Protein AF-A0A7J7LAS8-F1 (afdb_monomer_lite)

pLDDT: mean 73.81, std 26.64, range [21.8, 98.88]

Sequence (672 aa):
MESLTLPAATPFNEIIETLISKVDLSETEAEVSLDFLLSEANEALISAFLVLLRAKGETFEEIVGLAKTMYNCCRKVEGLSDVVDIVGTGGDGANTVNISTGASILAAAAGAKVAKHGNRSSSSACGSADVLESLGVVIDMDPEGVKRCVEEAGIGFMMAPTYHPAMKIVGPVRKKLKVKTVFNILGPMLNPARVPFAVVGVYKEELVIKMAKALQRFGMKRALVVHSEGLDEMSPLGPGLVFDVTPNGIEKFYFDPLDFGIPRCTLESLRGGGPEFNADVLRRVLSGERGSIADALILNAAAALLVSGHSSSLAEGVSLARETHESGKALQTLESWIDISNDPSRKELEPLDYTAKRHPEYLYKTEFQSHEPEFDYLKSVEIEEKINKVKWCAKPNESMFLLSTNDKTIKLWKVKDQKVKKVKEMEQHPSICLENALLAEKSFISFGWDKLRNNRVALFYNQIEKIGEASPARRRRVFAHAHDYNINFISNNRIRHRDPTVNCRVISELGEVITSAEFHPAYCNILAYSSSRGVIRLVDMRQSALCDQHARKFQDREVHGPKTFFTEIVASISDIKFANDGRHILSRDYMTLKLWDLNKEASPIATFKVQEHLRPKLSDVYNNDSIFDKFECCLSGDGLHFATGSYSEKEQKTLLSEQQKRTLCFPVVDFS

InterPro domains:
  IPR000009 Protein phosphatase 2A regulatory subunit PR55 [PR00600] (361-389)
  IPR000009 Protein phosphatase 2A regulatory subunit PR55 [PR00600] (390-418)
  IPR000009 Protein phosphatase 2A regulatory subunit PR55 [PR00600] (517-545)
  IPR000009 Protein phosphatase 2A regulatory subunit PR55 [PR00600] (546-573)
  IPR000009 Protein phosphatase 2A regulatory subunit PR55 [PR00600] (574-601)
  IPR000009 Protein phosphatase 2A regulatory subunit PR55 [PR00600] (602-627)
  IPR000009 Protein phosphatase 2A regulatory subunit PR55 [PR00600] (628-654)
  IPR000312 Glycosyl transferase, family 3 [PF00591] (82-331)
  IPR005940 Anthranilate phosphoribosyl transferase [MF_00211] (14-340)
  IPR005940 Anthranilate phosphoribosyl transferase [PTHR43285] (9-342)
  IPR005940 Anthranilate phosphoribosyl transferase [TIGR01245] (16-339)
  IPR015943 WD40/YVTN repeat-like-containing domain superfamily [G3DSA:2.130.10.10] (356-650)
  IPR017459 Glycosyl transferase family 3, N-terminal domain [PF02885] (14-72)
  IPR035902 Nucleoside phosphorylase/phosphoribosyltransferase catalytic domain superfamily [G3DSA:3.40.1030.10] (79-346)
  IPR035902 Nucleoside phosphorylase/phosphoribosyltransferase catalytic domain superfamily [SSF52418] (82-339)
  IPR036320 Glycosyl transferase family 3, N-terminal domain superfamily [SSF47648] (12-77)
  IPR036322 WD40-repeat-containing domain superfamily [SSF50978] (375-648)

Radius of gyration: 36.96 Å; chains: 1; bounding box: 98×94×82 Å

Organism: NCBI:txid39325

Secondary structure (DSSP, 8-state):
-----PPP---HHHHHHHHHTTPPPPHHHHHHHHHHHHHH--HHHHHHHHHHHHHH---HHHHHHHHHHHHHTS----S--S-EEEEE----S--B--HHHHHHHHHHHTT--EEEEE---SSSS--HHHHHHHHT---S--HHHHHHHHHHTSEEEEEHHHH-TTHHHHHHHHHHH-S--GGGTSGGG--TT--SEEEEE-SSHHHHHHHHHHHHHHT-SEEEEEEETTBSS--TTS-EEEEEEETTEEEEEEE-GGGGTPPP--GGGGB--SHHHHHHHHHHHHTT--SHHHHHHHHHHHHHHHHTTS-SSHHHHHHHHHHHHHTTHHHHHHHHHHHHHHSPPHHHHHHHH---S---EEEEEEEEE-S-----TTS-S-------EEEEPPPSSS--EEEEE-SSEEEEEEEE--PPPP----------------S--------------------------------------------SS-S-----SS--S-------PPPSSTT--EEEEEEETTEEEEEEEEETTSEEEEEETTT-TT--S-SEEEE-S---S---HHHHHHTS--EEEE-TTSSEEEEE-SSEEEEEETT-TTS-SEEEESSGGGGGGHHHHHHTSGGG----EEE-TTSSBEEE----S--SS----S-----------B--

Foldseek 3Di:
DDDPDDDDDDDLVVVLVCLVVLHADALQNLLVNVLVCLVVLDLVSLLSNFVSCVVSDDFLSSLLSPLVNQQVQWQAQPDCPQEEEEDELDDLLLQFQPLSLLLQLLLQLLPGQYQYEWEFDPRHQTTSQLLLVLLQFDAQDHSVLQVLLSVFLSGGYHYCVNTRVSCVSSVVSCVVVVDDTSSSQSRQSNRRHRALEYEYFYQDPVCQVRSLVNCLVSPRQWYKQKDDPRTRADFLQFKMWIWIHHVVDIDIDMDGLVVLVRHRDDSVQRHAHHSNRSNVVSLCQLQQPDGRSVSRSLQSSLRRCCRSVVDVDSSVSSVSSNVSRNVSSSNVSSVSSSCSSPPDDVVRCVVVVPPDPDDWDWDFDDKDFPDDDDDDPVPPPDPFFWWADKDWDDDPDPWTKIWTDDPTIITIITTDDDDDDDDDDDDDDDDDDDDDDDPDDDDDDDDDDDDDDDDDDDDDDDDDDDDDDDDDDDDDDDDDDDPPDDDDDDDDDDDDDDADDQDADDPPDPDKDWQEKDAQLVDNQWIWTFILQLKIFIDRVVVPSNRPDGPAIAHEPVPPDDDDPLNSLQSGWNYKDAFPVSQWIWIDGQQWIFIDGSVHRHHTPDIGGQHVVCVVVSVVCVVVVVSNRGKDKDADPVRFWIWIIDGDPPPPDDDDDDDDDPDDDTPIDGPD

Structure (mmCIF, N/CA/C/O backbone):
data_AF-A0A7J7LAS8-F1
#
_entry.id   AF-A0A7J7LAS8-F1
#
loop_
_atom_site.group_PDB
_atom_site.id
_atom_site.type_symbol
_atom_site.label_atom_id
_atom_site.label_alt_id
_atom_site.label_comp_id
_atom_site.label_asym_id
_atom_site.label_entity_id
_atom_site.label_seq_id
_atom_site.pdbx_PDB_ins_code
_atom_site.Cartn_x
_atom_site.Cartn_y
_atom_site.Cartn_z
_atom_site.occupancy
_atom_site.B_iso_or_equiv
_atom_site.auth_seq_id
_atom_site.auth_comp_id
_atom_site.auth_asym_id
_atom_site.auth_atom_id
_atom_site.pdbx_PDB_model_num
ATOM 1 N N . MET A 1 1 ? 17.851 29.357 -11.511 1.00 33.69 1 MET A N 1
ATOM 2 C CA . MET A 1 1 ? 17.126 28.406 -12.375 1.00 33.69 1 MET A CA 1
ATOM 3 C C . MET A 1 1 ? 18.020 28.128 -13.562 1.00 33.69 1 MET A C 1
ATOM 5 O O . MET A 1 1 ? 18.133 28.986 -14.425 1.00 33.69 1 MET A O 1
ATOM 9 N N . GLU A 1 2 ? 18.698 26.989 -13.566 1.00 27.48 2 GLU A N 1
ATOM 10 C CA . GLU A 1 2 ? 19.355 26.483 -14.772 1.00 27.48 2 GLU A CA 1
ATOM 11 C C . GLU A 1 2 ? 18.365 25.556 -15.476 1.00 27.48 2 GLU A C 1
ATOM 13 O O . GLU A 1 2 ? 17.625 24.821 -14.819 1.00 27.48 2 GLU A O 1
ATOM 18 N N . SER A 1 3 ? 18.282 25.651 -16.801 1.00 29.81 3 SER A N 1
ATOM 19 C CA . SER A 1 3 ? 17.388 24.803 -17.585 1.00 29.81 3 SER A CA 1
ATOM 20 C C . SER A 1 3 ? 18.072 23.462 -17.831 1.00 29.81 3 SER A C 1
ATOM 22 O O . SER A 1 3 ? 19.076 23.388 -18.532 1.00 29.81 3 SER A O 1
ATOM 24 N N . LEU A 1 4 ? 17.524 22.394 -17.250 1.00 32.50 4 LEU A N 1
ATOM 25 C CA . LEU A 1 4 ? 17.938 21.028 -17.562 1.00 32.50 4 LEU A CA 1
ATOM 26 C C . LEU A 1 4 ? 17.494 20.681 -18.988 1.00 32.50 4 LEU A C 1
ATOM 28 O O . LEU A 1 4 ? 16.405 20.155 -19.209 1.00 32.50 4 LEU A O 1
ATOM 32 N N . THR A 1 5 ? 18.346 20.985 -19.965 1.00 28.53 5 THR A N 1
ATOM 33 C CA . THR A 1 5 ? 18.261 20.385 -21.296 1.00 28.53 5 THR A CA 1
ATOM 34 C C . THR A 1 5 ? 18.512 18.889 -21.160 1.00 28.53 5 THR A C 1
ATOM 36 O O . THR A 1 5 ? 19.614 18.484 -20.783 1.00 28.53 5 THR A O 1
ATOM 39 N N . LEU A 1 6 ? 17.493 18.080 -21.450 1.00 32.00 6 LEU A N 1
ATOM 40 C CA . LEU A 1 6 ? 17.621 16.624 -21.490 1.00 32.00 6 LEU A CA 1
ATOM 41 C C . LEU A 1 6 ? 18.771 16.223 -22.435 1.00 32.00 6 LEU A C 1
ATOM 43 O O . LEU A 1 6 ? 18.862 16.784 -23.533 1.00 32.00 6 LEU A O 1
ATOM 47 N N . PRO A 1 7 ? 19.637 15.265 -22.051 1.00 44.19 7 PRO A N 1
ATOM 48 C CA . PRO A 1 7 ? 20.568 14.668 -22.999 1.00 44.19 7 PRO A CA 1
ATOM 49 C C . PRO A 1 7 ? 19.784 13.971 -24.119 1.00 44.19 7 PRO A C 1
ATOM 51 O O . PRO A 1 7 ? 18.645 13.540 -23.919 1.00 44.19 7 PRO A O 1
ATOM 54 N N . ALA A 1 8 ? 20.392 13.848 -25.300 1.00 51.84 8 ALA A N 1
ATOM 55 C CA . ALA A 1 8 ? 19.819 13.037 -26.370 1.00 51.84 8 ALA A CA 1
ATOM 56 C C . ALA A 1 8 ? 19.607 11.606 -25.851 1.00 51.84 8 ALA A C 1
ATOM 58 O O . ALA A 1 8 ? 20.527 11.024 -25.278 1.00 51.84 8 ALA A O 1
ATOM 59 N N . ALA A 1 9 ? 18.393 11.074 -26.001 1.00 62.47 9 ALA A N 1
ATOM 60 C CA . ALA A 1 9 ? 18.020 9.802 -25.395 1.00 62.47 9 ALA A CA 1
ATOM 61 C C . ALA A 1 9 ? 18.889 8.660 -25.944 1.00 62.47 9 ALA A C 1
ATOM 63 O O . ALA A 1 9 ? 18.821 8.349 -27.135 1.00 62.47 9 ALA A O 1
ATOM 64 N N . THR A 1 10 ? 19.688 8.048 -25.066 1.00 70.81 10 THR A N 1
ATOM 65 C CA . THR A 1 10 ? 20.537 6.892 -25.372 1.00 70.81 10 THR A CA 1
ATOM 66 C C . THR A 1 10 ? 19.693 5.788 -26.021 1.00 70.81 10 THR A C 1
ATOM 68 O O . THR A 1 10 ? 18.730 5.330 -25.396 1.00 70.81 10 THR A O 1
ATOM 71 N N . PRO A 1 11 ? 20.006 5.349 -27.255 1.00 84.38 11 PRO A N 1
ATOM 72 C CA . PRO A 1 11 ? 19.276 4.275 -27.919 1.00 84.38 11 PRO A CA 1
ATOM 73 C C . PRO A 1 11 ? 19.202 3.020 -27.042 1.00 84.38 11 PRO A C 1
ATOM 75 O O . PRO A 1 11 ? 20.207 2.577 -26.491 1.00 84.38 11 PRO A O 1
ATOM 78 N N . PHE A 1 12 ? 18.020 2.414 -26.902 1.00 90.50 12 PHE A N 1
ATOM 79 C CA . PHE A 1 12 ? 17.823 1.341 -25.915 1.00 90.50 12 PHE A CA 1
ATOM 80 C C . PHE A 1 12 ? 18.683 0.085 -26.179 1.00 90.50 12 PHE A C 1
ATOM 82 O O . PHE A 1 12 ? 18.989 -0.676 -25.263 1.00 90.50 12 PHE A O 1
ATOM 89 N N . ASN A 1 13 ? 19.145 -0.121 -27.415 1.00 91.19 13 ASN A N 1
ATOM 90 C CA . ASN A 1 13 ? 20.153 -1.135 -27.732 1.00 91.19 13 ASN A CA 1
ATOM 91 C C . ASN A 1 13 ? 21.503 -0.871 -27.034 1.00 91.19 13 ASN A C 1
ATOM 93 O O . ASN A 1 13 ? 22.146 -1.823 -26.608 1.00 91.19 13 ASN A O 1
ATOM 97 N N . GLU A 1 14 ? 21.917 0.386 -26.856 1.00 93.19 14 GLU A N 1
ATOM 98 C CA . GLU A 1 14 ? 23.156 0.747 -26.151 1.00 93.19 14 GLU A CA 1
ATOM 99 C C . GLU A 1 14 ? 23.042 0.480 -24.643 1.00 93.19 14 GLU A C 1
ATOM 101 O O . GLU A 1 14 ? 23.993 -0.013 -24.042 1.00 93.19 14 GLU A O 1
ATOM 106 N N . ILE A 1 15 ? 21.861 0.671 -24.040 1.00 95.50 15 ILE A N 1
ATOM 107 C CA . ILE A 1 15 ? 21.574 0.222 -22.663 1.00 95.50 15 ILE A CA 1
ATOM 108 C C . ILE A 1 15 ? 21.745 -1.303 -22.535 1.00 95.50 15 ILE A C 1
ATOM 110 O O . ILE A 1 15 ? 22.346 -1.788 -21.575 1.00 95.50 15 ILE A O 1
ATOM 114 N N . ILE A 1 16 ? 21.253 -2.074 -23.511 1.00 96.19 16 ILE A N 1
ATOM 115 C CA . ILE A 1 16 ? 21.393 -3.538 -23.514 1.00 96.19 16 ILE A CA 1
ATOM 116 C C . ILE A 1 16 ? 22.864 -3.962 -23.670 1.00 96.19 16 ILE A C 1
ATOM 118 O O . ILE A 1 16 ? 23.322 -4.798 -22.893 1.00 96.19 16 ILE A O 1
ATOM 122 N N . GLU A 1 17 ? 23.627 -3.356 -24.585 1.00 96.56 17 GLU A N 1
ATOM 123 C CA . GLU A 1 17 ? 25.076 -3.603 -24.731 1.00 96.56 17 GLU A CA 1
ATOM 124 C C . GLU A 1 17 ? 25.876 -3.194 -23.477 1.00 96.56 17 GLU A C 1
ATOM 126 O O . GLU A 1 17 ? 26.824 -3.878 -23.082 1.00 96.56 17 GLU A O 1
ATOM 131 N N . THR A 1 18 ? 25.462 -2.126 -22.789 1.00 96.44 18 THR A N 1
ATOM 132 C CA . THR A 1 18 ? 26.048 -1.672 -21.514 1.00 96.44 18 THR A CA 1
ATOM 133 C C . THR A 1 18 ? 25.863 -2.729 -20.417 1.00 96.44 18 THR A C 1
ATOM 135 O O . THR A 1 18 ? 26.828 -3.121 -19.754 1.00 96.44 18 THR A O 1
ATOM 138 N N . LEU A 1 19 ? 24.652 -3.288 -20.289 1.00 97.38 19 LEU A N 1
ATOM 139 C CA . LEU A 1 19 ? 24.358 -4.372 -19.344 1.00 97.38 19 LEU A CA 1
ATOM 140 C C . LEU A 1 19 ? 25.024 -5.710 -19.728 1.00 97.38 19 LEU A C 1
ATOM 142 O O . LEU A 1 19 ? 25.486 -6.428 -18.840 1.00 97.38 19 LEU A O 1
ATOM 146 N N . ILE A 1 20 ? 25.129 -6.040 -21.024 1.00 97.50 20 ILE A N 1
ATOM 147 C CA . ILE A 1 20 ? 25.918 -7.186 -21.531 1.00 97.50 20 ILE A CA 1
ATOM 148 C C . ILE A 1 20 ? 27.394 -7.030 -21.139 1.00 97.50 20 ILE A C 1
ATOM 150 O O . ILE A 1 20 ? 28.015 -7.985 -20.668 1.00 97.50 20 ILE A O 1
ATOM 154 N N . SER A 1 21 ? 27.929 -5.813 -21.254 1.00 97.44 21 SER A N 1
ATOM 155 C CA . SER A 1 21 ? 29.300 -5.459 -20.861 1.00 97.44 21 SER A CA 1
ATOM 156 C C . SER A 1 21 ? 29.516 -5.402 -19.342 1.00 97.44 21 SER A C 1
ATOM 158 O O . SER A 1 21 ? 30.635 -5.156 -18.897 1.00 97.44 21 SER A O 1
ATOM 160 N N . LYS A 1 22 ? 28.467 -5.650 -18.541 1.00 97.00 22 LYS A N 1
ATOM 161 C CA . LYS A 1 22 ? 28.445 -5.551 -17.071 1.00 97.00 22 LYS A CA 1
ATOM 162 C C . LYS A 1 22 ? 28.833 -4.172 -16.527 1.00 97.00 22 LYS A C 1
ATOM 164 O O . LYS A 1 22 ? 29.366 -4.076 -15.424 1.00 97.00 22 LYS A O 1
ATOM 169 N N . VAL A 1 23 ? 28.549 -3.119 -17.285 1.00 97.38 23 VAL A N 1
ATOM 170 C CA . VAL A 1 23 ? 28.682 -1.736 -16.821 1.00 97.38 23 VAL A CA 1
ATOM 171 C C . VAL A 1 23 ? 27.408 -1.351 -16.066 1.00 97.38 23 VAL A C 1
ATOM 173 O O . VAL A 1 23 ? 26.301 -1.712 -16.470 1.00 97.38 23 VAL A O 1
ATOM 176 N N . ASP A 1 24 ? 27.573 -0.670 -14.934 1.00 97.88 24 ASP A N 1
ATOM 177 C CA . ASP A 1 24 ? 26.466 -0.184 -14.112 1.00 97.88 24 ASP A CA 1
ATOM 178 C C . ASP A 1 24 ? 25.785 1.022 -14.770 1.00 97.88 24 ASP A C 1
ATOM 180 O O . ASP A 1 24 ? 26.462 1.923 -15.267 1.00 97.88 24 ASP A O 1
ATOM 184 N N . LEU A 1 25 ? 24.450 1.057 -14.745 1.00 97.50 25 LEU A N 1
ATOM 185 C CA . LEU A 1 25 ? 23.683 2.219 -15.194 1.00 97.50 25 LEU A CA 1
ATOM 186 C C . LEU A 1 25 ? 23.639 3.279 -14.086 1.00 97.50 25 LEU A C 1
ATOM 188 O O . LEU A 1 25 ? 23.550 2.955 -12.897 1.00 97.50 25 LEU A O 1
ATOM 192 N N . SER A 1 26 ? 23.629 4.558 -14.459 1.00 97.12 26 SER A N 1
ATOM 193 C CA . SER A 1 26 ? 23.300 5.623 -13.510 1.00 97.12 26 SER A CA 1
ATOM 194 C C . SER A 1 26 ? 21.828 5.567 -13.081 1.00 97.12 26 SER A C 1
ATOM 196 O O . SER A 1 26 ? 20.968 5.000 -13.756 1.00 97.12 26 SER A O 1
ATOM 198 N N . GLU A 1 27 ? 21.520 6.229 -11.963 1.00 96.94 27 GLU A N 1
ATOM 199 C CA . GLU A 1 27 ? 20.153 6.403 -11.451 1.00 96.94 27 GLU A CA 1
ATOM 200 C C . GLU A 1 27 ? 19.186 6.930 -12.531 1.00 96.94 27 GLU A C 1
ATOM 202 O O . GLU A 1 27 ? 18.073 6.425 -12.663 1.00 96.94 27 GLU A O 1
ATOM 207 N N . THR A 1 28 ? 19.632 7.895 -13.343 1.00 96.25 28 THR A N 1
ATOM 208 C CA . THR A 1 28 ? 18.846 8.490 -14.436 1.00 96.25 28 THR A CA 1
ATOM 209 C C . THR A 1 28 ? 18.663 7.526 -15.608 1.00 96.25 28 THR A C 1
ATOM 211 O O . THR A 1 28 ? 17.567 7.426 -16.153 1.00 96.25 28 THR A O 1
ATOM 214 N N . GLU A 1 29 ? 19.709 6.795 -16.003 1.00 96.62 29 GLU A N 1
ATOM 215 C CA . GLU A 1 29 ? 19.616 5.808 -17.087 1.00 96.62 29 GLU A CA 1
ATOM 216 C C . GLU A 1 29 ? 18.691 4.653 -16.704 1.00 96.62 29 GLU A C 1
ATOM 218 O O . GLU A 1 29 ? 17.903 4.211 -17.535 1.00 96.62 29 GLU A O 1
ATOM 223 N N . ALA A 1 30 ? 18.718 4.205 -15.447 1.00 97.44 30 ALA A N 1
ATOM 224 C CA . ALA A 1 30 ? 17.798 3.194 -14.937 1.00 97.44 30 ALA A CA 1
ATOM 225 C C . ALA A 1 30 ? 16.338 3.697 -14.885 1.00 97.44 30 ALA A C 1
ATOM 227 O O . ALA A 1 30 ? 15.428 2.966 -15.283 1.00 97.44 30 ALA A O 1
ATOM 228 N N . GLU A 1 31 ? 16.115 4.946 -14.454 1.00 96.31 31 GLU A N 1
ATOM 229 C CA . GLU A 1 31 ? 14.797 5.603 -14.424 1.00 96.31 31 GLU A CA 1
ATOM 230 C C . GLU A 1 31 ? 14.183 5.704 -15.837 1.00 96.31 31 GLU A C 1
ATOM 232 O O . GLU A 1 31 ? 13.067 5.227 -16.068 1.00 96.31 31 GLU A O 1
ATOM 237 N N . VAL A 1 32 ? 14.948 6.222 -16.808 1.00 95.50 32 VAL A N 1
ATOM 238 C CA . VAL A 1 32 ? 14.534 6.355 -18.221 1.00 95.50 32 VAL A CA 1
ATOM 239 C C . VAL A 1 32 ? 14.391 4.994 -18.913 1.00 95.50 32 VAL A C 1
ATOM 241 O O . VAL A 1 32 ? 13.450 4.791 -19.680 1.00 95.50 32 VAL A O 1
ATOM 244 N N . SER A 1 33 ? 15.272 4.030 -18.623 1.00 96.06 33 SER A N 1
ATOM 245 C CA . SER A 1 33 ? 15.203 2.684 -19.214 1.00 96.06 33 SER A CA 1
ATOM 246 C C . SER A 1 33 ? 13.898 1.974 -18.872 1.00 96.06 33 SER A C 1
ATOM 248 O O . SER A 1 33 ? 13.302 1.336 -19.739 1.00 96.06 33 SER A O 1
ATOM 250 N N . LEU A 1 34 ? 13.427 2.081 -17.625 1.00 96.12 34 LEU A N 1
ATOM 251 C CA . LEU A 1 34 ? 12.153 1.474 -17.245 1.00 96.12 34 LEU A CA 1
ATOM 252 C C . LEU A 1 34 ? 10.950 2.259 -17.777 1.00 96.12 34 LEU A C 1
ATOM 254 O O . LEU A 1 34 ? 9.955 1.634 -18.129 1.00 96.12 34 LEU A O 1
ATOM 258 N N . ASP A 1 35 ? 11.038 3.584 -17.890 1.00 95.38 35 ASP A N 1
ATOM 259 C CA . ASP A 1 35 ? 9.963 4.406 -18.463 1.00 95.38 35 ASP A CA 1
ATOM 260 C C . ASP A 1 35 ? 9.716 4.048 -19.941 1.00 95.38 35 ASP A C 1
ATOM 262 O O . ASP A 1 35 ? 8.584 3.775 -20.351 1.00 95.38 35 ASP A O 1
ATOM 266 N N . PHE A 1 36 ? 10.800 3.889 -20.709 1.00 95.00 36 PHE A N 1
ATOM 267 C CA . PHE A 1 36 ? 10.770 3.363 -22.075 1.00 95.00 36 PHE A CA 1
ATOM 268 C C . PHE A 1 36 ? 10.187 1.940 -22.142 1.00 95.00 36 PHE A C 1
ATOM 270 O O . PHE A 1 36 ? 9.272 1.680 -22.922 1.00 95.00 36 PHE A O 1
ATOM 277 N N . LEU A 1 37 ? 10.660 1.016 -21.295 1.00 94.56 37 LEU A N 1
ATOM 278 C CA . LEU A 1 37 ? 10.174 -0.372 -21.268 1.00 94.56 37 LEU A CA 1
ATOM 279 C C . LEU A 1 37 ? 8.686 -0.497 -20.901 1.00 94.56 37 LEU A C 1
ATOM 281 O O . LEU A 1 37 ? 8.007 -1.397 -21.400 1.00 94.56 37 LEU A O 1
ATOM 285 N N . LEU A 1 38 ? 8.181 0.378 -20.028 1.00 92.75 38 LEU A N 1
ATOM 286 C CA . LEU A 1 38 ? 6.763 0.447 -19.675 1.00 92.75 38 LEU A CA 1
ATOM 287 C C . LEU A 1 38 ? 5.925 1.107 -20.778 1.00 92.75 38 LEU A C 1
ATOM 289 O O . LEU A 1 38 ? 4.773 0.720 -20.955 1.00 92.75 38 LEU A O 1
ATOM 293 N N . SER A 1 39 ? 6.493 2.047 -21.536 1.00 91.19 39 SER A N 1
ATOM 294 C CA . SER A 1 39 ? 5.807 2.728 -22.642 1.00 91.19 39 SER A CA 1
ATOM 295 C C . SER A 1 39 ? 5.688 1.850 -23.894 1.00 91.19 39 SER A C 1
ATOM 297 O O . SER A 1 39 ? 4.602 1.717 -24.453 1.00 91.19 39 SER A O 1
ATOM 299 N N . GLU A 1 40 ? 6.775 1.188 -24.301 1.00 89.94 40 GLU A N 1
ATOM 300 C CA . GLU A 1 40 ? 6.810 0.282 -25.464 1.00 89.94 40 GLU A CA 1
ATOM 301 C C . GLU A 1 40 ? 6.160 -1.087 -25.192 1.00 89.94 40 GLU A C 1
ATOM 303 O O . GLU A 1 40 ? 5.825 -1.821 -26.122 1.00 89.94 40 GLU A O 1
ATOM 308 N N . ALA A 1 41 ? 6.032 -1.478 -23.918 1.00 87.50 41 ALA A N 1
ATOM 309 C CA . ALA A 1 41 ? 5.463 -2.753 -23.461 1.00 87.50 41 ALA A CA 1
ATOM 310 C C . ALA A 1 41 ? 6.076 -4.033 -24.091 1.00 87.50 41 ALA A C 1
ATOM 312 O O . ALA A 1 41 ? 5.484 -5.116 -24.038 1.00 87.50 41 ALA A O 1
ATOM 313 N N . ASN A 1 42 ? 7.276 -3.940 -24.670 1.00 93.19 42 ASN A N 1
ATOM 314 C CA . ASN A 1 42 ? 7.917 -5.026 -25.407 1.00 93.19 42 ASN A CA 1
ATOM 315 C C . ASN A 1 42 ? 8.457 -6.116 -24.460 1.00 93.19 42 ASN A C 1
ATOM 317 O O . ASN A 1 42 ? 9.530 -5.973 -23.871 1.00 93.19 42 ASN A O 1
ATOM 321 N N . GLU A 1 43 ? 7.737 -7.240 -24.349 1.00 94.81 43 GLU A N 1
ATOM 322 C CA . GLU A 1 43 ? 8.100 -8.357 -23.461 1.00 94.81 43 GLU A CA 1
ATOM 323 C C . GLU A 1 43 ? 9.543 -8.861 -23.638 1.00 94.81 43 GLU A C 1
ATOM 325 O O . GLU A 1 43 ? 10.166 -9.264 -22.655 1.00 94.81 43 GLU A O 1
ATOM 330 N N . ALA A 1 44 ? 10.081 -8.854 -24.863 1.00 95.25 44 ALA A N 1
ATOM 331 C CA . ALA A 1 44 ? 11.423 -9.360 -25.139 1.00 95.25 44 ALA A CA 1
ATOM 332 C C . ALA A 1 44 ? 12.505 -8.411 -24.601 1.00 95.25 44 ALA A C 1
ATOM 334 O O . ALA A 1 44 ? 13.453 -8.871 -23.964 1.00 95.25 44 ALA A O 1
ATOM 335 N N . LEU A 1 45 ? 12.330 -7.095 -24.780 1.00 95.12 45 LEU A N 1
ATOM 336 C CA . LEU A 1 45 ? 13.230 -6.085 -24.213 1.00 95.12 45 LEU A CA 1
ATOM 337 C C . LEU A 1 45 ? 13.141 -6.048 -22.681 1.00 95.12 45 LEU A C 1
ATOM 339 O O . LEU A 1 45 ? 14.177 -6.028 -22.017 1.00 95.12 45 LEU A O 1
ATOM 343 N N . ILE A 1 46 ? 11.931 -6.144 -22.113 1.00 96.56 46 ILE A N 1
ATOM 344 C CA . ILE A 1 46 ? 11.723 -6.262 -20.658 1.00 96.56 46 ILE A CA 1
ATOM 345 C C . ILE A 1 46 ? 12.441 -7.510 -20.123 1.00 96.56 46 ILE A C 1
ATOM 347 O O . ILE A 1 46 ? 13.142 -7.445 -19.113 1.00 96.56 46 ILE A O 1
ATOM 351 N N . SER A 1 47 ? 12.299 -8.652 -20.804 1.00 97.12 47 SER A N 1
ATOM 352 C CA . SER A 1 47 ? 12.949 -9.904 -20.410 1.00 97.12 47 SER A CA 1
ATOM 353 C C . SER A 1 47 ? 14.475 -9.813 -20.485 1.00 97.12 47 SER A C 1
ATOM 355 O O . SER A 1 47 ? 15.149 -10.280 -19.569 1.00 97.12 47 SER A O 1
ATOM 357 N N . ALA A 1 48 ? 15.023 -9.215 -21.547 1.00 96.94 48 ALA A N 1
ATOM 358 C CA . ALA A 1 48 ? 16.463 -9.033 -21.709 1.00 96.94 48 ALA A CA 1
ATOM 359 C C . ALA A 1 48 ? 17.032 -8.122 -20.612 1.00 96.94 48 ALA A C 1
ATOM 361 O O . ALA A 1 48 ? 17.939 -8.533 -19.891 1.00 96.94 48 ALA A O 1
ATOM 362 N N . PHE A 1 49 ? 16.443 -6.937 -20.421 1.00 97.62 49 PHE A N 1
ATOM 363 C CA . PHE A 1 49 ? 16.853 -5.973 -19.399 1.00 97.62 49 PHE A CA 1
ATOM 364 C C . PHE A 1 49 ? 16.848 -6.589 -17.994 1.00 97.62 49 PHE A C 1
ATOM 366 O O . PHE A 1 49 ? 17.854 -6.533 -17.291 1.00 97.62 49 PHE A O 1
ATOM 373 N N . LEU A 1 50 ? 15.755 -7.254 -17.596 1.00 97.38 50 LEU A N 1
ATOM 374 C CA . LEU A 1 50 ? 15.633 -7.843 -16.257 1.00 97.38 50 LEU A CA 1
ATOM 375 C C . LEU A 1 50 ? 16.608 -8.996 -15.994 1.00 97.38 50 LEU A C 1
ATOM 377 O O . LEU A 1 50 ? 17.063 -9.150 -14.859 1.00 97.38 50 LEU A O 1
ATOM 381 N N . VAL A 1 51 ? 16.925 -9.807 -17.008 1.00 97.56 51 VAL A N 1
ATOM 382 C CA . VAL A 1 51 ? 17.891 -10.907 -16.872 1.00 97.56 51 VAL A CA 1
ATOM 383 C C . VAL A 1 51 ? 19.325 -10.378 -16.863 1.00 97.56 51 VAL A C 1
ATOM 385 O O . VAL A 1 51 ? 20.108 -10.796 -16.013 1.00 97.56 51 VAL A O 1
ATOM 388 N N . LEU A 1 52 ? 19.668 -9.433 -17.745 1.00 97.88 52 LEU A N 1
ATOM 389 C CA . LEU A 1 52 ? 21.011 -8.850 -17.824 1.00 97.88 52 LEU A CA 1
ATOM 390 C C . LEU A 1 52 ? 21.350 -8.027 -16.576 1.00 97.88 52 LEU A C 1
ATOM 392 O O . LEU A 1 52 ? 22.391 -8.256 -15.965 1.00 97.88 52 LEU A O 1
ATOM 396 N N . LEU A 1 53 ? 20.441 -7.154 -16.128 1.00 97.38 53 LEU A N 1
ATOM 397 C CA . LEU A 1 53 ? 20.588 -6.384 -14.889 1.00 97.38 53 LEU A CA 1
ATOM 398 C C . LEU A 1 53 ? 20.795 -7.310 -13.677 1.00 97.38 53 LEU A C 1
ATOM 400 O O . LEU A 1 53 ? 21.681 -7.079 -12.853 1.00 97.38 53 LEU A O 1
ATOM 404 N N . ARG A 1 54 ? 20.042 -8.418 -13.604 1.00 95.69 54 ARG A N 1
ATOM 405 C CA . ARG A 1 54 ? 20.201 -9.423 -12.542 1.00 95.69 54 ARG A CA 1
ATOM 406 C C . ARG A 1 54 ? 21.516 -10.209 -12.644 1.00 95.69 54 ARG A C 1
ATOM 408 O O . ARG A 1 54 ? 22.059 -10.596 -11.612 1.00 95.69 54 ARG A O 1
ATOM 415 N N . ALA A 1 55 ? 22.018 -10.455 -13.855 1.00 96.31 55 ALA A N 1
ATOM 416 C CA . ALA A 1 55 ? 23.260 -11.191 -14.113 1.00 96.31 55 ALA A CA 1
ATOM 417 C C . ALA A 1 55 ? 24.532 -10.337 -13.943 1.00 96.31 55 ALA A C 1
ATOM 419 O O . ALA A 1 55 ? 25.589 -10.879 -13.612 1.00 96.31 55 ALA A O 1
ATOM 420 N N . LYS A 1 56 ? 24.431 -9.015 -14.135 1.00 96.69 56 LYS A N 1
ATOM 421 C CA . LYS A 1 56 ? 25.417 -8.026 -13.675 1.00 96.69 56 LYS A CA 1
ATOM 422 C C . LYS A 1 56 ? 25.423 -7.948 -12.145 1.00 96.69 56 LYS A C 1
ATOM 424 O O . LYS A 1 56 ? 26.482 -7.996 -11.527 1.00 96.69 56 LYS A O 1
ATOM 429 N N . GLY A 1 57 ? 24.227 -7.900 -11.557 1.00 95.00 57 GLY A N 1
ATOM 430 C CA . GLY A 1 57 ? 23.996 -7.546 -10.162 1.00 95.00 57 GLY A CA 1
ATOM 431 C C . GLY A 1 57 ? 23.589 -6.077 -10.069 1.00 95.00 57 GLY A C 1
ATOM 432 O O . GLY A 1 57 ? 24.192 -5.217 -10.704 1.00 95.00 57 GLY A O 1
ATOM 433 N N . GLU A 1 58 ? 22.535 -5.794 -9.308 1.00 95.44 58 GLU A N 1
ATOM 434 C CA . GLU A 1 58 ? 21.905 -4.470 -9.273 1.00 95.44 58 GLU A CA 1
ATOM 435 C C . GLU A 1 58 ? 22.664 -3.517 -8.329 1.00 95.44 58 GLU A C 1
ATOM 437 O O . GLU A 1 58 ? 22.981 -3.910 -7.202 1.00 95.44 58 GLU A O 1
ATOM 442 N N . THR A 1 59 ? 22.926 -2.273 -8.727 1.00 97.19 59 THR A N 1
ATOM 443 C CA . THR A 1 59 ? 23.434 -1.221 -7.823 1.00 97.19 59 THR A CA 1
ATOM 444 C C . THR A 1 59 ? 22.294 -0.616 -6.992 1.00 97.19 59 THR A C 1
ATOM 446 O O . THR A 1 59 ? 21.124 -0.942 -7.204 1.00 97.19 59 THR A O 1
ATOM 449 N N . PHE A 1 60 ? 22.593 0.238 -6.004 1.00 96.81 60 PHE A N 1
ATOM 450 C CA . PHE A 1 60 ? 21.518 0.899 -5.244 1.00 96.81 60 PHE A CA 1
ATOM 451 C C . PHE A 1 60 ? 20.952 2.105 -6.012 1.00 96.81 60 PHE A C 1
ATOM 453 O O . PHE A 1 60 ? 19.775 2.422 -5.876 1.00 96.81 60 PHE A O 1
ATOM 460 N N . GLU A 1 61 ? 21.765 2.715 -6.869 1.00 98.00 61 GLU A N 1
ATOM 461 C CA . GLU A 1 61 ? 21.420 3.772 -7.814 1.00 98.00 61 GLU A CA 1
ATOM 462 C C . GLU A 1 61 ? 20.435 3.265 -8.880 1.00 98.00 61 GLU A C 1
ATOM 464 O O . GLU A 1 61 ? 19.399 3.889 -9.109 1.00 98.00 61 GLU A O 1
ATOM 469 N N . GLU A 1 62 ? 20.694 2.086 -9.457 1.00 98.25 62 GLU A N 1
ATOM 470 C CA . GLU A 1 62 ? 19.776 1.398 -10.375 1.00 98.25 62 GLU A CA 1
ATOM 471 C C . GLU A 1 62 ? 18.437 1.094 -9.694 1.00 98.25 62 GLU A C 1
ATOM 473 O O . GLU A 1 62 ? 17.374 1.400 -10.230 1.00 98.25 62 GLU A O 1
ATOM 478 N N . ILE A 1 63 ? 18.478 0.537 -8.478 1.00 97.81 63 ILE A N 1
ATOM 479 C CA . ILE A 1 63 ? 17.279 0.244 -7.680 1.00 97.81 63 ILE A CA 1
ATOM 480 C C . ILE A 1 63 ? 16.449 1.514 -7.433 1.00 97.81 63 ILE A C 1
ATOM 482 O O . ILE A 1 63 ? 15.226 1.465 -7.563 1.00 97.81 63 ILE A O 1
ATOM 486 N N . VAL A 1 64 ? 17.088 2.648 -7.123 1.00 98.06 64 VAL A N 1
ATOM 487 C CA . VAL A 1 64 ? 16.406 3.937 -6.916 1.00 98.06 64 VAL A CA 1
ATOM 488 C C . VAL A 1 64 ? 15.769 4.453 -8.204 1.00 98.06 64 VAL A C 1
ATOM 490 O O . VAL A 1 64 ? 14.598 4.830 -8.169 1.00 98.06 64 VAL A O 1
ATOM 493 N N . GLY A 1 65 ? 16.489 4.445 -9.330 1.00 97.94 65 GLY A N 1
ATOM 494 C CA . GLY A 1 65 ? 15.948 4.890 -10.619 1.00 97.94 65 GLY A CA 1
ATOM 495 C C . GLY A 1 65 ? 14.688 4.113 -11.009 1.00 97.94 65 GLY A C 1
ATOM 496 O O . GLY A 1 65 ? 13.636 4.695 -11.263 1.00 97.94 65 GLY A O 1
ATOM 497 N N . LEU A 1 66 ? 14.755 2.782 -10.924 1.00 97.94 66 LEU A N 1
ATOM 498 C CA . LEU A 1 66 ? 13.625 1.889 -11.200 1.00 97.94 66 LEU A CA 1
ATOM 499 C C . LEU A 1 66 ? 12.461 2.077 -10.207 1.00 97.94 66 LEU A C 1
ATOM 501 O O . LEU A 1 66 ? 11.291 1.987 -10.592 1.00 97.94 66 LEU A O 1
ATOM 505 N N . ALA A 1 67 ? 12.758 2.350 -8.930 1.00 97.06 67 ALA A N 1
ATOM 506 C CA . ALA A 1 67 ? 11.742 2.629 -7.918 1.00 97.06 67 ALA A CA 1
ATOM 507 C C . ALA A 1 67 ? 10.987 3.936 -8.204 1.00 97.06 67 ALA A C 1
ATOM 509 O O . ALA A 1 67 ? 9.762 3.971 -8.062 1.00 97.06 67 ALA A O 1
ATOM 510 N N . LYS A 1 68 ? 11.683 4.992 -8.653 1.00 96.94 68 LYS A N 1
ATOM 511 C CA . LYS A 1 68 ? 11.049 6.267 -9.021 1.00 96.94 68 LYS A CA 1
ATOM 512 C C . LYS A 1 68 ? 10.066 6.095 -10.169 1.00 96.94 68 LYS A C 1
ATOM 514 O O . LYS A 1 68 ? 8.927 6.525 -10.021 1.00 96.94 68 LYS A O 1
ATOM 519 N N . THR A 1 69 ? 10.444 5.427 -11.263 1.00 97.00 69 THR A N 1
ATOM 520 C CA . THR A 1 69 ? 9.532 5.180 -12.396 1.00 97.00 69 THR A CA 1
ATOM 521 C C . THR A 1 69 ? 8.274 4.443 -11.928 1.00 97.00 69 THR A C 1
ATOM 523 O O . THR A 1 69 ? 7.155 4.895 -12.157 1.00 97.00 69 THR A O 1
ATOM 526 N N . MET A 1 70 ? 8.437 3.362 -11.159 1.00 96.12 70 MET A N 1
ATOM 527 C CA . MET A 1 70 ? 7.314 2.575 -10.631 1.00 96.12 70 MET A CA 1
ATOM 528 C C . MET A 1 70 ? 6.415 3.328 -9.633 1.00 96.12 70 MET A C 1
ATOM 530 O O . MET A 1 70 ? 5.229 2.999 -9.523 1.00 96.12 70 MET A O 1
ATOM 534 N N . TYR A 1 71 ? 6.953 4.322 -8.919 1.00 95.19 71 TYR A N 1
ATOM 535 C CA . TYR A 1 71 ? 6.194 5.243 -8.068 1.00 95.19 71 TYR A CA 1
ATOM 536 C C . TYR A 1 71 ? 5.531 6.377 -8.878 1.00 95.19 71 TYR A C 1
ATOM 538 O O . TYR A 1 71 ? 4.408 6.790 -8.588 1.00 95.19 71 TYR A O 1
ATOM 546 N N . ASN A 1 72 ? 6.174 6.866 -9.939 1.00 94.44 72 ASN A N 1
ATOM 547 C CA . ASN A 1 72 ? 5.596 7.859 -10.844 1.00 94.44 72 ASN A CA 1
ATOM 548 C C . ASN A 1 72 ? 4.371 7.291 -11.578 1.00 94.44 72 ASN A C 1
ATOM 550 O O . ASN A 1 72 ? 3.370 7.995 -11.706 1.00 94.44 72 ASN A O 1
ATOM 554 N N . CYS A 1 73 ? 4.406 6.006 -11.944 1.00 93.81 73 CYS A N 1
ATOM 555 C CA . CYS A 1 73 ? 3.294 5.270 -12.552 1.00 93.81 73 CYS A CA 1
ATOM 556 C C . CYS A 1 73 ? 2.234 4.730 -11.559 1.00 93.81 73 CYS A C 1
ATOM 558 O O . CYS A 1 73 ? 1.369 3.957 -11.981 1.00 93.81 73 CYS A O 1
ATOM 560 N N . CYS A 1 74 ? 2.292 5.050 -10.256 1.00 95.19 74 CYS A N 1
ATOM 561 C CA . CYS A 1 74 ? 1.337 4.526 -9.267 1.00 95.19 74 CYS A CA 1
ATOM 562 C C . CYS A 1 74 ? 0.113 5.439 -9.048 1.00 95.19 74 CYS A C 1
ATOM 564 O O . CYS A 1 74 ? 0.167 6.658 -9.229 1.00 95.19 74 CYS A O 1
ATOM 566 N N . ARG A 1 75 ? -1.006 4.845 -8.611 1.00 96.06 75 ARG A N 1
ATOM 567 C CA . ARG A 1 75 ? -2.148 5.576 -8.044 1.00 96.06 75 ARG A CA 1
ATOM 568 C C . ARG A 1 75 ? -1.767 5.987 -6.620 1.00 96.06 75 ARG A C 1
ATOM 570 O O . ARG A 1 75 ? -1.607 5.119 -5.777 1.00 96.06 75 ARG A O 1
ATOM 577 N N . LYS A 1 76 ? -1.592 7.277 -6.343 1.00 96.44 76 LYS A N 1
ATOM 578 C CA . LYS A 1 76 ? -1.044 7.759 -5.058 1.00 96.44 76 LYS A CA 1
ATOM 579 C C . LYS A 1 76 ? -2.110 7.849 -3.961 1.00 96.44 76 LYS A C 1
ATOM 581 O O . LYS A 1 76 ? -3.285 8.060 -4.261 1.00 96.44 76 LYS A O 1
ATOM 586 N N . VAL A 1 77 ? -1.688 7.713 -2.702 1.00 96.56 77 VAL A N 1
ATOM 587 C CA . VAL A 1 77 ? -2.499 7.981 -1.500 1.00 96.56 77 VAL A CA 1
ATOM 588 C C . VAL A 1 77 ? -1.943 9.228 -0.821 1.00 96.56 77 VAL A C 1
ATOM 590 O O . VAL A 1 77 ? -0.879 9.195 -0.210 1.00 96.56 77 VAL A O 1
ATOM 593 N N . GLU A 1 78 ? -2.633 10.356 -0.971 1.00 93.56 78 GLU A N 1
ATOM 594 C CA . GLU A 1 78 ? -2.132 11.660 -0.522 1.00 93.56 78 GLU A CA 1
ATOM 595 C C . GLU A 1 78 ? -2.670 12.059 0.863 1.00 93.56 78 GLU A C 1
ATOM 597 O O . GLU A 1 78 ? -3.748 11.646 1.286 1.00 93.56 78 GLU A O 1
ATOM 602 N N . GLY A 1 79 ? -1.912 12.895 1.580 1.00 90.56 79 GLY A N 1
ATOM 603 C CA . GLY A 1 79 ? -2.290 13.417 2.901 1.00 90.56 79 GLY A CA 1
ATOM 604 C C . GLY A 1 79 ? -1.827 12.589 4.107 1.00 90.56 79 GLY A C 1
ATOM 605 O O . GLY A 1 79 ? -2.079 12.998 5.236 1.00 90.56 79 GLY A O 1
ATOM 606 N N . LEU A 1 80 ? -1.115 11.477 3.900 1.00 93.31 80 LEU A N 1
ATOM 607 C CA . LEU A 1 80 ? -0.514 10.669 4.967 1.00 93.31 80 LEU A CA 1
ATOM 608 C C . LEU A 1 80 ? 0.957 11.077 5.188 1.00 93.31 80 LEU A C 1
ATOM 610 O O . LEU A 1 80 ? 1.851 10.645 4.470 1.00 93.31 80 LEU A O 1
ATOM 614 N N . SER A 1 81 ? 1.210 11.963 6.156 1.00 89.94 81 SER A N 1
ATOM 615 C CA . SER A 1 81 ? 2.519 12.621 6.371 1.00 89.94 81 SER A CA 1
ATOM 616 C C . SER A 1 81 ? 3.370 12.049 7.517 1.00 89.94 81 SER A C 1
ATOM 618 O O . SER A 1 81 ? 4.553 12.397 7.647 1.00 89.94 81 SER A O 1
ATOM 620 N N . ASP A 1 82 ? 2.757 11.188 8.328 1.00 94.00 82 ASP A N 1
ATOM 621 C CA . ASP A 1 82 ? 3.276 10.599 9.562 1.00 94.00 82 ASP A CA 1
ATOM 622 C C . ASP A 1 82 ? 2.766 9.154 9.661 1.00 94.00 82 ASP A C 1
ATOM 624 O O . ASP A 1 82 ? 1.778 8.864 10.331 1.00 94.00 82 ASP A O 1
ATOM 628 N N . VAL A 1 83 ? 3.356 8.272 8.849 1.00 97.88 83 VAL A N 1
ATOM 629 C CA . VAL A 1 83 ? 2.944 6.869 8.687 1.00 97.88 83 VAL A CA 1
ATOM 630 C C . VAL A 1 83 ? 4.152 5.952 8.501 1.00 97.88 83 VAL A C 1
ATOM 632 O O . VAL A 1 83 ? 5.174 6.366 7.948 1.00 97.88 83 VAL A O 1
ATOM 635 N N . VAL A 1 84 ? 4.013 4.700 8.935 1.00 98.62 84 VAL A N 1
ATOM 636 C CA . VAL A 1 84 ? 5.014 3.634 8.792 1.00 98.62 84 VAL A CA 1
ATOM 637 C C . VAL A 1 84 ? 4.487 2.479 7.932 1.00 98.62 84 VAL A C 1
ATOM 639 O O . VAL A 1 84 ? 3.288 2.198 7.929 1.00 98.62 84 VAL A O 1
ATOM 642 N N . ASP A 1 85 ? 5.376 1.796 7.210 1.00 98.50 85 ASP A N 1
ATOM 643 C CA . ASP A 1 85 ? 5.118 0.474 6.616 1.00 98.50 85 ASP A CA 1
ATOM 644 C C . ASP A 1 85 ? 6.003 -0.600 7.277 1.00 98.50 85 ASP A C 1
ATOM 646 O O . ASP A 1 85 ? 7.109 -0.316 7.736 1.00 98.50 85 ASP A O 1
ATOM 650 N N . ILE A 1 86 ? 5.524 -1.842 7.316 1.00 98.12 86 ILE A N 1
ATOM 651 C CA . ILE A 1 86 ? 6.271 -3.017 7.784 1.00 98.12 86 ILE A CA 1
ATOM 652 C C . ILE A 1 86 ? 6.204 -4.038 6.655 1.0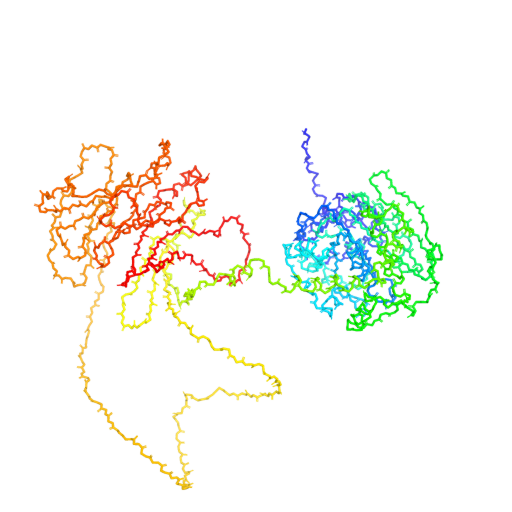0 98.12 86 ILE A C 1
ATOM 654 O O . ILE A 1 86 ? 5.163 -4.668 6.444 1.00 98.12 86 ILE A O 1
ATOM 658 N N . VAL A 1 87 ? 7.282 -4.165 5.885 1.00 95.06 87 VAL A N 1
ATOM 659 C CA . VAL A 1 87 ? 7.234 -4.800 4.564 1.00 95.06 87 VAL A CA 1
ATOM 660 C C . VAL A 1 87 ? 8.496 -5.608 4.265 1.00 95.06 87 VAL A C 1
ATOM 662 O O . VAL A 1 87 ? 9.619 -5.106 4.301 1.00 95.06 87 VAL A O 1
ATOM 665 N N . GLY A 1 88 ? 8.292 -6.882 3.943 1.00 91.50 88 GLY A N 1
ATOM 666 C CA . GLY A 1 88 ? 9.330 -7.779 3.450 1.00 91.50 88 GLY A CA 1
ATOM 667 C C . GLY A 1 88 ? 9.568 -7.641 1.943 1.00 91.50 88 GLY A C 1
ATOM 668 O O . GLY A 1 88 ? 8.689 -7.227 1.183 1.00 91.50 88 GLY A O 1
ATOM 669 N N . THR A 1 89 ? 10.756 -8.033 1.488 1.00 88.31 89 THR A N 1
ATOM 670 C CA . THR A 1 89 ? 11.040 -8.275 0.057 1.00 88.31 89 THR A CA 1
ATOM 671 C C . THR A 1 89 ? 10.538 -9.651 -0.400 1.00 88.31 89 THR A C 1
ATOM 673 O O . THR A 1 89 ? 10.256 -9.858 -1.583 1.00 88.31 89 THR A O 1
ATOM 676 N N . GLY A 1 90 ? 10.365 -10.575 0.545 1.00 83.06 90 GLY A N 1
ATOM 677 C CA . GLY A 1 90 ? 9.762 -11.884 0.378 1.00 83.06 90 GLY A CA 1
ATOM 678 C C . GLY A 1 90 ? 10.629 -12.922 -0.336 1.00 83.06 90 GLY A C 1
ATOM 679 O O . GLY A 1 90 ? 11.627 -12.651 -1.018 1.00 83.06 90 GLY A O 1
ATOM 680 N N . GLY A 1 91 ? 10.188 -14.174 -0.220 1.00 76.69 91 GLY A N 1
ATOM 681 C CA . GLY A 1 91 ? 10.845 -15.315 -0.851 1.00 76.69 91 GLY A CA 1
ATOM 682 C C . GLY A 1 91 ? 12.111 -15.766 -0.122 1.00 76.69 91 GLY A C 1
ATOM 683 O O . GLY A 1 91 ? 13.021 -16.287 -0.768 1.00 76.69 91 GLY A O 1
ATOM 684 N N . ASP A 1 92 ? 12.169 -15.558 1.187 1.00 77.88 92 ASP A N 1
ATOM 685 C CA . ASP A 1 92 ? 12.975 -16.334 2.134 1.00 77.88 92 ASP A CA 1
ATOM 686 C C . ASP A 1 92 ? 12.747 -17.858 1.985 1.00 77.88 92 ASP A C 1
ATOM 688 O O . ASP A 1 92 ? 13.688 -18.645 2.023 1.00 77.88 92 ASP A O 1
ATOM 692 N N . GLY A 1 93 ? 11.503 -18.265 1.705 1.00 80.38 93 GLY A N 1
ATOM 693 C CA . GLY A 1 93 ? 11.065 -19.652 1.553 1.00 80.38 93 GLY A CA 1
ATOM 694 C C . GLY A 1 93 ? 10.516 -20.285 2.836 1.00 80.38 93 GLY A C 1
ATOM 695 O O . GLY A 1 93 ? 10.090 -21.440 2.789 1.00 80.38 93 GLY A O 1
ATOM 696 N N . ALA A 1 94 ? 10.476 -19.558 3.958 1.00 83.19 94 ALA A N 1
ATOM 697 C CA . ALA A 1 94 ? 10.139 -20.119 5.267 1.00 83.19 94 ALA A CA 1
ATOM 698 C C . ALA A 1 94 ? 8.681 -20.574 5.401 1.00 83.19 94 ALA A C 1
ATOM 700 O O . ALA A 1 94 ? 8.403 -21.520 6.133 1.00 83.19 94 ALA A O 1
ATOM 701 N N . ASN A 1 95 ? 7.756 -19.921 4.684 1.00 86.94 95 ASN A N 1
ATOM 702 C CA . ASN A 1 95 ? 6.308 -20.108 4.852 1.00 86.94 95 ASN A CA 1
ATOM 703 C C . ASN A 1 95 ? 5.864 -19.897 6.312 1.00 86.94 95 ASN A C 1
ATOM 705 O O . ASN A 1 95 ? 5.152 -20.719 6.890 1.00 86.94 95 ASN A O 1
ATOM 709 N N . THR A 1 96 ? 6.304 -18.789 6.907 1.00 91.81 96 THR A N 1
ATOM 710 C CA . THR A 1 96 ? 5.839 -18.310 8.211 1.00 91.81 96 THR A CA 1
ATOM 711 C C . THR A 1 96 ? 4.364 -17.889 8.183 1.00 91.81 96 THR A C 1
ATOM 713 O O . THR A 1 96 ? 3.739 -17.729 7.127 1.00 91.81 96 THR A O 1
ATOM 716 N N . VAL A 1 97 ? 3.787 -17.692 9.369 1.00 94.12 97 VAL A N 1
ATOM 717 C CA . VAL A 1 97 ? 2.598 -16.842 9.547 1.00 94.12 97 VAL A CA 1
ATOM 718 C C . VAL A 1 97 ? 2.924 -15.438 9.016 1.00 94.12 97 VAL A C 1
ATOM 720 O O . VAL A 1 97 ? 4.083 -15.034 9.023 1.00 94.12 97 VAL A O 1
ATOM 723 N N . ASN A 1 98 ? 1.930 -14.665 8.567 1.00 95.19 98 ASN A N 1
ATOM 724 C CA . ASN A 1 98 ? 2.139 -13.304 8.051 1.00 95.19 98 ASN A CA 1
ATOM 725 C C . ASN A 1 98 ? 2.489 -12.296 9.178 1.00 95.19 98 ASN A C 1
ATOM 727 O O . ASN A 1 98 ? 1.726 -11.368 9.456 1.00 95.19 98 ASN A O 1
ATOM 731 N N . ILE A 1 99 ? 3.644 -12.480 9.824 1.00 96.69 99 ILE A N 1
ATOM 732 C CA . ILE A 1 99 ? 4.135 -11.757 11.006 1.00 96.69 99 ILE A CA 1
ATOM 733 C C . ILE A 1 99 ? 4.158 -10.253 10.762 1.00 96.69 99 ILE A C 1
ATOM 735 O O . ILE A 1 99 ? 3.539 -9.521 11.525 1.00 96.69 99 ILE A O 1
ATOM 739 N N . SER A 1 100 ? 4.738 -9.776 9.660 1.00 96.44 100 SER A N 1
ATOM 740 C CA . SER A 1 100 ? 4.704 -8.358 9.271 1.00 96.44 100 SER A CA 1
ATOM 741 C C . SER A 1 100 ? 3.288 -7.782 9.138 1.00 96.44 100 SER A C 1
ATOM 743 O O . SER A 1 100 ? 3.116 -6.573 9.257 1.00 96.44 100 SER A O 1
ATOM 745 N N . THR A 1 101 ? 2.254 -8.598 8.901 1.00 97.62 101 THR A N 1
ATOM 746 C CA . THR A 1 101 ? 0.846 -8.150 8.846 1.00 97.62 101 THR A CA 1
ATOM 747 C C . THR A 1 101 ? 0.232 -8.069 10.243 1.00 97.62 101 THR A C 1
ATOM 749 O O . THR A 1 101 ? -0.374 -7.052 10.573 1.00 97.62 101 THR A O 1
ATOM 752 N N . GLY A 1 102 ? 0.476 -9.062 11.103 1.00 98.31 102 GLY A N 1
ATOM 753 C CA . GLY A 1 102 ? 0.121 -8.977 12.524 1.00 98.31 102 GLY A CA 1
ATOM 754 C C . GLY A 1 102 ? 0.851 -7.838 13.251 1.00 98.31 102 GLY A C 1
ATOM 755 O O . GLY A 1 102 ? 0.249 -7.118 14.040 1.00 98.31 102 GLY A O 1
ATOM 756 N N . ALA A 1 103 ? 2.126 -7.614 12.928 1.00 98.69 103 ALA A N 1
ATOM 757 C CA . ALA A 1 103 ? 2.949 -6.540 13.472 1.00 98.69 103 ALA A CA 1
ATOM 758 C C . ALA A 1 103 ? 2.455 -5.157 13.031 1.00 98.69 103 ALA A C 1
ATOM 760 O O . ALA A 1 103 ? 2.508 -4.220 13.820 1.00 98.69 103 ALA A O 1
ATOM 761 N N . SER A 1 104 ? 1.924 -5.026 11.806 1.00 98.81 104 SER A N 1
ATOM 762 C CA . SER A 1 104 ? 1.260 -3.795 11.358 1.00 98.81 104 SER A CA 1
ATOM 763 C C . SER A 1 104 ? 0.042 -3.472 12.228 1.00 98.81 104 SER A C 1
ATOM 765 O O . SER A 1 104 ? -0.098 -2.338 12.673 1.00 98.81 104 SER A O 1
ATOM 767 N N . ILE A 1 105 ? -0.803 -4.465 12.522 1.00 98.81 105 ILE A N 1
ATOM 768 C CA . ILE A 1 105 ? -1.981 -4.287 13.386 1.00 98.81 105 ILE A CA 1
ATOM 769 C C . ILE A 1 105 ? -1.553 -3.967 14.829 1.00 98.81 105 ILE A C 1
ATOM 771 O O . ILE A 1 105 ? -2.100 -3.058 15.450 1.00 98.81 105 ILE A O 1
ATOM 775 N N . LEU A 1 106 ? -0.539 -4.661 15.357 1.00 98.88 106 LEU A N 1
ATOM 776 C CA . LEU A 1 106 ? -0.027 -4.430 16.710 1.00 98.88 106 LEU A CA 1
ATOM 777 C C . LEU A 1 106 ? 0.631 -3.046 16.870 1.00 98.88 106 LEU A C 1
ATOM 779 O O . LEU A 1 106 ? 0.424 -2.391 17.888 1.00 98.88 106 LEU A O 1
ATOM 783 N N . ALA A 1 107 ? 1.378 -2.574 15.867 1.00 98.88 107 ALA A N 1
ATOM 784 C CA . ALA A 1 107 ? 1.941 -1.224 15.855 1.00 98.88 107 ALA A CA 1
ATOM 785 C C . ALA A 1 107 ? 0.843 -0.145 15.810 1.00 98.88 107 ALA A C 1
ATOM 787 O O . ALA A 1 107 ? 0.965 0.870 16.496 1.00 98.88 107 ALA A O 1
ATOM 788 N N . ALA A 1 108 ? -0.249 -0.394 15.074 1.00 98.75 108 ALA A N 1
ATOM 789 C CA . ALA A 1 108 ? -1.419 0.482 15.051 1.00 98.75 108 ALA A CA 1
ATOM 790 C C . ALA A 1 108 ? -2.146 0.537 16.402 1.00 98.75 108 ALA A C 1
ATOM 792 O O . ALA A 1 108 ? -2.432 1.619 16.911 1.00 98.75 108 ALA A O 1
ATOM 793 N N . ALA A 1 109 ? -2.339 -0.613 17.050 1.00 98.69 109 ALA A N 1
ATOM 794 C CA . ALA A 1 109 ? -2.901 -0.691 18.399 1.00 98.69 109 ALA A CA 1
ATOM 795 C C . ALA A 1 109 ? -2.021 -0.021 19.476 1.00 98.69 109 ALA A C 1
ATOM 797 O O . ALA A 1 109 ? -2.526 0.401 20.517 1.00 98.69 109 ALA A O 1
ATOM 798 N N . ALA A 1 110 ? -0.713 0.092 19.219 1.00 98.44 110 ALA A N 1
ATOM 799 C CA . ALA A 1 110 ? 0.258 0.804 20.049 1.00 98.44 110 ALA A CA 1
ATOM 800 C C . ALA A 1 110 ? 0.394 2.305 19.691 1.00 98.44 110 ALA A C 1
ATOM 802 O O . ALA A 1 110 ? 1.206 3.008 20.291 1.00 98.44 110 ALA A O 1
ATOM 803 N N . GLY A 1 111 ? -0.410 2.809 18.744 1.00 97.44 111 GLY A N 1
ATOM 804 C CA . GLY A 1 111 ? -0.579 4.235 18.437 1.00 97.44 111 GLY A CA 1
ATOM 805 C C . GLY A 1 111 ? 0.039 4.723 17.122 1.00 97.44 111 GLY A C 1
ATOM 806 O O . GLY A 1 111 ? -0.326 5.805 16.664 1.00 97.44 111 GLY A O 1
ATOM 807 N N . ALA A 1 112 ? 0.924 3.949 16.484 1.00 98.38 112 ALA A N 1
ATOM 808 C CA . ALA A 1 112 ? 1.540 4.354 15.219 1.00 98.38 112 ALA A CA 1
ATOM 809 C C . ALA A 1 112 ? 0.537 4.282 14.058 1.00 98.38 112 ALA A C 1
ATOM 811 O O . ALA A 1 112 ? -0.241 3.342 13.963 1.00 98.38 112 ALA A O 1
ATOM 812 N N . LYS A 1 113 ? 0.584 5.217 13.105 1.00 98.50 113 LYS A N 1
ATOM 813 C CA . LYS A 1 113 ? -0.258 5.123 11.901 1.00 98.50 113 LYS A CA 1
ATOM 814 C C . LYS A 1 113 ? 0.415 4.263 10.835 1.00 98.50 113 LYS A C 1
ATOM 816 O O . LYS A 1 113 ? 1.544 4.545 10.434 1.00 98.50 113 LYS A O 1
ATOM 821 N N . VAL A 1 114 ? -0.267 3.225 10.355 1.00 98.75 114 VAL A N 1
ATOM 822 C CA . VAL A 1 114 ? 0.327 2.197 9.489 1.00 98.75 114 VAL A CA 1
ATOM 823 C C . VAL A 1 114 ? -0.316 2.191 8.104 1.00 98.75 114 VAL A C 1
ATOM 825 O O . VAL A 1 114 ? -1.472 1.813 7.937 1.00 98.75 114 VAL A O 1
ATOM 828 N N . ALA A 1 115 ? 0.447 2.574 7.083 1.00 98.19 115 ALA A N 1
ATOM 829 C CA . ALA A 1 115 ? 0.003 2.570 5.691 1.00 98.19 115 ALA A CA 1
ATOM 830 C C . ALA A 1 115 ? 0.668 1.396 4.960 1.00 98.19 115 ALA A C 1
ATOM 832 O O . ALA A 1 115 ? 1.697 1.566 4.308 1.00 98.19 115 ALA A O 1
ATOM 833 N N . LYS A 1 116 ? 0.113 0.188 5.105 1.00 97.75 116 LYS A N 1
ATOM 834 C CA . LYS A 1 116 ? 0.767 -1.056 4.681 1.00 97.75 116 LYS A CA 1
ATOM 835 C C . LYS A 1 116 ? 0.681 -1.281 3.170 1.00 97.75 116 LYS A C 1
ATOM 837 O O . LYS A 1 116 ? -0.420 -1.353 2.624 1.00 97.75 116 LYS A O 1
ATOM 842 N N . HIS A 1 117 ? 1.812 -1.489 2.497 1.00 95.88 117 HIS A N 1
ATOM 843 C CA . HIS A 1 117 ? 1.826 -1.987 1.118 1.00 95.88 117 HIS A CA 1
ATOM 844 C C . HIS A 1 117 ? 1.901 -3.522 1.103 1.00 95.88 117 HIS A C 1
ATOM 846 O O . HIS A 1 117 ? 2.624 -4.136 1.890 1.00 95.88 117 HIS A O 1
ATOM 852 N N . GLY A 1 118 ? 1.152 -4.180 0.215 1.00 92.44 118 GLY A N 1
ATOM 853 C CA . GLY A 1 118 ? 1.157 -5.640 0.151 1.00 92.44 118 GLY A CA 1
ATOM 854 C C . GLY A 1 118 ? 0.550 -6.228 -1.114 1.00 92.44 118 GLY A C 1
ATOM 855 O O . GLY A 1 118 ? 0.175 -5.525 -2.048 1.00 92.44 118 GLY A O 1
ATOM 856 N N . ASN A 1 119 ? 0.510 -7.557 -1.172 1.00 89.50 119 ASN A N 1
ATOM 857 C CA . ASN A 1 119 ? 0.098 -8.297 -2.360 1.00 89.50 119 ASN A CA 1
ATOM 858 C C . ASN A 1 119 ? -0.418 -9.692 -1.971 1.00 89.50 119 ASN A C 1
ATOM 860 O O . ASN A 1 119 ? -0.174 -10.172 -0.860 1.00 89.50 119 ASN A O 1
ATOM 864 N N . ARG A 1 120 ? -1.096 -10.351 -2.912 1.00 87.56 120 ARG A N 1
ATOM 865 C CA . ARG A 1 120 ? -1.392 -11.786 -2.837 1.00 87.56 120 ARG A CA 1
ATOM 866 C C . ARG A 1 120 ? -0.120 -12.611 -3.033 1.00 87.56 120 ARG A C 1
ATOM 868 O O . ARG A 1 120 ? 0.867 -12.117 -3.592 1.00 87.56 120 ARG A O 1
ATOM 875 N N . SER A 1 121 ? -0.129 -13.864 -2.585 1.00 78.06 121 SER A N 1
ATOM 876 C CA . SER A 1 121 ? 1.032 -14.746 -2.730 1.00 78.06 121 SER A CA 1
ATOM 877 C C . SER A 1 121 ? 1.455 -14.939 -4.193 1.00 78.06 121 SER A C 1
ATOM 879 O O . SER A 1 121 ? 0.639 -15.048 -5.110 1.00 78.06 121 SER A O 1
ATOM 881 N N . SER A 1 122 ? 2.769 -15.048 -4.398 1.00 65.12 122 SER A N 1
ATOM 882 C CA . SER A 1 122 ? 3.371 -15.569 -5.634 1.00 65.12 122 SER A CA 1
ATOM 883 C C . SER A 1 122 ? 4.331 -16.746 -5.400 1.00 65.12 122 SER A C 1
ATOM 885 O O . SER A 1 122 ? 4.894 -17.264 -6.365 1.00 65.12 122 SER A O 1
ATOM 887 N N . SER A 1 123 ? 4.520 -17.175 -4.143 1.00 61.66 123 SER A N 1
ATOM 888 C CA . SER A 1 123 ? 5.476 -18.236 -3.771 1.00 61.66 123 SER A CA 1
ATOM 889 C C . SER A 1 123 ? 5.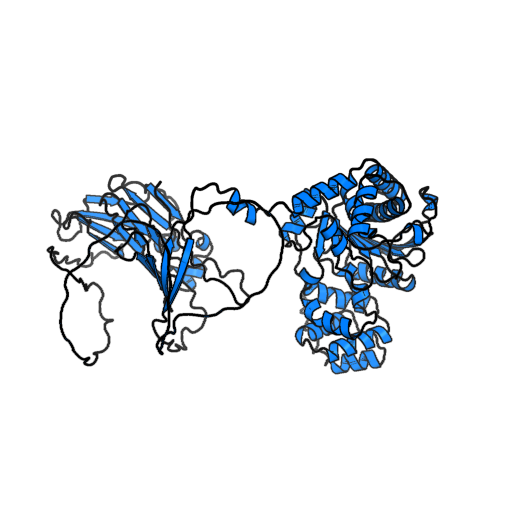281 -18.857 -2.378 1.00 61.66 123 SER A C 1
ATOM 891 O O . SER A 1 123 ? 5.829 -19.929 -2.139 1.00 61.66 123 SER A O 1
ATOM 893 N N . SER A 1 124 ? 4.563 -18.205 -1.457 1.00 67.19 124 SER A N 1
ATOM 894 C CA . SER A 1 124 ? 4.219 -18.741 -0.129 1.00 67.19 124 SER A CA 1
ATOM 895 C C . SER A 1 124 ? 2.827 -19.387 -0.120 1.00 67.19 124 SER A C 1
ATOM 897 O O . SER A 1 124 ? 2.041 -19.194 -1.050 1.00 67.19 124 SER A O 1
ATOM 899 N N . ALA A 1 125 ? 2.477 -20.101 0.951 1.00 74.44 125 ALA A N 1
ATOM 900 C CA . ALA A 1 125 ? 1.115 -20.610 1.154 1.00 74.44 125 ALA A CA 1
ATOM 901 C C . ALA A 1 125 ? 0.047 -19.500 1.320 1.00 74.44 125 ALA A C 1
ATOM 903 O O . ALA A 1 125 ? -1.112 -19.717 0.973 1.00 74.44 125 ALA A O 1
ATOM 904 N N . CYS A 1 126 ? 0.431 -18.310 1.803 1.00 82.94 126 CYS A N 1
ATOM 905 C CA . CYS A 1 126 ? -0.468 -17.172 2.019 1.00 82.94 126 CYS A CA 1
ATOM 906 C C . CYS A 1 126 ? 0.273 -15.821 1.900 1.00 82.94 126 CYS A C 1
ATOM 908 O O . CYS A 1 126 ? 1.371 -15.662 2.449 1.00 82.94 126 CYS A O 1
ATOM 910 N N . GLY A 1 127 ? -0.302 -14.850 1.181 1.00 88.94 127 GLY A N 1
ATOM 911 C CA . GLY A 1 127 ? 0.176 -13.464 1.099 1.00 88.94 127 GLY A CA 1
ATOM 912 C C . GLY A 1 127 ? -0.515 -12.533 2.101 1.00 88.94 127 GLY A C 1
ATOM 913 O O . GLY A 1 127 ? -1.525 -12.885 2.706 1.00 88.94 127 GLY A O 1
ATOM 914 N N . SER A 1 128 ? -0.001 -11.308 2.258 1.00 90.56 128 SER A N 1
ATOM 915 C CA . SER A 1 128 ? -0.584 -10.327 3.189 1.00 90.56 128 SER A CA 1
ATOM 916 C C . SER A 1 128 ? -2.002 -9.908 2.795 1.00 90.56 128 SER A C 1
ATOM 918 O O . SER A 1 128 ? -2.840 -9.710 3.666 1.00 90.56 128 SER A O 1
ATOM 920 N N . ALA A 1 129 ? -2.300 -9.842 1.496 1.00 92.88 129 ALA A N 1
ATOM 921 C CA . ALA A 1 129 ? -3.662 -9.617 1.021 1.00 92.88 129 ALA A CA 1
ATOM 922 C C . ALA A 1 129 ? -4.605 -10.798 1.315 1.00 92.88 129 ALA A C 1
ATOM 924 O O . ALA A 1 129 ? -5.751 -10.582 1.695 1.00 92.88 129 ALA A O 1
ATOM 925 N N . ASP A 1 130 ? -4.125 -12.035 1.151 1.00 94.19 130 ASP A N 1
ATOM 926 C CA . ASP A 1 130 ? -4.954 -13.244 1.249 1.00 94.19 130 ASP A CA 1
ATOM 927 C C . ASP A 1 130 ? -5.395 -13.497 2.705 1.00 94.19 130 ASP A C 1
ATOM 929 O O . ASP A 1 130 ? -6.545 -13.863 2.964 1.00 94.19 130 ASP A O 1
ATOM 933 N N . VAL A 1 131 ? -4.513 -13.225 3.679 1.00 96.38 131 VAL A N 1
ATOM 934 C CA . VAL A 1 131 ? -4.875 -13.283 5.104 1.00 96.38 131 VAL A CA 1
ATOM 935 C C . VAL A 1 131 ? -5.786 -12.126 5.526 1.00 96.38 131 VAL A C 1
ATOM 937 O O . VAL A 1 131 ? -6.694 -12.350 6.315 1.00 96.38 131 VAL A O 1
ATOM 940 N N . LEU A 1 132 ? -5.604 -10.907 4.998 1.00 97.56 132 LEU A N 1
ATOM 941 C CA . LEU A 1 132 ? -6.472 -9.765 5.332 1.00 97.56 132 LEU A CA 1
ATOM 942 C C . LEU A 1 132 ? -7.907 -9.962 4.824 1.00 97.56 132 LEU A C 1
ATOM 944 O O . LEU A 1 132 ? -8.854 -9.683 5.555 1.00 97.56 132 LEU A O 1
ATOM 948 N N . GLU A 1 133 ? -8.062 -10.532 3.629 1.00 95.94 133 GLU A N 1
ATOM 949 C CA . GLU A 1 133 ? -9.355 -10.961 3.086 1.00 95.94 133 GLU A CA 1
ATOM 950 C C . GLU A 1 133 ? -10.021 -12.016 3.982 1.00 95.94 133 GLU A C 1
ATOM 952 O O . GLU A 1 133 ? -11.191 -11.895 4.337 1.00 95.94 133 GLU A O 1
ATOM 957 N N . SER A 1 134 ? -9.244 -13.004 4.439 1.00 97.31 134 SER A N 1
ATOM 958 C CA . SER A 1 134 ? -9.698 -14.055 5.366 1.00 97.31 134 SER A CA 1
ATOM 959 C C . SER A 1 134 ? -10.001 -13.528 6.779 1.00 97.31 134 SER A C 1
ATOM 961 O O . SER A 1 134 ? -10.765 -14.133 7.533 1.00 97.31 134 SER A O 1
ATOM 963 N N . LEU A 1 135 ? -9.437 -12.374 7.148 1.00 97.38 135 LEU A N 1
ATOM 964 C CA . LEU A 1 135 ? -9.787 -11.631 8.357 1.00 97.38 135 LEU A CA 1
ATOM 965 C C . LEU A 1 135 ? -11.031 -10.738 8.174 1.00 97.38 135 LEU A C 1
ATOM 967 O O . LEU A 1 135 ? -11.576 -10.282 9.179 1.00 97.38 135 LEU A O 1
ATOM 971 N N . GLY A 1 136 ? -11.525 -10.543 6.948 1.00 96.38 136 GLY A N 1
ATOM 972 C CA . GLY A 1 136 ? -12.713 -9.738 6.637 1.00 96.38 136 GLY A CA 1
ATOM 973 C C . GLY A 1 136 ? -12.439 -8.257 6.347 1.00 96.38 136 GLY A C 1
ATOM 974 O O . GLY A 1 136 ? -13.381 -7.472 6.286 1.00 96.38 136 GLY A O 1
ATOM 975 N N . VAL A 1 137 ? -11.175 -7.859 6.173 1.00 97.38 137 VAL A N 1
ATOM 976 C CA . VAL A 1 137 ? -10.799 -6.487 5.787 1.00 97.38 137 VAL A CA 1
ATOM 977 C C . VAL A 1 137 ? -11.016 -6.294 4.283 1.00 97.38 137 VAL A C 1
ATOM 979 O O . VAL A 1 137 ? -10.608 -7.143 3.490 1.00 97.38 137 VAL A O 1
ATOM 982 N N . VAL A 1 138 ? -11.593 -5.162 3.867 1.00 94.62 138 VAL A N 1
ATOM 983 C CA . VAL A 1 138 ? -11.721 -4.821 2.437 1.00 94.62 138 VAL A CA 1
ATOM 984 C C . VAL A 1 138 ? -10.360 -4.371 1.891 1.00 94.62 138 VAL A C 1
ATOM 986 O O . VAL A 1 138 ? -9.810 -3.353 2.307 1.00 94.62 138 VAL A O 1
ATOM 989 N N . ILE A 1 139 ? -9.783 -5.145 0.968 1.00 93.44 139 ILE A N 1
ATOM 990 C CA . ILE A 1 139 ? -8.387 -4.986 0.508 1.00 93.44 139 ILE A CA 1
ATOM 991 C C . ILE A 1 139 ? -8.222 -4.166 -0.785 1.00 93.44 139 ILE A C 1
ATOM 993 O O . ILE A 1 139 ? -7.094 -3.846 -1.165 1.00 93.44 139 ILE A O 1
ATOM 997 N N . ASP A 1 140 ? -9.313 -3.863 -1.488 1.00 89.31 140 ASP A N 1
ATOM 998 C CA . ASP A 1 140 ? -9.344 -3.228 -2.814 1.00 89.31 140 ASP A CA 1
ATOM 999 C C . ASP A 1 140 ? -9.951 -1.810 -2.813 1.00 89.31 140 ASP A C 1
ATOM 1001 O O . ASP A 1 140 ? -10.318 -1.281 -3.864 1.00 89.31 140 ASP A O 1
ATOM 1005 N N . MET A 1 141 ? -9.973 -1.172 -1.636 1.00 90.69 141 MET A N 1
ATOM 1006 C CA . MET A 1 141 ? -10.368 0.226 -1.430 1.00 90.69 141 MET A CA 1
ATOM 1007 C C . MET A 1 141 ? -9.630 1.222 -2.344 1.00 90.69 141 MET A C 1
ATOM 1009 O O . MET A 1 141 ? -8.533 0.969 -2.848 1.00 90.69 141 MET A O 1
ATOM 1013 N N . ASP A 1 142 ? -10.228 2.403 -2.516 1.00 92.81 142 ASP A N 1
ATOM 1014 C CA . ASP A 1 142 ? -9.609 3.541 -3.193 1.00 92.81 142 ASP A CA 1
ATOM 1015 C C . ASP A 1 142 ? -8.711 4.379 -2.243 1.00 92.81 142 ASP A C 1
ATOM 1017 O O . ASP A 1 142 ? -8.684 4.131 -1.035 1.00 92.81 142 ASP A O 1
ATOM 1021 N N . PRO A 1 143 ? -7.910 5.343 -2.748 1.00 95.19 143 PRO A N 1
ATOM 1022 C CA . PRO A 1 143 ? -7.022 6.161 -1.922 1.00 95.19 143 PRO A CA 1
ATOM 1023 C C . PRO A 1 143 ? -7.727 6.883 -0.775 1.00 95.19 143 PRO A C 1
ATOM 1025 O O . PRO A 1 143 ? -7.160 6.983 0.310 1.00 95.19 143 PRO A O 1
ATOM 1028 N N . GLU A 1 144 ? -8.952 7.358 -0.991 1.00 93.12 144 GLU A N 1
ATOM 1029 C CA . GLU A 1 144 ? -9.753 8.001 0.045 1.00 93.12 144 GLU A CA 1
ATOM 1030 C C . GLU A 1 144 ? -10.227 7.005 1.120 1.00 93.12 144 GLU A C 1
ATOM 1032 O O . GLU A 1 144 ? -10.125 7.316 2.308 1.00 93.12 144 GLU A O 1
ATOM 1037 N N . GLY A 1 145 ? -10.653 5.795 0.742 1.00 93.75 145 GLY A N 1
ATOM 1038 C CA . GLY A 1 145 ? -10.994 4.713 1.676 1.00 93.75 145 GLY A CA 1
ATOM 1039 C C . GLY A 1 145 ? -9.793 4.206 2.486 1.00 93.75 145 GLY A C 1
ATOM 1040 O O . GLY A 1 145 ? -9.878 4.069 3.709 1.00 93.75 145 GLY A O 1
ATOM 1041 N N . VAL A 1 146 ? -8.636 4.022 1.839 1.00 96.69 146 VAL A N 1
ATOM 1042 C CA . VAL A 1 146 ? -7.373 3.686 2.523 1.00 96.69 146 VAL A CA 1
ATOM 1043 C C . VAL A 1 146 ? -6.971 4.792 3.497 1.00 96.69 146 VAL A C 1
ATOM 1045 O O . VAL A 1 146 ? -6.614 4.493 4.637 1.00 96.69 146 VAL A O 1
ATOM 1048 N N . LYS A 1 147 ? -7.063 6.066 3.087 1.00 96.38 147 LYS A N 1
ATOM 1049 C CA . LYS A 1 147 ? -6.776 7.210 3.962 1.00 96.38 147 LYS A CA 1
ATOM 1050 C C . LYS A 1 147 ? -7.697 7.222 5.184 1.00 96.38 147 LYS A C 1
ATOM 1052 O O . LYS A 1 147 ? -7.182 7.348 6.291 1.00 96.38 147 LYS A O 1
ATOM 1057 N N . ARG A 1 148 ? -9.013 7.019 5.002 1.00 95.31 148 ARG A N 1
ATOM 1058 C CA . ARG A 1 148 ? -9.985 6.915 6.107 1.00 95.31 148 ARG A CA 1
ATOM 1059 C C . ARG A 1 148 ? -9.559 5.850 7.118 1.00 95.31 148 ARG A C 1
ATOM 1061 O O . ARG A 1 148 ? -9.468 6.150 8.301 1.00 95.31 148 ARG A O 1
ATOM 1068 N N . CYS A 1 149 ? -9.208 4.647 6.662 1.00 97.38 149 CYS A N 1
ATOM 1069 C CA . CYS A 1 149 ? -8.778 3.572 7.561 1.00 97.38 149 CYS A CA 1
ATOM 1070 C C . CYS A 1 149 ? -7.509 3.944 8.358 1.00 97.38 149 CYS A C 1
ATOM 1072 O O . CYS A 1 149 ? -7.461 3.738 9.569 1.00 97.38 149 CYS A O 1
ATOM 1074 N N . VAL A 1 150 ? -6.512 4.579 7.728 1.00 97.88 150 VAL A N 1
ATOM 1075 C CA . VAL A 1 150 ? -5.305 5.064 8.432 1.00 97.88 150 VAL A CA 1
ATOM 1076 C C . VAL A 1 150 ? -5.613 6.205 9.417 1.00 97.88 150 VAL A C 1
ATOM 1078 O O . VAL A 1 150 ? -4.930 6.342 10.433 1.00 97.88 150 VAL A O 1
ATOM 1081 N N . GLU A 1 151 ? -6.618 7.038 9.143 1.00 95.94 151 GLU A N 1
ATOM 1082 C CA . GLU A 1 151 ? -7.003 8.156 10.014 1.00 95.94 151 GLU A CA 1
ATOM 1083 C C . GLU A 1 151 ? -7.914 7.745 11.183 1.00 95.94 151 GLU A C 1
ATOM 1085 O O . GLU A 1 151 ? -7.773 8.322 12.260 1.00 95.94 151 GLU A O 1
ATOM 1090 N N . GLU A 1 152 ? -8.789 6.752 10.995 1.00 95.88 152 GLU A N 1
ATOM 1091 C CA . GLU A 1 152 ? -9.818 6.341 11.966 1.00 95.88 152 GLU A CA 1
ATOM 1092 C C . GLU A 1 152 ? -9.478 5.028 12.699 1.00 95.88 152 GLU A C 1
ATOM 1094 O O . GLU A 1 152 ? -9.618 4.961 13.918 1.00 95.88 152 GLU A O 1
ATOM 1099 N N . ALA A 1 153 ? -8.969 4.006 11.996 1.00 96.94 153 ALA A N 1
ATOM 1100 C CA . ALA A 1 153 ? -8.529 2.733 12.588 1.00 96.94 153 ALA A CA 1
ATOM 1101 C C . ALA A 1 153 ? -7.025 2.709 12.934 1.00 96.94 153 ALA A C 1
ATOM 1103 O O . ALA A 1 153 ? -6.537 1.761 13.548 1.00 96.94 153 ALA A O 1
ATOM 1104 N N . GLY A 1 154 ? -6.265 3.721 12.499 1.00 97.94 154 GLY A N 1
ATOM 1105 C CA . GLY A 1 154 ? -4.804 3.771 12.615 1.00 97.94 154 GLY A CA 1
ATOM 1106 C C . GLY A 1 154 ? -4.056 2.904 11.593 1.00 97.94 154 GLY A C 1
ATOM 1107 O O . GLY A 1 154 ? -2.830 2.968 11.528 1.00 97.94 154 GLY A O 1
ATOM 1108 N N . ILE A 1 155 ? -4.754 2.122 10.762 1.00 98.62 155 ILE A N 1
ATOM 1109 C CA . ILE A 1 155 ? -4.151 1.220 9.774 1.00 98.62 155 ILE A CA 1
ATOM 1110 C C . ILE A 1 155 ? -4.961 1.165 8.474 1.00 98.62 155 ILE A C 1
ATOM 1112 O O . ILE A 1 155 ? -6.184 1.164 8.485 1.00 98.62 155 ILE A O 1
ATOM 1116 N N . GLY A 1 156 ? -4.268 1.088 7.339 1.00 97.94 156 GLY A N 1
ATOM 1117 C CA . GLY A 1 156 ? -4.857 0.841 6.023 1.00 97.94 156 GLY A CA 1
ATOM 1118 C C . GLY A 1 156 ? -3.929 0.006 5.142 1.00 97.94 156 GLY A C 1
ATOM 1119 O O . GLY A 1 156 ? -2.727 -0.088 5.400 1.00 97.94 156 GLY A O 1
ATOM 1120 N N . PHE A 1 157 ? -4.488 -0.607 4.097 1.00 98.00 157 PHE A N 1
ATOM 1121 C CA . PHE A 1 157 ? -3.779 -1.531 3.208 1.00 98.00 157 PHE A CA 1
ATOM 1122 C C . PHE A 1 157 ? -3.881 -1.104 1.744 1.00 98.00 157 PHE A C 1
ATOM 1124 O O . PHE A 1 157 ? -4.944 -0.706 1.279 1.00 98.00 157 PHE A O 1
ATOM 1131 N N . MET A 1 158 ? -2.776 -1.226 1.010 1.00 96.81 158 MET A N 1
ATOM 1132 C CA . MET A 1 158 ? -2.689 -0.936 -0.420 1.00 96.81 158 MET A CA 1
ATOM 1133 C C . MET A 1 158 ? -2.312 -2.208 -1.185 1.00 96.81 158 MET A C 1
ATOM 1135 O O . MET A 1 158 ? -1.195 -2.717 -1.069 1.00 96.81 158 MET A O 1
ATOM 1139 N N . MET A 1 159 ? -3.247 -2.706 -1.995 1.00 93.19 159 MET A N 1
ATOM 1140 C CA . MET A 1 159 ? -3.068 -3.865 -2.874 1.00 93.19 159 MET A CA 1
ATOM 1141 C C . MET A 1 159 ? -2.195 -3.505 -4.091 1.00 93.19 159 MET A C 1
ATOM 1143 O O . MET A 1 159 ? -2.641 -2.796 -4.995 1.00 93.19 159 MET A O 1
ATOM 1147 N N . ALA A 1 160 ? -0.969 -4.027 -4.171 1.00 91.25 160 ALA A N 1
ATOM 1148 C CA . ALA A 1 160 ? 0.005 -3.644 -5.200 1.00 91.25 160 ALA A CA 1
ATOM 1149 C C . ALA A 1 160 ? -0.511 -3.747 -6.663 1.00 91.25 160 ALA A C 1
ATOM 1151 O O . ALA A 1 160 ? -0.277 -2.808 -7.426 1.00 91.25 160 ALA A O 1
ATOM 1152 N N . PRO A 1 161 ? -1.258 -4.793 -7.089 1.00 87.50 161 PRO A N 1
ATOM 1153 C CA . PRO A 1 161 ? -1.899 -4.840 -8.412 1.00 87.50 161 PRO A CA 1
ATOM 1154 C C . PRO A 1 161 ? -2.913 -3.720 -8.704 1.00 87.50 161 PRO A C 1
ATOM 1156 O O . PRO A 1 161 ? -3.064 -3.330 -9.862 1.00 87.50 161 PRO A O 1
ATOM 1159 N N . THR A 1 162 ? -3.604 -3.211 -7.680 1.00 90.25 162 THR A N 1
ATOM 1160 C CA . THR A 1 162 ? -4.587 -2.117 -7.792 1.00 90.25 162 THR A CA 1
ATOM 1161 C C . THR A 1 162 ? -3.890 -0.760 -7.877 1.00 90.25 162 THR A C 1
ATOM 1163 O O . THR A 1 162 ? -4.325 0.122 -8.618 1.00 90.25 162 THR A O 1
ATOM 1166 N N . TYR A 1 163 ? -2.780 -0.603 -7.150 1.00 95.19 163 TYR A N 1
ATOM 1167 C CA . TYR A 1 163 ? -2.070 0.666 -7.007 1.00 95.19 163 TYR A CA 1
ATOM 1168 C C . TYR A 1 163 ? -0.925 0.872 -8.019 1.00 95.19 163 TYR A C 1
ATOM 1170 O O . TYR A 1 163 ? -0.617 2.017 -8.352 1.00 95.19 163 TYR A O 1
ATOM 1178 N N . HIS A 1 164 ? -0.347 -0.193 -8.590 1.00 94.81 164 HIS A N 1
ATOM 1179 C CA . HIS A 1 164 ? 0.685 -0.124 -9.638 1.00 94.81 164 HIS A CA 1
ATOM 1180 C C . HIS A 1 164 ? 0.189 -0.712 -10.973 1.00 94.81 164 HIS A C 1
ATOM 1182 O O . HIS A 1 164 ? 0.559 -1.836 -11.327 1.00 94.81 164 HIS A O 1
ATOM 1188 N N . PRO A 1 165 ? -0.607 0.029 -11.772 1.00 92.12 165 PRO A N 1
ATOM 1189 C CA . PRO A 1 165 ? -1.142 -0.469 -13.044 1.00 92.12 165 PRO A CA 1
ATOM 1190 C C . PRO A 1 165 ? -0.052 -0.894 -14.045 1.00 92.12 165 PRO A C 1
ATOM 1192 O O . PRO A 1 165 ? -0.265 -1.842 -14.801 1.00 92.12 165 PRO A O 1
ATOM 1195 N N . ALA A 1 166 ? 1.137 -0.282 -13.988 1.00 92.19 166 ALA A N 1
ATOM 1196 C CA . ALA A 1 166 ? 2.331 -0.676 -14.746 1.00 92.19 166 ALA A CA 1
ATOM 1197 C C . ALA A 1 166 ? 2.733 -2.158 -14.560 1.00 92.19 166 ALA A C 1
ATOM 1199 O O . ALA A 1 166 ? 3.279 -2.783 -15.472 1.00 92.19 166 ALA A O 1
ATOM 1200 N N . MET A 1 167 ? 2.393 -2.783 -13.423 1.00 90.94 167 MET A N 1
ATOM 1201 C CA . MET A 1 167 ? 2.657 -4.209 -13.188 1.00 90.94 167 MET A CA 1
ATOM 1202 C C . MET A 1 167 ? 1.895 -5.142 -14.140 1.00 90.94 167 MET A C 1
ATOM 1204 O O . MET A 1 167 ? 2.288 -6.301 -14.274 1.00 90.94 167 MET A O 1
ATOM 1208 N N . LYS A 1 168 ? 0.864 -4.660 -14.852 1.00 91.31 168 LYS A N 1
ATOM 1209 C CA . LYS A 1 168 ? 0.195 -5.416 -15.928 1.00 91.31 168 LYS A CA 1
ATOM 1210 C C . LYS A 1 168 ? 1.129 -5.716 -17.108 1.00 91.31 168 LYS A C 1
ATOM 1212 O O . LYS A 1 168 ? 0.923 -6.717 -17.785 1.00 91.31 168 LYS A O 1
ATOM 1217 N N . ILE A 1 169 ? 2.157 -4.891 -17.316 1.00 93.69 169 ILE A N 1
ATOM 1218 C CA . ILE A 1 169 ? 3.129 -5.003 -18.413 1.00 93.69 169 ILE A CA 1
ATOM 1219 C C . ILE A 1 169 ? 4.277 -5.944 -18.017 1.00 93.69 169 ILE A C 1
ATOM 1221 O O . ILE A 1 169 ? 4.610 -6.887 -18.731 1.00 93.69 169 ILE A O 1
ATOM 1225 N N . VAL A 1 170 ? 4.844 -5.747 -16.823 1.00 92.12 170 VAL A N 1
ATOM 1226 C CA . VAL A 1 170 ? 6.001 -6.525 -16.336 1.00 92.12 170 VAL A CA 1
ATOM 1227 C C . VAL A 1 170 ? 5.592 -7.890 -15.751 1.00 92.12 170 VAL A C 1
ATOM 1229 O O . VAL A 1 170 ? 6.361 -8.854 -15.778 1.00 92.12 170 VAL A O 1
ATOM 1232 N N . GLY A 1 171 ? 4.370 -8.007 -15.223 1.00 91.75 171 GLY A N 1
ATOM 1233 C CA . GLY A 1 171 ? 3.837 -9.216 -14.584 1.00 91.75 171 GLY A CA 1
ATOM 1234 C C . GLY A 1 171 ? 3.857 -10.476 -15.465 1.00 91.75 171 GLY A C 1
ATOM 1235 O O . GLY A 1 171 ? 4.374 -11.501 -15.007 1.00 91.75 171 GLY A O 1
ATOM 1236 N N . PRO A 1 172 ? 3.360 -10.434 -16.720 1.00 93.19 172 PRO A N 1
ATOM 1237 C CA . PRO A 1 172 ? 3.443 -11.552 -17.662 1.00 93.19 172 PRO A CA 1
ATOM 1238 C C . PRO A 1 172 ? 4.878 -12.043 -17.887 1.00 93.19 172 PRO A C 1
ATOM 1240 O O . PRO A 1 172 ? 5.129 -13.248 -17.820 1.00 93.19 172 PRO A O 1
ATOM 1243 N N . VAL A 1 173 ? 5.831 -11.120 -18.061 1.00 94.94 173 VAL A N 1
ATOM 1244 C CA . VAL A 1 173 ? 7.254 -11.437 -18.260 1.00 94.94 173 VAL A CA 1
ATOM 1245 C C . VAL A 1 173 ? 7.843 -12.111 -17.020 1.00 94.94 173 VAL A C 1
ATOM 1247 O O . VAL A 1 173 ? 8.444 -13.178 -17.130 1.00 94.94 173 VAL A O 1
ATOM 1250 N N . ARG A 1 174 ? 7.594 -11.578 -15.814 1.00 92.62 174 ARG A N 1
ATOM 1251 C CA . ARG A 1 174 ? 8.037 -12.210 -14.553 1.00 92.62 174 ARG A CA 1
ATOM 1252 C C . ARG A 1 174 ? 7.448 -13.613 -14.364 1.00 92.62 174 ARG A C 1
ATOM 1254 O O . ARG A 1 174 ? 8.166 -14.523 -13.948 1.00 92.62 174 ARG A O 1
ATOM 1261 N N . LYS A 1 175 ? 6.172 -13.818 -14.718 1.00 91.56 175 LYS A N 1
ATOM 1262 C CA . LYS A 1 175 ? 5.487 -15.124 -14.641 1.00 91.56 175 LYS A CA 1
ATOM 1263 C C . LYS A 1 175 ? 6.028 -16.146 -15.654 1.00 91.56 175 LYS A C 1
ATOM 1265 O O . LYS A 1 175 ? 6.010 -17.343 -15.363 1.00 91.56 175 LYS A O 1
ATOM 1270 N N . LYS A 1 176 ? 6.526 -15.688 -16.809 1.00 94.44 176 LYS A N 1
ATOM 1271 C CA . LYS A 1 176 ? 7.255 -16.504 -17.799 1.00 94.44 176 LYS A CA 1
ATOM 1272 C C . LYS A 1 176 ? 8.670 -16.847 -17.313 1.00 94.44 176 LYS A C 1
ATOM 1274 O O . LYS A 1 176 ? 9.044 -18.015 -17.348 1.00 94.44 176 LYS A O 1
ATOM 1279 N N . LEU A 1 177 ? 9.411 -15.857 -16.805 1.00 94.06 177 LEU A N 1
ATOM 1280 C CA . LEU A 1 177 ? 10.801 -15.987 -16.342 1.00 94.06 177 LEU A CA 1
ATOM 1281 C C . LEU A 1 177 ? 10.976 -16.890 -15.112 1.00 94.06 177 LEU A C 1
ATOM 1283 O O . LEU A 1 177 ? 11.947 -17.636 -15.046 1.00 94.06 177 LEU A O 1
ATOM 1287 N N . LYS A 1 178 ? 10.072 -16.809 -14.123 1.00 90.50 178 LYS A N 1
ATOM 1288 C CA . LYS A 1 178 ? 10.104 -17.592 -12.864 1.00 90.50 178 LYS A CA 1
ATOM 1289 C C . LYS A 1 178 ? 11.402 -17.491 -12.033 1.00 90.50 178 LYS A C 1
ATOM 1291 O O . LYS A 1 178 ? 11.627 -18.318 -11.153 1.00 90.50 178 LYS A O 1
ATOM 1296 N N . VAL A 1 179 ? 12.226 -16.466 -12.254 1.00 90.19 179 VAL A N 1
ATOM 1297 C CA . VAL A 1 179 ? 13.446 -16.180 -11.476 1.00 90.19 179 VAL A CA 1
ATOM 1298 C C . VAL A 1 179 ? 13.326 -14.867 -10.699 1.00 90.19 179 VAL A C 1
ATOM 1300 O O . VAL A 1 179 ? 12.593 -13.959 -11.102 1.00 90.19 179 VAL A O 1
ATOM 1303 N N . LYS A 1 180 ? 14.057 -14.746 -9.579 1.00 88.94 180 LYS A N 1
ATOM 1304 C CA . LYS A 1 180 ? 14.154 -13.480 -8.832 1.00 88.94 180 LYS A CA 1
ATOM 1305 C C . LYS A 1 180 ? 14.836 -12.416 -9.700 1.00 88.94 180 LYS A C 1
ATOM 1307 O O . LYS A 1 180 ? 15.875 -12.672 -10.300 1.00 88.94 180 LYS A O 1
ATOM 1312 N N . THR A 1 181 ? 14.250 -11.225 -9.732 1.00 93.62 181 THR A N 1
ATOM 1313 C CA . THR A 1 181 ? 14.712 -10.041 -10.483 1.00 93.62 181 THR A CA 1
ATOM 1314 C C . THR A 1 181 ? 14.679 -8.819 -9.563 1.00 93.62 181 THR A C 1
ATOM 1316 O O . THR A 1 181 ? 14.178 -8.917 -8.443 1.00 93.62 181 THR A O 1
ATOM 1319 N N . VAL A 1 182 ? 15.138 -7.651 -10.022 1.00 93.88 182 VAL A N 1
ATOM 1320 C CA . VAL A 1 182 ? 15.064 -6.390 -9.254 1.00 93.88 182 VAL A CA 1
ATOM 1321 C C . VAL A 1 182 ? 13.652 -6.089 -8.711 1.00 93.88 182 VAL A C 1
ATOM 1323 O O . VAL A 1 182 ? 13.493 -5.636 -7.581 1.00 93.88 182 VAL A O 1
ATOM 1326 N N . PHE A 1 183 ? 12.596 -6.482 -9.432 1.00 92.06 183 PHE A N 1
ATOM 1327 C CA . PHE A 1 183 ? 11.196 -6.386 -8.989 1.00 92.06 183 PHE A CA 1
ATOM 1328 C C . PHE A 1 183 ? 10.828 -7.238 -7.754 1.00 92.06 183 PHE A C 1
ATOM 1330 O O . PHE A 1 183 ? 9.698 -7.157 -7.275 1.00 92.06 183 PHE A O 1
ATOM 1337 N N . ASN A 1 184 ? 11.738 -8.064 -7.232 1.00 89.62 184 ASN A N 1
ATOM 1338 C CA . ASN A 1 184 ? 11.598 -8.720 -5.928 1.00 89.62 184 ASN A CA 1
ATOM 1339 C C . ASN A 1 184 ? 12.146 -7.874 -4.765 1.00 89.62 184 ASN A C 1
ATOM 1341 O O . ASN A 1 184 ? 11.833 -8.178 -3.625 1.00 89.62 184 ASN A O 1
ATOM 1345 N N . ILE A 1 185 ? 12.934 -6.828 -5.030 1.00 91.25 185 ILE A N 1
ATOM 1346 C CA . ILE A 1 185 ? 13.483 -5.931 -3.996 1.00 91.25 185 ILE A CA 1
ATOM 1347 C C . ILE A 1 185 ? 12.966 -4.488 -4.097 1.00 91.25 185 ILE A C 1
ATOM 1349 O O . ILE A 1 185 ? 13.114 -3.730 -3.146 1.00 91.25 185 ILE A O 1
ATOM 1353 N N . LEU A 1 186 ? 12.287 -4.112 -5.191 1.00 92.44 186 LEU A N 1
ATOM 1354 C CA . LEU A 1 186 ? 11.653 -2.791 -5.315 1.00 92.44 186 LEU A CA 1
ATOM 1355 C C . LEU A 1 186 ? 10.500 -2.560 -4.320 1.00 92.44 186 LEU A C 1
ATOM 1357 O O . LEU A 1 186 ? 10.338 -1.440 -3.848 1.00 92.44 186 LEU A O 1
ATOM 1361 N N . GLY A 1 187 ? 9.708 -3.595 -4.003 1.00 91.06 187 GLY A N 1
ATOM 1362 C CA . GLY A 1 187 ? 8.421 -3.496 -3.286 1.00 91.06 187 GLY A CA 1
ATOM 1363 C C . GLY A 1 187 ? 8.368 -2.526 -2.088 1.00 91.06 187 GLY A C 1
ATOM 1364 O O . GLY A 1 187 ? 7.466 -1.684 -2.070 1.00 91.06 187 GLY A O 1
ATOM 1365 N N . PRO A 1 188 ? 9.333 -2.573 -1.146 1.00 92.25 188 PRO A N 1
ATOM 1366 C CA . PRO A 1 188 ? 9.412 -1.657 -0.001 1.00 92.25 188 PRO A CA 1
ATOM 1367 C C . PRO A 1 188 ? 9.519 -0.158 -0.330 1.00 92.25 188 PRO A C 1
ATOM 1369 O O . PRO A 1 188 ? 9.112 0.670 0.477 1.00 92.25 188 PRO A O 1
ATOM 1372 N N . MET A 1 189 ? 10.042 0.219 -1.502 1.00 94.94 189 MET A N 1
ATOM 1373 C CA . MET A 1 189 ? 10.121 1.625 -1.947 1.00 94.94 189 MET A CA 1
ATOM 1374 C C . MET A 1 189 ? 8.883 2.068 -2.734 1.00 94.94 189 MET A C 1
ATOM 1376 O O . MET A 1 189 ? 8.697 3.258 -2.971 1.00 94.94 189 MET A O 1
ATOM 1380 N N . LEU A 1 190 ? 8.029 1.130 -3.153 1.00 95.56 190 LEU A N 1
ATOM 1381 C CA . LEU A 1 190 ? 6.896 1.422 -4.033 1.00 95.56 190 LEU A CA 1
ATOM 1382 C C . LEU A 1 190 ? 5.626 1.858 -3.291 1.00 95.56 190 LEU A C 1
ATOM 1384 O O . LEU A 1 190 ? 4.642 2.166 -3.952 1.00 95.56 190 LEU A O 1
ATOM 1388 N N . ASN A 1 191 ? 5.635 1.901 -1.954 1.00 96.88 191 ASN A N 1
ATOM 1389 C CA . ASN A 1 191 ? 4.453 2.196 -1.143 1.00 96.88 191 ASN A CA 1
ATOM 1390 C C . ASN A 1 191 ? 3.681 3.445 -1.659 1.00 96.88 191 ASN A C 1
ATOM 1392 O O . ASN A 1 191 ? 4.234 4.551 -1.643 1.00 96.88 191 ASN A O 1
ATOM 1396 N N . PRO A 1 192 ? 2.410 3.303 -2.092 1.00 96.81 192 PRO A N 1
ATOM 1397 C CA . PRO A 1 192 ? 1.654 4.390 -2.724 1.00 96.81 192 PRO A CA 1
ATOM 1398 C C . PRO A 1 192 ? 1.335 5.600 -1.835 1.00 96.81 192 PRO A C 1
ATOM 1400 O O . PRO A 1 192 ? 1.003 6.660 -2.367 1.00 96.81 192 PRO A O 1
ATOM 1403 N N . ALA A 1 193 ? 1.449 5.470 -0.509 1.00 96.56 193 ALA A N 1
ATOM 1404 C CA . ALA A 1 193 ? 1.344 6.577 0.444 1.00 96.56 193 ALA A CA 1
ATOM 1405 C C . ALA A 1 193 ? 2.669 7.341 0.643 1.00 96.56 193 ALA A C 1
ATOM 1407 O O . ALA A 1 193 ? 2.711 8.316 1.389 1.00 96.56 193 ALA A O 1
ATOM 1408 N N . ARG A 1 194 ? 3.760 6.898 -0.007 1.00 94.31 194 ARG A N 1
ATOM 1409 C CA . ARG A 1 194 ? 5.123 7.445 0.114 1.00 94.31 194 ARG A CA 1
ATOM 1410 C C . ARG A 1 194 ? 5.568 7.593 1.573 1.00 94.31 194 ARG A C 1
ATOM 1412 O O . ARG A 1 194 ? 5.989 8.669 2.003 1.00 94.31 194 ARG A O 1
ATOM 1419 N N . VAL A 1 195 ? 5.446 6.499 2.327 1.00 96.25 195 VAL A N 1
ATOM 1420 C CA . VAL A 1 195 ? 5.686 6.479 3.775 1.00 96.25 195 VAL A CA 1
ATOM 1421 C C . VAL A 1 195 ? 7.035 7.122 4.148 1.00 96.25 195 VAL A C 1
ATOM 1423 O O . VAL A 1 195 ? 8.068 6.773 3.570 1.00 96.25 195 VAL A O 1
ATOM 1426 N N . PRO A 1 196 ? 7.068 8.066 5.108 1.00 96.69 196 PRO A N 1
ATOM 1427 C CA . PRO A 1 196 ? 8.320 8.613 5.619 1.00 96.69 196 PRO A CA 1
ATOM 1428 C C . PRO A 1 196 ? 9.122 7.592 6.433 1.00 96.69 196 PRO A C 1
ATOM 1430 O O . PRO A 1 196 ? 10.336 7.769 6.570 1.00 96.69 196 PRO A O 1
ATOM 1433 N N . PHE A 1 197 ? 8.453 6.570 6.978 1.00 98.38 197 PHE A N 1
ATOM 1434 C CA . PHE A 1 197 ? 9.034 5.576 7.870 1.00 98.38 197 PHE A CA 1
ATOM 1435 C C . PHE A 1 197 ? 8.798 4.149 7.367 1.00 98.38 197 PHE A C 1
ATOM 1437 O O . PHE A 1 197 ? 7.723 3.846 6.850 1.00 98.38 197 PHE A O 1
ATOM 1444 N N . ALA A 1 198 ? 9.771 3.253 7.546 1.00 98.19 198 ALA A N 1
ATOM 1445 C CA . ALA A 1 198 ? 9.603 1.845 7.185 1.00 98.19 198 ALA A CA 1
ATOM 1446 C C . ALA A 1 198 ? 10.445 0.881 8.035 1.00 98.19 198 ALA A C 1
ATOM 1448 O O . ALA A 1 198 ? 11.579 1.180 8.407 1.00 98.19 198 ALA A O 1
ATOM 1449 N N . VAL A 1 199 ? 9.916 -0.321 8.261 1.00 98.50 199 VAL A N 1
ATOM 1450 C CA . VAL A 1 199 ? 10.694 -1.509 8.637 1.00 98.50 199 VAL A CA 1
ATOM 1451 C C . VAL A 1 199 ? 10.757 -2.406 7.404 1.00 98.50 199 VAL A C 1
ATOM 1453 O O . VAL A 1 199 ? 9.721 -2.859 6.914 1.00 98.50 199 VAL A O 1
ATOM 1456 N N . VAL A 1 200 ? 11.962 -2.611 6.869 1.00 98.06 200 VAL A N 1
ATOM 1457 C CA . VAL A 1 200 ? 12.191 -3.255 5.570 1.00 98.06 200 VAL A CA 1
ATOM 1458 C C . VAL A 1 200 ? 12.950 -4.564 5.733 1.00 98.06 200 VAL A C 1
ATOM 1460 O O . VAL A 1 200 ? 14.140 -4.590 6.046 1.00 98.06 200 VAL A O 1
ATOM 1463 N N . GLY A 1 201 ? 12.254 -5.657 5.462 1.00 96.62 201 GLY A N 1
ATOM 1464 C CA . GLY A 1 201 ? 12.788 -7.006 5.511 1.00 96.62 201 GLY A CA 1
ATOM 1465 C C . GLY A 1 201 ? 13.574 -7.410 4.269 1.00 96.62 201 GLY A C 1
ATOM 1466 O O . GLY A 1 201 ? 13.083 -7.255 3.146 1.00 96.62 201 GLY A O 1
ATOM 1467 N N . VAL A 1 202 ? 14.759 -8.010 4.435 1.00 94.31 202 VAL A N 1
ATOM 1468 C CA . VAL A 1 202 ? 15.484 -8.640 3.314 1.00 94.31 202 VAL A CA 1
ATOM 1469 C C . VAL A 1 202 ? 15.796 -10.119 3.532 1.00 94.31 202 VAL A C 1
ATOM 1471 O O . VAL A 1 202 ? 16.309 -10.515 4.570 1.00 94.31 202 VAL A O 1
ATOM 1474 N N . TYR A 1 203 ? 15.554 -10.946 2.508 1.00 87.38 203 TYR A N 1
ATOM 1475 C CA . TYR A 1 203 ? 15.724 -12.412 2.568 1.00 87.38 203 TYR A CA 1
ATOM 1476 C C . TYR A 1 203 ? 17.194 -12.888 2.561 1.00 87.38 203 TYR A C 1
ATOM 1478 O O . TYR A 1 203 ? 17.470 -14.076 2.406 1.00 87.38 203 TYR A O 1
ATOM 1486 N N . LYS A 1 204 ? 18.155 -11.960 2.646 1.00 90.12 204 LYS A N 1
ATOM 1487 C CA . LYS A 1 204 ? 19.603 -12.204 2.595 1.00 90.12 204 LYS A CA 1
ATOM 1488 C C . LYS A 1 204 ? 20.370 -11.047 3.234 1.00 90.12 204 LYS A C 1
ATOM 1490 O O . LYS A 1 204 ? 20.172 -9.898 2.837 1.00 90.12 204 LYS A O 1
ATOM 1495 N N . GLU A 1 205 ? 21.356 -11.362 4.072 1.00 89.31 205 GLU A N 1
ATOM 1496 C CA . GLU A 1 205 ? 22.261 -10.374 4.681 1.00 89.31 205 GLU A CA 1
ATOM 1497 C C . GLU A 1 205 ? 22.969 -9.470 3.644 1.00 89.31 205 GLU A C 1
ATOM 1499 O O . GLU A 1 205 ? 23.061 -8.256 3.827 1.00 89.31 205 GLU A O 1
ATOM 1504 N N . GLU A 1 206 ? 23.388 -10.027 2.498 1.00 90.19 206 GLU A N 1
ATOM 1505 C CA . GLU A 1 206 ? 24.081 -9.284 1.424 1.00 90.19 206 GLU A CA 1
ATOM 1506 C C . GLU A 1 206 ? 23.249 -8.130 0.824 1.00 90.19 206 GLU A C 1
ATOM 1508 O O . GLU A 1 206 ? 23.795 -7.227 0.188 1.00 90.19 206 GLU A O 1
ATOM 1513 N N . LEU A 1 207 ? 21.923 -8.152 1.010 1.00 91.19 207 LEU A N 1
ATOM 1514 C CA . LEU A 1 207 ? 21.008 -7.130 0.505 1.00 91.19 207 LEU A CA 1
ATOM 1515 C C . LEU A 1 207 ? 20.762 -5.999 1.510 1.00 91.19 207 LEU A C 1
ATOM 1517 O O . LEU A 1 207 ? 20.327 -4.931 1.081 1.00 91.19 207 LEU A O 1
ATOM 1521 N N . VAL A 1 208 ? 21.057 -6.184 2.805 1.00 93.75 208 VAL A N 1
ATOM 1522 C CA . VAL A 1 208 ? 20.675 -5.228 3.865 1.00 93.75 208 VAL A CA 1
ATOM 1523 C C . VAL A 1 208 ? 21.305 -3.857 3.601 1.00 93.75 208 VAL A C 1
ATOM 1525 O O . VAL A 1 208 ? 20.600 -2.857 3.494 1.00 93.75 208 VAL A O 1
ATOM 1528 N N . ILE A 1 209 ? 22.624 -3.809 3.377 1.00 96.06 209 ILE A N 1
ATOM 1529 C CA . ILE A 1 209 ? 23.345 -2.562 3.067 1.00 96.06 209 ILE A CA 1
ATOM 1530 C C . ILE A 1 209 ? 22.951 -1.960 1.706 1.00 96.06 209 ILE A C 1
ATOM 1532 O O . ILE A 1 209 ? 22.963 -0.739 1.545 1.00 96.06 209 ILE A O 1
ATOM 1536 N N . LYS A 1 210 ? 22.574 -2.789 0.722 1.00 95.50 210 LYS A N 1
ATOM 1537 C CA . LYS A 1 210 ? 22.132 -2.316 -0.601 1.00 95.50 210 LYS A CA 1
ATOM 1538 C C . LYS A 1 210 ? 20.783 -1.601 -0.490 1.00 95.50 210 LYS A C 1
ATOM 1540 O O . LYS A 1 210 ? 20.641 -0.480 -0.973 1.00 95.50 210 LYS A O 1
ATOM 1545 N N . MET A 1 211 ? 19.830 -2.220 0.207 1.00 97.06 211 MET A N 1
ATOM 1546 C CA . MET A 1 211 ? 18.521 -1.632 0.483 1.00 97.06 211 MET A CA 1
ATOM 1547 C C . MET A 1 211 ? 18.628 -0.410 1.399 1.00 97.06 211 MET A C 1
ATOM 1549 O O . MET A 1 211 ? 17.973 0.588 1.127 1.00 97.06 211 MET A O 1
ATOM 1553 N N . ALA A 1 212 ? 19.505 -0.425 2.409 1.00 97.75 212 ALA A N 1
ATOM 1554 C CA . ALA A 1 212 ? 19.734 0.729 3.280 1.00 97.75 212 ALA A CA 1
ATOM 1555 C C . ALA A 1 212 ? 20.160 1.980 2.490 1.00 97.75 212 ALA A C 1
ATOM 1557 O O . ALA A 1 212 ? 19.566 3.047 2.647 1.00 97.75 212 ALA A O 1
ATOM 1558 N N . LYS A 1 213 ? 21.127 1.835 1.572 1.00 97.88 213 LYS A N 1
ATOM 1559 C CA . LYS A 1 213 ? 21.540 2.924 0.672 1.00 97.88 213 LYS A CA 1
ATOM 1560 C C . LYS A 1 213 ? 20.427 3.352 -0.287 1.00 97.88 213 LYS A C 1
ATOM 1562 O O . LYS A 1 213 ? 20.234 4.549 -0.484 1.00 97.88 213 LYS A O 1
ATOM 1567 N N . ALA A 1 214 ? 19.679 2.401 -0.854 1.00 97.75 214 ALA A N 1
ATOM 1568 C CA . ALA A 1 214 ? 18.568 2.705 -1.754 1.00 97.75 214 ALA A CA 1
ATOM 1569 C C . ALA A 1 214 ? 17.464 3.517 -1.050 1.00 97.75 214 ALA A C 1
ATOM 1571 O O . ALA A 1 214 ? 17.061 4.559 -1.554 1.00 97.75 214 ALA A O 1
ATOM 1572 N N . LEU A 1 215 ? 17.033 3.107 0.148 1.00 97.44 215 LEU A N 1
ATOM 1573 C CA . LEU A 1 215 ? 15.992 3.786 0.934 1.00 97.44 215 LEU A CA 1
ATOM 1574 C C . LEU A 1 215 ? 16.425 5.194 1.378 1.00 97.44 215 LEU A C 1
ATOM 1576 O O . LEU A 1 215 ? 15.625 6.131 1.317 1.00 97.44 215 LEU A O 1
ATOM 15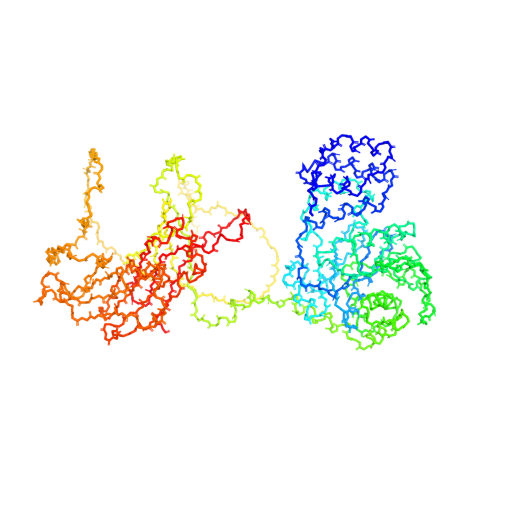80 N N . GLN A 1 216 ? 17.701 5.368 1.753 1.00 97.50 216 GLN A N 1
ATOM 1581 C CA . GLN A 1 216 ? 18.276 6.685 2.050 1.00 97.50 216 GLN A CA 1
ATOM 1582 C C . GLN A 1 216 ? 18.219 7.601 0.821 1.00 97.50 216 GLN A C 1
ATOM 1584 O O . GLN A 1 216 ? 17.729 8.726 0.893 1.00 97.50 216 GLN A O 1
ATOM 1589 N N . ARG A 1 217 ? 18.693 7.101 -0.327 1.00 97.38 217 ARG A N 1
ATOM 1590 C CA . ARG A 1 217 ? 18.785 7.850 -1.586 1.00 97.38 217 ARG A CA 1
ATOM 1591 C C . ARG A 1 217 ? 17.412 8.131 -2.216 1.00 97.38 217 ARG A C 1
ATOM 1593 O O . ARG A 1 217 ? 17.248 9.165 -2.854 1.00 97.38 217 ARG A O 1
ATOM 1600 N N . PHE A 1 218 ? 16.423 7.267 -1.981 1.00 96.19 218 PHE A N 1
ATOM 1601 C CA . PHE A 1 218 ? 15.015 7.467 -2.349 1.00 96.19 218 PHE A CA 1
ATOM 1602 C C . PHE A 1 218 ? 14.303 8.519 -1.468 1.00 96.19 218 PHE A C 1
ATOM 1604 O O . PHE A 1 218 ? 13.278 9.077 -1.868 1.00 96.19 218 PHE A O 1
ATOM 1611 N N . GLY A 1 219 ? 14.868 8.839 -0.295 1.00 95.25 219 GLY A N 1
ATOM 1612 C CA . GLY A 1 219 ? 14.452 9.964 0.547 1.00 95.25 219 GLY A CA 1
ATOM 1613 C C . GLY A 1 219 ? 13.489 9.625 1.690 1.00 95.25 219 GLY A C 1
ATOM 1614 O O . GLY A 1 219 ? 12.644 10.457 2.023 1.00 95.25 219 GLY A O 1
ATOM 1615 N N . MET A 1 220 ? 13.588 8.436 2.298 1.00 95.12 220 MET A N 1
ATOM 1616 C CA . MET A 1 220 ? 12.875 8.148 3.556 1.00 95.12 220 MET A CA 1
ATOM 1617 C C . MET A 1 220 ? 13.413 8.995 4.728 1.00 95.12 220 MET A C 1
ATOM 1619 O O . MET A 1 220 ? 14.598 9.327 4.772 1.00 95.12 220 MET A O 1
ATOM 1623 N N . LYS A 1 221 ? 12.550 9.332 5.702 1.00 97.00 221 LYS A N 1
ATOM 1624 C CA . LYS A 1 221 ? 12.946 10.082 6.913 1.00 97.00 221 LYS A CA 1
ATOM 1625 C C . LYS A 1 221 ? 13.670 9.189 7.924 1.00 97.00 221 LYS A C 1
ATOM 1627 O O . LYS A 1 221 ? 14.644 9.637 8.525 1.00 97.00 221 LYS A O 1
ATOM 1632 N N . ARG A 1 222 ? 13.191 7.955 8.123 1.00 98.12 222 ARG A N 1
ATOM 1633 C CA . ARG A 1 222 ? 13.887 6.914 8.895 1.00 98.12 222 ARG A CA 1
ATOM 1634 C C . ARG A 1 222 ? 13.453 5.518 8.455 1.00 98.12 222 ARG A C 1
ATOM 1636 O O . ARG A 1 222 ? 12.260 5.295 8.285 1.00 98.12 222 ARG A O 1
ATOM 1643 N N . ALA A 1 223 ? 14.372 4.571 8.310 1.00 98.31 223 ALA A N 1
ATOM 1644 C CA . ALA A 1 223 ? 14.007 3.175 8.070 1.00 98.31 223 ALA A CA 1
ATOM 1645 C C . ALA A 1 223 ? 14.951 2.197 8.773 1.00 98.31 223 ALA A C 1
ATOM 1647 O O . ALA A 1 223 ? 16.149 2.446 8.844 1.00 98.31 223 ALA A O 1
ATOM 1648 N N . LEU A 1 224 ? 14.424 1.065 9.241 1.00 98.50 224 LEU A N 1
ATOM 1649 C CA . LEU A 1 224 ? 15.230 -0.056 9.730 1.00 98.50 224 LEU A CA 1
ATOM 1650 C C . LEU A 1 224 ? 15.237 -1.150 8.666 1.00 98.50 224 LEU A C 1
ATOM 1652 O O . LEU A 1 224 ? 14.182 -1.695 8.346 1.00 98.50 224 LEU A O 1
ATOM 1656 N N . VAL A 1 225 ? 16.409 -1.484 8.122 1.00 98.31 225 VAL A N 1
ATOM 1657 C CA . VAL A 1 225 ? 16.558 -2.632 7.213 1.00 98.31 225 VAL A CA 1
ATOM 1658 C C . VAL A 1 225 ? 17.052 -3.830 8.009 1.00 98.31 225 VAL A C 1
ATOM 1660 O O . VAL A 1 225 ? 18.093 -3.733 8.660 1.00 98.31 225 VAL A O 1
ATOM 1663 N N . VAL A 1 226 ? 16.309 -4.938 7.969 1.00 97.62 226 VAL A N 1
ATOM 1664 C CA . VAL A 1 226 ? 16.463 -6.069 8.900 1.00 97.62 226 VAL A CA 1
ATOM 1665 C C . VAL A 1 226 ? 16.691 -7.404 8.186 1.00 97.62 226 VAL A C 1
ATOM 1667 O O . VAL A 1 226 ? 16.123 -7.667 7.123 1.00 97.62 226 VAL A O 1
ATOM 1670 N N . HIS A 1 227 ? 17.506 -8.262 8.802 1.00 96.31 227 HIS A N 1
ATOM 1671 C CA . HIS A 1 227 ? 17.661 -9.678 8.456 1.00 96.31 227 HIS A CA 1
ATOM 1672 C C . HIS A 1 227 ? 17.971 -10.491 9.720 1.00 96.31 227 HIS A C 1
ATOM 1674 O O . HIS A 1 227 ? 18.834 -10.086 10.500 1.00 96.31 227 HIS A O 1
ATOM 1680 N N . SER A 1 228 ? 17.306 -11.630 9.928 1.00 94.38 228 SER A N 1
ATOM 1681 C CA . SER A 1 228 ? 17.504 -12.481 11.113 1.00 94.38 228 SER A CA 1
ATOM 1682 C C . SER A 1 228 ? 17.350 -13.958 10.750 1.00 94.38 228 SER A C 1
ATOM 1684 O O . SER A 1 228 ? 16.303 -14.367 10.257 1.00 94.38 228 SER A O 1
ATOM 1686 N N . GLU A 1 229 ? 18.410 -14.746 10.965 1.00 91.06 229 GLU A N 1
ATOM 1687 C CA . GLU A 1 229 ? 18.448 -16.208 10.757 1.00 91.06 229 GLU A CA 1
ATOM 1688 C C . GLU A 1 229 ? 17.815 -16.695 9.431 1.00 91.06 229 GLU A C 1
ATOM 1690 O O . GLU A 1 229 ? 17.094 -17.691 9.379 1.00 91.06 229 GLU A O 1
ATOM 1695 N N . GLY A 1 230 ? 18.071 -15.971 8.333 1.00 89.75 230 GLY A N 1
ATOM 1696 C CA . GLY A 1 230 ? 17.556 -16.287 6.995 1.00 89.75 230 GLY A CA 1
ATOM 1697 C C . GLY A 1 230 ? 16.194 -15.671 6.645 1.00 89.75 230 GLY A C 1
ATOM 1698 O O . GLY A 1 230 ? 15.875 -15.589 5.458 1.00 89.75 230 GLY A O 1
ATOM 1699 N N . LEU A 1 231 ? 15.427 -15.185 7.625 1.00 92.12 231 LEU A N 1
ATOM 1700 C CA . LEU A 1 231 ? 14.134 -14.529 7.401 1.00 92.12 231 LEU A CA 1
ATOM 1701 C C . LEU A 1 231 ? 14.289 -13.071 6.959 1.00 92.12 231 LEU A C 1
ATOM 1703 O O . LEU A 1 231 ? 15.264 -12.391 7.296 1.00 92.12 231 LEU A O 1
ATOM 1707 N N . ASP A 1 232 ? 13.270 -12.567 6.261 1.00 93.94 232 ASP A N 1
ATOM 1708 C CA . ASP A 1 232 ? 13.111 -11.148 5.947 1.00 93.94 232 ASP A CA 1
ATOM 1709 C C . ASP A 1 232 ? 12.241 -10.400 6.974 1.00 93.94 232 ASP A C 1
ATOM 1711 O O . ASP A 1 232 ? 11.464 -9.520 6.631 1.00 93.94 232 ASP A O 1
ATOM 1715 N N . GLU A 1 233 ? 12.384 -10.740 8.257 1.00 94.44 233 GLU A N 1
ATOM 1716 C CA . GLU A 1 233 ? 11.681 -10.137 9.401 1.00 94.44 233 GLU A CA 1
ATOM 1717 C C . GLU A 1 233 ? 12.604 -10.160 10.642 1.00 94.44 233 GLU A C 1
ATOM 1719 O O . GLU A 1 233 ? 13.581 -10.913 10.685 1.00 94.44 233 GLU A O 1
ATOM 1724 N N . MET A 1 234 ? 12.319 -9.361 11.679 1.00 96.38 234 MET A N 1
ATOM 1725 C CA . MET A 1 234 ? 12.958 -9.550 12.994 1.00 96.38 234 MET A CA 1
ATOM 1726 C C . MET A 1 234 ? 12.346 -10.772 13.687 1.00 96.38 234 MET A C 1
ATOM 1728 O O . MET A 1 234 ? 11.123 -10.905 13.716 1.00 96.38 234 MET A O 1
ATOM 1732 N N . SER A 1 235 ? 13.168 -11.670 14.236 1.00 95.06 235 SER A N 1
ATOM 1733 C CA . SER A 1 235 ? 12.716 -13.018 14.594 1.00 95.06 235 SER A CA 1
ATOM 1734 C C . SER A 1 235 ? 13.195 -13.493 15.971 1.00 95.06 235 SER A C 1
ATOM 1736 O O . SER A 1 235 ? 14.354 -13.275 16.319 1.00 95.06 235 SER A O 1
ATOM 1738 N N . PRO A 1 236 ? 12.370 -14.239 16.734 1.00 97.19 236 PRO A N 1
ATOM 1739 C CA . PRO A 1 236 ? 12.817 -14.979 17.912 1.00 97.19 236 PRO A CA 1
ATOM 1740 C C . PRO A 1 236 ? 13.707 -16.196 17.595 1.00 97.19 236 PRO A C 1
ATOM 1742 O O . PRO A 1 236 ? 14.077 -16.925 18.510 1.00 97.19 236 PRO A O 1
ATOM 1745 N N . LEU A 1 237 ? 14.040 -16.487 16.330 1.00 96.38 237 LEU A N 1
ATOM 1746 C CA . LEU A 1 237 ? 15.010 -17.542 15.987 1.00 96.38 237 LEU A CA 1
ATOM 1747 C C . LEU A 1 237 ? 16.404 -17.238 16.554 1.00 96.38 237 LEU A C 1
ATOM 1749 O O . LEU A 1 237 ? 17.066 -18.108 17.129 1.00 96.38 237 LEU A O 1
ATOM 1753 N N . GLY A 1 238 ? 16.847 -15.989 16.431 1.00 94.69 238 GLY A N 1
ATOM 1754 C CA . GLY A 1 238 ? 18.191 -15.614 16.828 1.00 94.69 238 GLY A CA 1
ATOM 1755 C C . GLY A 1 238 ? 18.521 -14.151 16.606 1.00 94.69 238 GLY A C 1
ATOM 1756 O O . GLY A 1 238 ? 17.610 -13.341 16.432 1.00 94.69 238 GLY A O 1
ATOM 1757 N N . PRO A 1 239 ? 19.811 -13.788 16.670 1.00 95.00 239 PRO A N 1
ATOM 1758 C CA . PRO A 1 239 ? 20.213 -12.421 16.440 1.00 95.00 239 PRO A CA 1
ATOM 1759 C C . PRO A 1 239 ? 19.842 -11.971 15.025 1.00 95.00 239 PRO A C 1
ATOM 1761 O O . PRO A 1 239 ? 19.632 -12.771 14.106 1.00 95.00 239 PRO A O 1
ATOM 1764 N N . GLY A 1 240 ? 19.773 -10.662 14.835 1.00 95.44 240 GLY A N 1
ATOM 1765 C CA . GLY A 1 240 ? 19.580 -10.086 13.514 1.00 95.44 240 GLY A CA 1
ATOM 1766 C C . GLY A 1 240 ? 20.451 -8.870 13.278 1.00 95.44 240 GLY A C 1
ATOM 1767 O O . GLY A 1 240 ? 20.761 -8.104 14.192 1.00 95.44 240 GLY A O 1
ATOM 1768 N N . LEU A 1 241 ? 20.843 -8.709 12.019 1.00 96.69 241 LEU A N 1
ATOM 1769 C CA . LEU A 1 241 ? 21.515 -7.526 11.516 1.00 96.69 241 LEU A CA 1
ATOM 1770 C C . LEU A 1 241 ? 20.475 -6.445 11.238 1.00 96.69 241 LEU A C 1
ATOM 1772 O O . LEU A 1 241 ? 19.502 -6.692 10.522 1.00 96.69 241 LEU A O 1
ATOM 1776 N N . VAL A 1 242 ? 20.722 -5.242 11.753 1.00 97.75 242 VAL A N 1
ATOM 1777 C CA . VAL A 1 242 ? 19.889 -4.070 11.492 1.00 97.75 242 VAL A CA 1
ATOM 1778 C C . VAL A 1 242 ? 20.749 -2.906 11.021 1.00 97.75 242 VAL A C 1
ATOM 1780 O O . VAL A 1 242 ? 21.838 -2.657 11.544 1.00 97.75 242 VAL A O 1
ATOM 1783 N N . PHE A 1 243 ? 20.242 -2.175 10.033 1.00 98.12 243 PHE A N 1
ATOM 1784 C CA . PHE A 1 243 ? 20.748 -0.856 9.678 1.00 98.12 243 PHE A CA 1
ATOM 1785 C C . PHE A 1 243 ? 19.664 0.198 9.903 1.00 98.12 243 PHE A C 1
ATOM 1787 O O . PHE A 1 243 ? 18.592 0.097 9.307 1.00 98.12 243 PHE A O 1
ATOM 1794 N N . ASP A 1 244 ? 19.955 1.202 10.732 1.00 98.12 244 ASP A N 1
ATOM 1795 C CA . ASP A 1 244 ? 19.127 2.401 10.899 1.00 98.12 244 ASP A CA 1
ATOM 1796 C C . ASP A 1 244 ? 19.529 3.435 9.847 1.00 98.12 244 ASP A C 1
ATOM 1798 O O . ASP A 1 244 ? 20.695 3.822 9.731 1.00 98.12 244 ASP A O 1
ATOM 1802 N N . VAL A 1 245 ? 18.564 3.831 9.030 1.00 98.50 245 VAL A N 1
ATOM 1803 C CA . VAL A 1 245 ? 18.746 4.643 7.832 1.00 98.50 245 VAL A CA 1
ATOM 1804 C C . VAL A 1 245 ? 18.108 5.995 8.068 1.00 98.50 245 VAL A C 1
ATOM 1806 O O . VAL A 1 245 ? 16.891 6.083 8.182 1.00 98.50 245 VAL A O 1
ATOM 1809 N N . THR A 1 246 ? 18.905 7.059 8.070 1.00 98.00 246 THR A N 1
ATOM 1810 C CA . THR A 1 246 ? 18.431 8.445 8.198 1.00 98.00 246 THR A CA 1
ATOM 1811 C C . THR A 1 246 ? 19.034 9.326 7.097 1.00 98.00 246 THR A C 1
ATOM 1813 O O . THR A 1 246 ? 20.075 8.977 6.533 1.00 98.00 246 THR A O 1
ATOM 1816 N N . PRO A 1 247 ? 18.475 10.517 6.818 1.00 96.56 247 PRO A N 1
ATOM 1817 C CA . PRO A 1 247 ? 19.113 11.516 5.957 1.00 96.56 247 PRO A CA 1
ATOM 1818 C C . PRO A 1 247 ? 20.541 11.907 6.377 1.00 96.56 247 PRO A C 1
ATOM 1820 O O . PRO A 1 247 ? 21.320 12.344 5.536 1.00 96.56 247 PRO A O 1
ATOM 1823 N N . ASN A 1 248 ? 20.895 11.735 7.657 1.00 96.44 248 ASN A N 1
ATOM 1824 C CA . ASN A 1 248 ? 22.205 12.102 8.203 1.00 96.44 248 ASN A CA 1
ATOM 1825 C C . ASN A 1 248 ? 23.252 10.982 8.079 1.00 96.44 248 ASN A C 1
ATOM 1827 O O . ASN A 1 248 ? 24.449 11.256 8.130 1.00 96.44 248 ASN A O 1
ATOM 1831 N N . GLY A 1 249 ? 22.826 9.722 7.951 1.00 96.38 249 GLY A N 1
ATOM 1832 C CA . GLY A 1 249 ? 23.725 8.572 7.965 1.00 96.38 249 GLY A CA 1
ATOM 1833 C C . GLY A 1 249 ? 23.006 7.227 8.031 1.00 96.38 249 GLY A C 1
ATOM 1834 O O . GLY A 1 249 ? 21.791 7.156 8.216 1.00 96.38 249 GLY A O 1
ATOM 1835 N N . ILE A 1 250 ? 23.791 6.164 7.872 1.00 98.25 250 ILE A N 1
ATOM 1836 C CA . ILE A 1 250 ? 23.366 4.766 7.961 1.00 98.25 250 ILE A CA 1
ATOM 1837 C C . ILE A 1 250 ? 24.196 4.109 9.072 1.00 98.25 250 ILE A C 1
ATOM 1839 O O . ILE A 1 250 ? 25.410 3.965 8.922 1.00 98.25 250 ILE A O 1
ATOM 1843 N N . GLU A 1 251 ? 23.559 3.734 10.179 1.00 97.69 251 GLU A N 1
ATOM 1844 C CA . GLU A 1 251 ? 24.203 3.109 11.343 1.00 97.69 251 GLU A CA 1
ATOM 1845 C C . GLU A 1 251 ? 23.919 1.602 11.374 1.00 97.69 251 GLU A C 1
ATOM 1847 O O . GLU A 1 251 ? 22.806 1.176 11.077 1.00 97.69 251 GLU A O 1
ATOM 1852 N N . LYS A 1 252 ? 24.921 0.782 11.720 1.00 97.44 252 LYS A N 1
ATOM 1853 C CA . LYS A 1 252 ? 24.792 -0.680 11.838 1.00 97.44 252 LYS A CA 1
ATOM 1854 C C . LYS A 1 252 ? 24.748 -1.094 13.305 1.00 97.44 252 LYS A C 1
ATOM 1856 O O . LYS A 1 252 ? 25.703 -0.835 14.032 1.00 97.44 252 LYS A O 1
ATOM 1861 N N . PHE A 1 253 ? 23.726 -1.854 13.684 1.00 96.81 253 PHE A N 1
ATOM 1862 C CA . PHE A 1 253 ? 23.656 -2.532 14.977 1.00 96.81 253 PHE A CA 1
ATOM 1863 C C . PHE A 1 253 ? 23.143 -3.974 14.832 1.00 96.81 253 PHE A C 1
ATOM 1865 O O . PHE A 1 253 ? 22.875 -4.458 13.729 1.00 96.81 253 PHE A O 1
ATOM 1872 N N . TYR A 1 254 ? 23.052 -4.680 15.957 1.00 96.25 254 TYR A N 1
ATOM 1873 C CA . TYR A 1 254 ? 22.457 -6.011 16.053 1.00 96.25 254 TYR A CA 1
ATOM 1874 C C . TYR A 1 254 ? 21.459 -6.040 17.212 1.00 96.25 254 TYR A C 1
ATOM 1876 O O . TYR A 1 254 ? 21.608 -5.278 18.167 1.00 96.25 254 TYR A O 1
ATOM 1884 N N . PHE A 1 255 ? 20.482 -6.941 17.150 1.00 95.88 255 PHE A N 1
ATOM 1885 C CA . PHE A 1 255 ? 19.640 -7.309 18.293 1.00 95.88 255 PHE A CA 1
ATOM 1886 C C . PHE A 1 255 ? 19.782 -8.805 18.578 1.00 95.88 255 PHE A C 1
ATOM 1888 O O . PHE A 1 255 ? 20.013 -9.567 17.638 1.00 95.88 255 PHE A O 1
ATOM 1895 N N . ASP A 1 256 ? 19.571 -9.233 19.824 1.00 97.19 256 ASP A N 1
ATOM 1896 C CA . ASP A 1 256 ? 19.174 -10.604 20.163 1.00 97.19 256 ASP A CA 1
ATOM 1897 C C . ASP A 1 256 ? 17.782 -10.559 20.824 1.00 97.19 256 ASP A C 1
ATOM 1899 O O . ASP A 1 256 ? 17.555 -9.715 21.692 1.00 97.19 256 ASP A O 1
ATOM 1903 N N . PRO A 1 257 ? 16.818 -11.433 20.473 1.00 97.38 257 PRO A N 1
ATOM 1904 C CA . PRO A 1 257 ? 15.559 -11.547 21.222 1.00 97.38 257 PRO A CA 1
ATOM 1905 C C . PRO A 1 257 ? 15.768 -11.744 22.738 1.00 97.38 257 PRO A C 1
ATOM 1907 O O . PRO A 1 257 ? 14.966 -11.253 23.540 1.00 97.38 257 PRO A O 1
ATOM 1910 N N . LEU A 1 258 ? 16.866 -12.394 23.145 1.00 97.81 258 LEU A N 1
ATOM 1911 C CA . LEU A 1 258 ? 17.202 -12.617 24.554 1.00 97.81 258 LEU A CA 1
ATOM 1912 C C . LEU A 1 258 ? 17.391 -11.309 25.344 1.00 97.81 258 LEU A C 1
ATOM 1914 O O . LEU A 1 258 ? 17.021 -11.269 26.519 1.00 97.81 258 LEU A O 1
ATOM 1918 N N . ASP A 1 259 ? 17.867 -10.230 24.708 1.00 96.75 259 ASP A N 1
ATOM 1919 C CA . ASP A 1 259 ? 18.067 -8.917 25.347 1.00 96.75 259 ASP A CA 1
ATOM 1920 C C . ASP A 1 259 ? 16.745 -8.292 25.832 1.00 96.75 259 ASP A C 1
ATOM 1922 O O . ASP A 1 259 ? 16.725 -7.484 26.761 1.00 96.75 259 ASP A O 1
ATOM 1926 N N . PHE A 1 260 ? 15.617 -8.697 25.236 1.00 97.25 260 PHE A N 1
ATOM 1927 C CA . PHE A 1 260 ? 14.268 -8.241 25.594 1.00 97.25 260 PHE A CA 1
ATOM 1928 C C . PHE A 1 260 ? 13.476 -9.276 26.412 1.00 97.25 260 PHE A C 1
ATOM 1930 O O . PHE A 1 260 ? 12.257 -9.136 26.594 1.00 97.25 260 PHE A O 1
ATOM 1937 N N . GLY A 1 261 ? 14.146 -10.338 26.874 1.00 96.88 261 GLY A N 1
ATOM 1938 C CA . GLY A 1 261 ? 13.539 -11.465 27.582 1.00 96.88 261 GLY A CA 1
ATOM 1939 C C . GLY A 1 261 ? 12.685 -12.384 26.701 1.00 96.88 261 GLY A C 1
ATOM 1940 O O . GLY A 1 261 ? 11.861 -13.123 27.236 1.00 96.88 261 GLY A O 1
ATOM 1941 N N . ILE A 1 262 ? 12.842 -12.336 25.372 1.00 98.00 262 ILE A N 1
ATOM 1942 C CA . ILE A 1 262 ? 12.131 -13.219 24.439 1.00 98.00 262 ILE A CA 1
ATOM 1943 C C . ILE A 1 262 ? 12.919 -14.535 24.296 1.00 98.00 262 ILE A C 1
ATOM 1945 O O . ILE A 1 262 ? 14.107 -14.497 23.963 1.00 98.00 262 ILE A O 1
ATOM 1949 N N . PRO A 1 263 ? 12.305 -15.710 24.533 1.00 97.44 263 PRO A N 1
ATOM 1950 C CA . PRO A 1 263 ? 12.985 -16.993 24.387 1.00 97.44 263 PRO A CA 1
ATOM 1951 C C . PRO A 1 263 ? 13.250 -17.325 22.912 1.00 97.44 263 PRO A C 1
ATOM 1953 O O . PRO A 1 263 ? 12.442 -17.021 22.034 1.00 97.44 263 PRO A O 1
ATOM 1956 N N . ARG A 1 264 ? 14.366 -18.016 22.640 1.00 97.12 264 ARG A N 1
ATOM 1957 C CA . ARG A 1 264 ? 14.666 -18.517 21.290 1.00 97.12 264 ARG A CA 1
ATOM 1958 C C . ARG A 1 264 ? 13.625 -19.554 20.845 1.00 97.12 264 ARG A C 1
ATOM 1960 O O . ARG A 1 264 ? 13.255 -20.429 21.628 1.00 97.12 264 ARG A O 1
ATOM 1967 N N . CYS A 1 265 ? 13.196 -19.485 19.587 1.00 96.69 265 CYS A N 1
ATOM 1968 C CA . CYS A 1 265 ? 12.230 -20.411 18.983 1.00 96.69 265 CYS A CA 1
ATOM 1969 C C . CYS A 1 265 ? 12.846 -21.263 17.854 1.00 96.69 265 CYS A C 1
ATOM 1971 O O . CYS A 1 265 ? 14.038 -21.168 17.569 1.00 96.69 265 CYS A O 1
ATOM 1973 N N . THR A 1 266 ? 12.034 -22.101 17.201 1.00 96.00 266 THR A N 1
ATOM 1974 C CA . THR A 1 266 ? 12.424 -22.839 15.984 1.00 96.00 266 THR A CA 1
ATOM 1975 C C . THR A 1 266 ? 11.627 -22.351 14.775 1.00 96.00 266 THR A C 1
ATOM 1977 O O . THR A 1 266 ? 10.570 -21.748 14.940 1.00 96.00 266 THR A O 1
ATOM 1980 N N . LEU A 1 267 ? 12.081 -22.647 13.552 1.00 93.88 267 LEU A N 1
ATOM 1981 C CA . LEU A 1 267 ? 11.371 -22.226 12.335 1.00 93.88 267 LEU A CA 1
ATOM 1982 C C . LEU A 1 267 ? 9.945 -22.801 12.265 1.00 93.88 267 LEU A C 1
ATOM 1984 O O . LEU A 1 267 ? 9.011 -22.107 11.872 1.00 93.88 267 LEU A O 1
ATOM 1988 N N . GLU A 1 268 ? 9.764 -24.036 12.740 1.00 94.75 268 GLU A N 1
ATOM 1989 C CA . GLU A 1 268 ? 8.454 -24.684 12.860 1.00 94.75 268 GLU A CA 1
ATOM 1990 C C . GLU A 1 268 ? 7.528 -23.938 13.843 1.00 94.75 268 GLU A C 1
ATOM 1992 O O . GLU A 1 268 ? 6.317 -23.908 13.652 1.00 94.75 268 GLU A O 1
ATOM 1997 N N . SER A 1 269 ? 8.088 -23.263 14.858 1.00 95.81 269 SER A N 1
ATOM 1998 C CA . SER A 1 269 ? 7.346 -22.451 15.838 1.00 95.81 269 SER A CA 1
ATOM 1999 C C . SER A 1 269 ? 6.758 -21.156 15.258 1.00 95.81 269 SER A C 1
ATOM 2001 O O . SER A 1 269 ? 5.942 -20.522 15.922 1.00 95.81 269 SER A O 1
ATOM 2003 N N . LEU A 1 270 ? 7.174 -20.753 14.051 1.00 96.12 270 LEU A N 1
ATOM 2004 C CA . LEU A 1 270 ? 6.686 -19.567 13.332 1.00 96.12 270 LEU A CA 1
ATOM 2005 C C . LEU A 1 270 ? 5.885 -19.930 12.068 1.00 96.12 270 LEU A C 1
ATOM 2007 O O . LEU A 1 270 ? 5.479 -19.041 11.315 1.00 96.12 270 LEU A O 1
ATOM 2011 N N . ARG A 1 271 ? 5.691 -21.226 11.802 1.00 94.25 271 ARG A N 1
ATOM 2012 C CA . ARG A 1 271 ? 5.186 -21.755 10.532 1.00 94.25 271 ARG A CA 1
ATOM 2013 C C . ARG A 1 271 ? 3.708 -21.432 10.302 1.00 94.25 271 ARG A C 1
ATOM 2015 O O . ARG A 1 271 ? 2.868 -21.627 11.176 1.00 94.25 271 ARG A O 1
ATOM 2022 N N . GLY A 1 272 ? 3.406 -20.960 9.097 1.00 93.06 272 GLY A N 1
ATOM 2023 C CA . GLY A 1 272 ? 2.059 -20.664 8.624 1.00 93.06 272 GLY A CA 1
ATOM 2024 C C . GLY A 1 272 ? 1.454 -21.787 7.780 1.00 93.06 272 GLY A C 1
ATOM 2025 O O . GLY A 1 272 ? 2.056 -22.839 7.550 1.00 93.06 272 GLY A O 1
ATOM 2026 N N . GLY A 1 273 ? 0.247 -21.528 7.288 1.00 93.12 273 GLY A N 1
ATOM 2027 C CA . GLY A 1 273 ? -0.532 -22.422 6.437 1.00 93.12 273 GLY A CA 1
ATOM 2028 C C . GLY A 1 273 ? -1.286 -21.654 5.352 1.00 93.12 273 GLY A C 1
ATOM 2029 O O . GLY A 1 273 ? -0.772 -20.684 4.792 1.00 93.12 273 GLY A O 1
ATOM 2030 N N . GLY A 1 274 ? -2.504 -22.104 5.043 1.00 93.25 274 GLY A N 1
ATOM 2031 C CA . GLY A 1 274 ? -3.413 -21.388 4.145 1.00 93.25 274 GLY A CA 1
ATOM 2032 C C . GLY A 1 274 ? -3.954 -20.081 4.751 1.00 93.25 274 GLY A C 1
ATOM 2033 O O . GLY A 1 274 ? -3.730 -19.816 5.938 1.00 93.25 274 GLY A O 1
ATOM 2034 N N . PRO A 1 275 ? -4.671 -19.265 3.957 1.00 94.44 275 PRO A N 1
ATOM 2035 C CA . PRO A 1 275 ? -5.224 -17.983 4.394 1.00 94.44 275 PRO A CA 1
ATOM 2036 C C . PRO A 1 275 ? -6.088 -18.063 5.655 1.00 94.44 275 PRO A C 1
ATOM 2038 O O . PRO A 1 275 ? -5.906 -17.262 6.569 1.00 94.44 275 PRO A O 1
ATOM 2041 N N . GLU A 1 276 ? -6.942 -19.080 5.752 1.00 95.81 276 GLU A N 1
ATOM 2042 C CA . GLU A 1 276 ? -7.853 -19.314 6.873 1.00 95.81 276 GLU A CA 1
ATOM 2043 C C . GLU A 1 276 ? -7.078 -19.670 8.151 1.00 95.81 276 GLU A C 1
ATOM 2045 O O . GLU A 1 276 ? -7.307 -19.089 9.208 1.00 95.81 276 GLU A O 1
ATOM 2050 N N . PHE A 1 277 ? -6.081 -20.556 8.041 1.00 96.50 277 PHE A N 1
ATOM 2051 C CA . PHE A 1 277 ? -5.212 -20.926 9.163 1.00 96.50 277 PHE A CA 1
ATOM 2052 C C . PHE A 1 277 ? -4.393 -19.729 9.667 1.00 96.50 277 PHE A C 1
ATOM 2054 O O . PHE A 1 277 ? -4.307 -19.500 10.873 1.00 96.50 277 PHE A O 1
ATOM 2061 N N . ASN A 1 278 ? -3.811 -18.939 8.758 1.00 96.69 278 ASN A N 1
ATOM 2062 C CA . ASN A 1 278 ? -3.066 -17.741 9.142 1.00 96.69 278 ASN A CA 1
ATOM 2063 C C . ASN A 1 278 ? -3.989 -16.673 9.756 1.00 96.69 278 ASN A C 1
ATOM 2065 O O . ASN A 1 278 ? -3.567 -15.985 10.684 1.00 96.69 278 ASN A O 1
ATOM 2069 N N . ALA A 1 279 ? -5.239 -16.560 9.298 1.00 97.75 279 ALA A N 1
ATOM 2070 C CA . ALA A 1 279 ? -6.238 -15.666 9.877 1.00 97.75 279 ALA A CA 1
ATOM 2071 C C . ALA A 1 279 ? -6.627 -16.099 11.302 1.00 97.75 279 ALA A C 1
ATOM 2073 O O . ALA A 1 279 ? -6.557 -15.282 12.220 1.00 97.75 279 ALA A O 1
ATOM 2074 N N . ASP A 1 280 ? -6.939 -17.379 11.521 1.00 98.12 280 ASP A N 1
ATOM 2075 C CA . ASP A 1 280 ? -7.244 -17.929 12.850 1.00 98.12 280 ASP A CA 1
ATOM 2076 C C . ASP A 1 280 ? -6.077 -17.758 13.832 1.00 98.12 280 ASP A C 1
ATOM 2078 O O . ASP A 1 280 ? -6.279 -17.393 14.992 1.00 98.12 280 ASP A O 1
ATOM 2082 N N . VAL A 1 281 ? -4.841 -17.998 13.381 1.00 98.19 281 VAL A N 1
ATOM 2083 C CA . VAL A 1 281 ? -3.634 -17.770 14.189 1.00 98.19 281 VAL A CA 1
ATOM 2084 C C . VAL A 1 281 ? -3.469 -16.289 14.530 1.00 98.19 281 VAL A C 1
ATOM 2086 O O . VAL A 1 281 ? -3.250 -15.965 15.697 1.00 98.19 281 VAL A O 1
ATOM 2089 N N . LEU A 1 282 ? -3.620 -15.381 13.557 1.00 98.38 282 LEU A N 1
ATOM 2090 C CA . LEU A 1 282 ? -3.530 -13.946 13.823 1.00 98.38 282 LEU A CA 1
ATOM 2091 C C . LEU A 1 282 ? -4.629 -13.469 14.780 1.00 98.38 282 LEU A C 1
ATOM 2093 O O . LEU A 1 282 ? -4.305 -12.717 15.692 1.00 98.38 282 LEU A O 1
ATOM 2097 N N . ARG A 1 283 ? -5.886 -13.926 14.662 1.00 98.25 283 ARG A N 1
ATOM 2098 C CA . ARG A 1 283 ? -6.957 -13.535 15.603 1.00 98.25 283 ARG A CA 1
ATOM 2099 C C . ARG A 1 283 ? -6.616 -13.892 17.052 1.00 98.25 283 ARG A C 1
ATOM 2101 O O . ARG A 1 283 ? -6.756 -13.034 17.919 1.00 98.25 283 ARG A O 1
ATOM 2108 N N . ARG A 1 284 ? -6.140 -15.116 17.318 1.00 98.31 284 ARG A N 1
ATOM 2109 C CA . ARG A 1 284 ? -5.785 -15.541 18.688 1.00 98.31 284 ARG A CA 1
ATOM 2110 C C . ARG A 1 284 ? -4.561 -14.806 19.233 1.00 98.31 284 ARG A C 1
ATOM 2112 O O . ARG A 1 284 ? -4.563 -14.365 20.378 1.00 98.31 284 ARG A O 1
ATOM 2119 N N . VAL A 1 285 ? -3.524 -14.621 18.415 1.00 98.38 285 VAL A N 1
ATOM 2120 C CA . VAL A 1 285 ? -2.332 -13.863 18.832 1.00 98.38 285 VAL A CA 1
ATOM 2121 C C . VAL A 1 285 ? -2.694 -12.399 19.103 1.00 98.38 285 VAL A C 1
ATOM 2123 O O . VAL A 1 285 ? -2.358 -11.868 20.153 1.00 98.38 285 VAL A O 1
ATOM 2126 N N . LEU A 1 286 ? -3.465 -11.747 18.230 1.00 98.44 286 LEU A N 1
ATOM 2127 C CA . LEU A 1 286 ? -3.905 -10.360 18.434 1.00 98.44 286 LEU A CA 1
ATOM 2128 C C . LEU A 1 286 ? -4.857 -10.199 19.640 1.00 98.44 286 LEU A C 1
ATOM 2130 O O . LEU A 1 286 ? -4.954 -9.099 20.185 1.00 98.44 286 LEU A O 1
ATOM 2134 N N . SER A 1 287 ? -5.506 -11.276 20.106 1.00 97.75 287 SER A N 1
ATOM 2135 C CA . SER A 1 287 ? -6.269 -11.293 21.364 1.00 97.75 287 SER A CA 1
ATOM 2136 C C . SER A 1 287 ? -5.414 -11.514 22.623 1.00 97.75 287 SER A C 1
ATOM 2138 O O . SER A 1 287 ? -5.969 -11.557 23.719 1.00 97.75 287 SER A O 1
ATOM 2140 N N . GLY A 1 288 ? -4.093 -11.688 22.489 1.00 97.69 288 GLY A N 1
ATOM 2141 C CA . GLY A 1 288 ? -3.148 -11.865 23.597 1.00 97.69 288 GLY A CA 1
ATOM 2142 C C . GLY A 1 288 ? -2.592 -13.287 23.793 1.00 97.69 288 GLY A C 1
ATOM 2143 O O . GLY A 1 288 ? -1.964 -13.539 24.825 1.00 97.69 288 GLY A O 1
ATOM 2144 N N . GLU A 1 289 ? -2.793 -14.232 22.860 1.00 98.06 289 GLU A N 1
ATOM 2145 C CA . GLU A 1 289 ? -2.193 -15.581 22.931 1.00 98.06 289 GLU A CA 1
ATOM 2146 C C . GLU A 1 289 ? -0.653 -15.505 22.871 1.00 98.06 289 GLU A C 1
ATOM 2148 O O . GLU A 1 289 ? -0.054 -15.371 21.805 1.00 98.06 289 GLU A O 1
ATOM 2153 N N . ARG A 1 290 ? 0.005 -15.611 24.036 1.00 97.50 290 ARG A N 1
ATOM 2154 C CA . ARG A 1 290 ? 1.473 -15.639 24.153 1.00 97.50 290 ARG A CA 1
ATOM 2155 C C . ARG A 1 290 ? 2.081 -16.862 23.453 1.00 97.50 290 ARG A C 1
ATOM 2157 O O . ARG A 1 290 ? 1.671 -17.995 23.693 1.00 97.50 290 ARG A O 1
ATOM 2164 N N . GLY A 1 291 ? 3.149 -16.635 22.691 1.00 97.56 291 GLY A N 1
ATOM 2165 C CA . GLY A 1 291 ? 3.967 -17.665 22.048 1.00 97.56 291 GLY A CA 1
ATOM 2166 C C . GLY A 1 291 ? 4.935 -17.054 21.032 1.00 97.56 291 GLY A C 1
ATOM 2167 O O . GLY A 1 291 ? 4.897 -15.851 20.790 1.00 97.56 291 GLY A O 1
ATOM 2168 N N . SER A 1 292 ? 5.764 -17.872 20.377 1.00 98.00 292 SER A N 1
ATOM 2169 C CA . SER A 1 292 ? 6.825 -17.380 19.477 1.00 98.00 292 SER A CA 1
ATOM 2170 C C . SER A 1 292 ? 6.322 -16.505 18.319 1.00 98.00 292 SER A C 1
ATOM 2172 O O . SER A 1 292 ? 7.041 -15.624 17.857 1.00 98.00 292 SER A O 1
ATOM 2174 N N . ILE A 1 293 ? 5.081 -16.706 17.866 1.00 98.19 293 ILE A N 1
ATOM 2175 C CA . ILE A 1 293 ? 4.444 -15.849 16.856 1.00 98.19 293 ILE A CA 1
ATOM 2176 C C . ILE A 1 293 ? 4.132 -14.465 17.448 1.00 98.19 293 ILE A C 1
ATOM 2178 O O . ILE A 1 293 ? 4.462 -13.460 16.823 1.00 98.19 293 ILE A O 1
ATOM 2182 N N . ALA A 1 294 ? 3.586 -14.391 18.668 1.00 98.50 294 ALA A N 1
ATOM 2183 C CA . ALA A 1 294 ? 3.393 -13.128 19.388 1.00 98.50 294 ALA A CA 1
ATOM 2184 C C . ALA A 1 294 ? 4.717 -12.379 19.584 1.00 98.50 294 ALA A C 1
ATOM 2186 O O . ALA A 1 294 ? 4.798 -11.188 19.297 1.00 98.50 294 ALA A O 1
ATOM 2187 N N . ASP A 1 295 ? 5.770 -13.086 19.996 1.00 98.50 295 ASP A N 1
ATOM 2188 C CA . ASP A 1 295 ? 7.108 -12.516 20.164 1.00 98.50 295 ASP A CA 1
ATOM 2189 C C . ASP A 1 295 ? 7.664 -11.938 18.845 1.00 98.50 295 ASP A C 1
ATOM 2191 O O . ASP A 1 295 ? 8.244 -10.851 18.834 1.00 98.50 295 ASP A O 1
ATOM 2195 N N . ALA A 1 296 ? 7.437 -12.615 17.713 1.00 98.31 296 ALA A N 1
ATOM 2196 C CA . ALA A 1 296 ? 7.813 -12.116 16.389 1.00 98.31 296 ALA A CA 1
ATOM 2197 C C . ALA A 1 296 ? 6.993 -10.880 15.965 1.00 98.31 296 ALA A C 1
ATOM 2199 O O . ALA A 1 296 ? 7.554 -9.918 15.434 1.00 98.31 296 ALA A O 1
ATOM 2200 N N . LEU A 1 297 ? 5.682 -10.857 16.239 1.00 98.69 297 LEU A N 1
ATOM 2201 C CA . LEU A 1 297 ? 4.839 -9.671 16.035 1.00 98.69 297 LEU A CA 1
ATOM 2202 C C . LEU A 1 297 ? 5.349 -8.485 16.873 1.00 98.69 297 LEU A C 1
ATOM 2204 O O . LEU A 1 297 ? 5.489 -7.382 16.347 1.00 98.69 297 LEU A O 1
ATOM 2208 N N . ILE A 1 298 ? 5.667 -8.723 18.149 1.00 98.81 298 ILE A N 1
ATOM 2209 C CA . ILE A 1 298 ? 6.169 -7.726 19.104 1.00 98.81 298 ILE A CA 1
ATOM 2210 C C . ILE A 1 298 ? 7.503 -7.125 18.635 1.00 98.81 298 ILE A C 1
ATOM 2212 O O . ILE A 1 298 ? 7.639 -5.904 18.645 1.00 98.81 298 ILE A O 1
ATOM 2216 N N . LEU A 1 299 ? 8.461 -7.938 18.170 1.00 98.56 299 LEU A N 1
ATOM 2217 C CA . LEU A 1 299 ? 9.754 -7.452 17.657 1.00 98.56 299 LEU A CA 1
ATOM 2218 C C . LEU A 1 299 ? 9.596 -6.505 16.454 1.00 98.56 299 LEU A C 1
ATOM 2220 O O . LEU A 1 299 ? 10.199 -5.431 16.424 1.00 98.56 299 LEU A O 1
ATOM 2224 N N . ASN A 1 300 ? 8.766 -6.869 15.473 1.00 98.69 300 ASN A N 1
ATOM 2225 C CA . ASN A 1 300 ? 8.575 -6.050 14.271 1.00 98.69 300 ASN A CA 1
ATOM 2226 C C . ASN A 1 300 ? 7.699 -4.810 14.545 1.00 98.69 300 ASN A C 1
ATOM 2228 O O . ASN A 1 300 ? 7.949 -3.747 13.977 1.00 98.69 300 ASN A O 1
ATOM 2232 N N . ALA A 1 301 ? 6.724 -4.903 15.457 1.00 98.81 301 ALA A N 1
ATOM 2233 C CA . ALA A 1 301 ? 5.952 -3.748 15.918 1.00 98.81 301 ALA A CA 1
ATOM 2234 C C . ALA A 1 301 ? 6.826 -2.756 16.709 1.00 98.81 301 ALA A C 1
ATOM 2236 O O . ALA A 1 301 ? 6.727 -1.550 16.499 1.00 98.81 301 ALA A O 1
ATOM 2237 N N . ALA A 1 302 ? 7.742 -3.246 17.549 1.00 98.75 302 ALA A N 1
ATOM 2238 C CA . ALA A 1 302 ? 8.711 -2.422 18.270 1.00 98.75 302 ALA A CA 1
ATOM 2239 C C . ALA A 1 302 ? 9.641 -1.638 17.333 1.00 98.75 302 ALA A C 1
ATOM 2241 O O . ALA A 1 302 ? 9.904 -0.458 17.565 1.00 98.75 302 ALA A O 1
ATOM 2242 N N . ALA A 1 303 ? 10.104 -2.268 16.251 1.00 98.62 303 ALA A N 1
ATOM 2243 C CA . ALA A 1 303 ? 10.876 -1.593 15.212 1.00 98.62 303 ALA A CA 1
ATOM 2244 C C . ALA A 1 303 ? 10.063 -0.492 14.508 1.00 98.62 303 ALA A C 1
ATOM 2246 O O . ALA A 1 303 ? 10.594 0.587 14.245 1.00 98.62 303 ALA A O 1
ATOM 2247 N N . ALA A 1 304 ? 8.770 -0.731 14.257 1.00 98.69 304 ALA A N 1
ATOM 2248 C CA . ALA A 1 304 ? 7.875 0.255 13.655 1.00 98.69 304 ALA A CA 1
ATOM 2249 C C . ALA A 1 304 ? 7.645 1.466 14.575 1.00 98.69 304 ALA A C 1
ATOM 2251 O O . ALA A 1 304 ? 7.778 2.602 14.123 1.00 98.69 304 ALA A O 1
ATOM 2252 N N . LEU A 1 305 ? 7.391 1.218 15.866 1.00 98.69 305 LEU A N 1
ATOM 2253 C CA . LEU A 1 305 ? 7.257 2.245 16.906 1.00 98.69 305 LEU A CA 1
ATOM 2254 C C . LEU A 1 305 ? 8.544 3.071 17.068 1.00 98.69 305 LEU A C 1
ATOM 2256 O O . LEU A 1 305 ? 8.477 4.286 17.246 1.00 98.69 305 LEU A O 1
ATOM 2260 N N . LEU A 1 306 ? 9.717 2.441 16.948 1.00 98.44 306 LEU A N 1
ATOM 2261 C CA . LEU A 1 306 ? 11.001 3.137 16.995 1.00 98.44 306 LEU A CA 1
ATOM 2262 C C . LEU A 1 306 ? 11.197 4.064 15.782 1.00 98.44 306 LEU A C 1
ATOM 2264 O O . LEU A 1 306 ? 11.586 5.221 15.962 1.00 98.44 306 LEU A O 1
ATOM 2268 N N . VAL A 1 307 ? 10.925 3.614 14.547 1.00 98.12 307 VAL A N 1
ATOM 2269 C CA . VAL A 1 307 ? 11.106 4.483 13.363 1.00 98.12 307 VAL A CA 1
ATOM 2270 C C . VAL A 1 307 ? 10.095 5.625 13.299 1.00 98.12 307 VAL A C 1
ATOM 2272 O O . VAL A 1 307 ? 10.473 6.713 12.872 1.00 98.12 307 VAL A O 1
ATOM 2275 N N . SER A 1 308 ? 8.863 5.415 13.776 1.00 97.12 308 SER A N 1
ATOM 2276 C CA . SER A 1 308 ? 7.827 6.453 13.878 1.00 97.12 308 SER A CA 1
ATOM 2277 C C . SER A 1 308 ? 7.930 7.321 15.143 1.00 97.12 308 SER A C 1
ATOM 2279 O O . SER A 1 308 ? 7.028 8.111 15.414 1.00 97.12 308 SER A O 1
ATOM 2281 N N . GLY A 1 309 ? 8.989 7.179 15.950 1.00 96.44 309 GLY A N 1
ATOM 2282 C CA . GLY A 1 309 ? 9.234 8.017 17.133 1.00 96.44 309 GLY A CA 1
ATOM 2283 C C . GLY A 1 309 ? 8.267 7.804 18.304 1.00 96.44 309 GLY A C 1
ATOM 2284 O O . GLY A 1 309 ? 8.198 8.652 19.190 1.00 96.44 309 GLY A O 1
ATOM 2285 N N . HIS A 1 310 ? 7.530 6.691 18.319 1.00 97.12 310 HIS A N 1
ATOM 2286 C CA . HIS A 1 310 ? 6.644 6.295 19.419 1.00 97.12 310 HIS A CA 1
ATOM 2287 C C . HIS A 1 310 ? 7.401 5.612 20.573 1.00 97.12 310 HIS A C 1
ATOM 2289 O O . HIS A 1 310 ? 6.870 5.506 21.675 1.00 97.12 310 HIS A O 1
ATOM 2295 N N . SER A 1 311 ? 8.650 5.189 20.347 1.00 96.94 311 SER A N 1
ATOM 2296 C CA . SER A 1 311 ? 9.609 4.848 21.403 1.00 96.94 311 SER A CA 1
ATOM 2297 C C . SER A 1 311 ? 10.983 5.477 21.135 1.00 96.94 311 SER A C 1
ATOM 2299 O O . SER A 1 311 ? 11.386 5.687 19.989 1.00 96.94 311 SER A O 1
ATOM 2301 N N . SER A 1 312 ? 11.724 5.769 22.205 1.00 95.69 312 SER A N 1
ATOM 2302 C CA . SER A 1 312 ? 13.111 6.254 22.159 1.00 95.69 312 SER A CA 1
ATOM 2303 C C . SER A 1 312 ? 14.124 5.137 21.888 1.00 95.69 312 SER A C 1
ATOM 2305 O O . SER A 1 312 ? 15.217 5.392 21.384 1.00 95.69 312 SER A O 1
ATOM 2307 N N . SER A 1 313 ? 13.762 3.889 22.203 1.00 97.25 313 SER A N 1
ATOM 2308 C CA . SER A 1 313 ? 14.607 2.705 22.023 1.00 97.25 313 SER A CA 1
ATOM 2309 C C . SER A 1 313 ? 13.811 1.483 21.560 1.00 97.25 313 SER A C 1
ATOM 2311 O O . SER A 1 313 ? 12.584 1.424 21.692 1.00 97.25 313 SER A O 1
ATOM 2313 N N . LEU A 1 314 ? 14.520 0.471 21.049 1.00 97.19 314 LEU A N 1
ATOM 2314 C CA . LEU A 1 314 ? 13.923 -0.810 20.663 1.00 97.19 314 LEU A CA 1
ATOM 2315 C C . LEU A 1 314 ? 13.380 -1.581 21.881 1.00 97.19 314 LEU A C 1
ATOM 2317 O O . LEU A 1 314 ? 12.308 -2.168 21.796 1.00 97.19 314 LEU A O 1
ATOM 2321 N N . ALA A 1 315 ? 14.064 -1.529 23.031 1.00 97.88 315 ALA A N 1
ATOM 2322 C CA . ALA A 1 315 ? 13.628 -2.202 24.260 1.00 97.88 315 ALA A CA 1
ATOM 2323 C C . ALA A 1 315 ? 12.341 -1.591 24.850 1.00 97.88 315 ALA A C 1
ATOM 2325 O O . ALA A 1 315 ? 11.452 -2.312 25.308 1.00 97.88 315 ALA A O 1
ATOM 2326 N N . GLU A 1 316 ? 12.207 -0.264 24.787 1.00 98.19 316 GLU A N 1
ATOM 2327 C CA . GLU A 1 316 ? 10.963 0.440 25.114 1.00 98.19 316 GLU A CA 1
ATOM 2328 C C . GLU A 1 316 ? 9.848 0.076 24.123 1.00 98.19 316 GLU A C 1
ATOM 2330 O O . GLU A 1 316 ? 8.747 -0.268 24.545 1.00 98.19 316 GLU A O 1
ATOM 2335 N N . GLY A 1 317 ? 10.153 0.038 22.819 1.00 98.44 317 GLY A N 1
ATOM 2336 C CA . GLY A 1 317 ? 9.211 -0.391 21.781 1.00 98.44 317 GLY A CA 1
ATOM 2337 C C . GLY A 1 317 ? 8.709 -1.826 21.983 1.00 98.44 317 GLY A C 1
ATOM 2338 O O . GLY A 1 317 ? 7.514 -2.076 21.847 1.00 98.44 317 GLY A O 1
ATOM 2339 N N . VAL A 1 318 ? 9.585 -2.763 22.374 1.00 98.69 318 VAL A N 1
ATOM 2340 C CA . VAL A 1 318 ? 9.211 -4.152 22.712 1.00 98.69 318 VAL A CA 1
ATOM 2341 C C . VAL A 1 318 ? 8.337 -4.192 23.964 1.00 98.69 318 VAL A C 1
ATOM 2343 O O . VAL A 1 318 ? 7.381 -4.963 24.012 1.00 98.69 318 VAL A O 1
ATOM 2346 N N . SER A 1 319 ? 8.615 -3.345 24.956 1.00 98.50 319 SER A N 1
ATOM 2347 C CA . SER A 1 319 ? 7.806 -3.255 26.178 1.00 98.50 319 SER A CA 1
ATOM 2348 C C . SER A 1 319 ? 6.389 -2.747 25.877 1.00 98.50 319 SER A C 1
ATOM 2350 O O . SER A 1 319 ? 5.415 -3.389 26.267 1.00 98.50 319 SER A O 1
ATOM 2352 N N . LEU A 1 320 ? 6.270 -1.662 25.103 1.00 98.69 320 LEU A N 1
ATOM 2353 C CA . LEU A 1 320 ? 4.994 -1.078 24.674 1.00 98.69 320 LEU A CA 1
ATOM 2354 C C . LEU A 1 320 ? 4.192 -2.025 23.764 1.00 98.69 320 LEU A C 1
ATOM 2356 O O . LEU A 1 320 ? 2.988 -2.207 23.963 1.00 98.69 320 LEU A O 1
ATOM 2360 N N . ALA A 1 321 ? 4.843 -2.671 22.792 1.00 98.69 321 ALA A N 1
ATOM 2361 C CA . ALA A 1 321 ? 4.198 -3.654 21.923 1.00 98.69 321 ALA A CA 1
ATOM 2362 C C . ALA A 1 321 ? 3.732 -4.897 22.707 1.00 98.69 321 ALA A C 1
ATOM 2364 O O . ALA A 1 321 ? 2.636 -5.397 22.453 1.00 98.69 321 ALA A O 1
ATOM 2365 N N . ARG A 1 322 ? 4.504 -5.363 23.701 1.00 98.62 322 ARG A N 1
ATOM 2366 C CA . ARG A 1 322 ? 4.115 -6.474 24.587 1.00 98.62 322 ARG A CA 1
ATOM 2367 C C . ARG A 1 322 ? 2.911 -6.119 25.461 1.00 98.62 322 ARG A C 1
ATOM 2369 O O . ARG A 1 322 ? 1.969 -6.903 25.511 1.00 98.62 322 ARG A O 1
ATOM 2376 N N . GLU A 1 323 ? 2.895 -4.944 26.095 1.00 98.44 323 GLU A N 1
ATOM 2377 C CA . GLU A 1 323 ? 1.736 -4.479 26.877 1.00 98.44 323 GLU A CA 1
ATOM 2378 C C . GLU A 1 323 ? 0.484 -4.350 25.993 1.00 98.44 323 GLU A C 1
ATOM 2380 O O . GLU A 1 323 ? -0.597 -4.824 26.344 1.00 98.44 323 GLU A O 1
ATOM 2385 N N . THR A 1 324 ? 0.638 -3.769 24.801 1.00 98.62 324 THR A N 1
ATOM 2386 C CA . THR A 1 324 ? -0.456 -3.610 23.833 1.00 98.62 324 THR A CA 1
ATOM 2387 C C . THR A 1 324 ? -1.034 -4.962 23.412 1.00 98.62 324 THR A C 1
ATOM 2389 O O . THR A 1 324 ? -2.253 -5.136 23.453 1.00 98.62 324 THR A O 1
ATOM 2392 N N . HIS A 1 325 ? -0.174 -5.931 23.084 1.00 98.56 325 HIS A N 1
ATOM 2393 C CA . HIS A 1 325 ? -0.557 -7.307 22.768 1.00 98.56 325 HIS A CA 1
ATOM 2394 C C . HIS A 1 325 ? -1.312 -7.969 23.932 1.00 98.56 325 HIS A C 1
ATOM 2396 O O . HIS A 1 325 ? -2.427 -8.451 23.755 1.00 98.56 325 HIS A O 1
ATOM 2402 N N . GLU A 1 326 ? -0.743 -7.950 25.141 1.00 97.94 326 GLU A N 1
ATOM 2403 C CA . GLU A 1 326 ? -1.324 -8.629 26.309 1.00 97.94 326 GLU A CA 1
ATOM 2404 C C . GLU A 1 326 ? -2.623 -7.981 26.809 1.00 97.94 326 GLU A C 1
ATOM 2406 O O . GLU A 1 326 ? -3.436 -8.644 27.449 1.00 97.94 326 GLU A O 1
ATOM 2411 N N . SER A 1 327 ? -2.859 -6.710 26.474 1.00 97.75 327 SER A N 1
ATOM 2412 C CA . SER A 1 327 ? -4.124 -6.018 26.745 1.00 97.75 327 SER A CA 1
ATOM 2413 C C . SER A 1 327 ? -5.257 -6.340 25.755 1.00 97.75 327 SER A C 1
ATOM 2415 O O . SER A 1 327 ? -6.369 -5.845 25.933 1.00 97.75 327 SER A O 1
ATOM 2417 N N . GLY A 1 328 ? -4.999 -7.117 24.693 1.00 95.56 328 GLY A N 1
ATOM 2418 C CA . GLY A 1 328 ? -5.993 -7.480 23.671 1.00 95.56 328 GLY A CA 1
ATOM 2419 C C . GLY A 1 328 ? -6.417 -6.341 22.730 1.00 95.56 328 GLY A C 1
ATOM 2420 O O . GLY A 1 328 ? -7.225 -6.563 21.828 1.00 95.56 328 GLY A O 1
ATOM 2421 N N . LYS A 1 329 ? -5.854 -5.130 22.881 1.00 97.56 329 LYS A N 1
ATOM 2422 C CA . LYS A 1 329 ? -6.122 -3.967 22.007 1.00 97.56 329 LYS A CA 1
ATOM 2423 C C . LYS A 1 329 ? -5.865 -4.266 20.530 1.00 97.56 329 LYS A C 1
ATOM 2425 O O . LYS A 1 329 ? -6.540 -3.714 19.672 1.00 97.56 329 LYS A O 1
ATOM 2430 N N . ALA A 1 330 ? -4.911 -5.145 20.223 1.00 98.19 330 ALA A N 1
ATOM 2431 C CA . ALA A 1 330 ? -4.562 -5.475 18.845 1.00 98.19 330 ALA A CA 1
ATOM 2432 C C . ALA A 1 330 ? -5.694 -6.204 18.092 1.00 98.19 330 ALA A C 1
ATOM 2434 O O . ALA A 1 330 ? -5.862 -5.980 16.894 1.00 98.19 330 ALA A O 1
ATOM 2435 N N . LEU A 1 331 ? -6.526 -6.993 18.785 1.00 98.31 331 LEU A N 1
ATOM 2436 C CA . LEU A 1 331 ? -7.768 -7.519 18.215 1.00 98.31 331 LEU A CA 1
ATOM 2437 C C . LEU A 1 331 ? -8.802 -6.400 18.011 1.00 98.31 331 LEU A C 1
ATOM 2439 O O . LEU A 1 331 ? -9.396 -6.329 16.944 1.00 98.31 331 LEU A O 1
ATOM 2443 N N . GLN A 1 332 ? -8.956 -5.486 18.973 1.00 98.12 332 GLN A N 1
ATOM 2444 C CA . GLN A 1 332 ? -9.908 -4.365 18.875 1.00 98.12 332 GLN A CA 1
ATOM 2445 C C . GLN A 1 332 ? -9.574 -3.420 17.706 1.00 98.12 332 GLN A C 1
ATOM 2447 O O . GLN A 1 332 ? -10.470 -2.946 17.012 1.00 98.12 332 GLN A O 1
ATOM 2452 N N . THR A 1 333 ? -8.287 -3.175 17.437 1.00 98.62 333 THR A N 1
ATOM 2453 C CA . THR A 1 333 ? -7.827 -2.428 16.254 1.00 98.62 333 THR A CA 1
ATOM 2454 C C . THR A 1 333 ? -8.127 -3.175 14.953 1.00 98.62 333 THR A C 1
ATOM 2456 O O . THR A 1 333 ? -8.518 -2.542 13.976 1.00 98.62 333 THR A O 1
ATOM 2459 N N . LEU A 1 334 ? -7.998 -4.506 14.928 1.00 98.56 334 LEU A N 1
ATOM 2460 C CA . LEU A 1 334 ? -8.406 -5.315 13.776 1.00 98.56 334 LEU A CA 1
ATOM 2461 C C . LEU A 1 334 ? -9.927 -5.277 13.561 1.00 98.56 334 LEU A C 1
ATOM 2463 O O . LEU A 1 334 ? -10.361 -5.097 12.431 1.00 98.56 334 LEU A O 1
ATOM 2467 N N . GLU A 1 335 ? -10.729 -5.415 14.616 1.00 98.19 335 GLU A N 1
ATOM 2468 C CA . GLU A 1 335 ? -12.197 -5.341 14.555 1.00 98.19 335 GLU A CA 1
ATOM 2469 C C . GLU A 1 335 ? -12.658 -3.960 14.064 1.00 98.19 335 GLU A C 1
ATOM 2471 O O . GLU A 1 335 ? -13.391 -3.874 13.084 1.00 98.19 335 GLU A O 1
ATOM 2476 N N . SER A 1 336 ? -12.113 -2.880 14.634 1.00 97.88 336 SER A N 1
ATOM 2477 C CA . SER A 1 336 ? -12.346 -1.503 14.172 1.00 97.88 336 SER A CA 1
ATOM 2478 C C . SER A 1 336 ? -11.940 -1.292 12.704 1.00 97.88 336 SER A C 1
ATOM 2480 O O . SER A 1 336 ? -12.647 -0.632 11.947 1.00 97.88 336 SER A O 1
ATOM 2482 N N . TRP A 1 337 ? -10.830 -1.889 12.254 1.00 98.25 337 TRP A N 1
ATOM 2483 C CA . TRP A 1 337 ? -10.402 -1.803 10.854 1.00 98.25 337 TRP A CA 1
ATOM 2484 C C . TRP A 1 337 ? -11.290 -2.620 9.902 1.00 98.25 337 TRP A C 1
ATOM 2486 O O . TRP A 1 337 ? -11.569 -2.174 8.787 1.00 98.25 337 TRP A O 1
ATOM 2496 N N . ILE A 1 338 ? -11.776 -3.789 10.328 1.00 97.88 338 ILE A N 1
ATOM 2497 C CA . ILE A 1 338 ? -12.798 -4.551 9.598 1.00 97.88 338 ILE A CA 1
ATOM 2498 C C . ILE A 1 338 ? -14.049 -3.680 9.445 1.00 97.88 338 ILE A C 1
ATOM 2500 O O . ILE A 1 338 ? -14.475 -3.450 8.314 1.00 97.88 338 ILE A O 1
ATOM 2504 N N . ASP A 1 339 ? -14.567 -3.113 10.535 1.00 96.31 339 ASP A N 1
ATOM 2505 C CA . ASP A 1 339 ? -15.760 -2.263 10.511 1.00 96.31 339 ASP A CA 1
ATOM 2506 C C . ASP A 1 339 ? -15.568 -1.029 9.609 1.00 96.31 339 ASP A C 1
ATOM 2508 O O . ASP A 1 339 ? -16.364 -0.812 8.702 1.00 96.31 339 ASP A O 1
ATOM 2512 N N . ILE A 1 340 ? -14.479 -0.264 9.761 1.00 95.00 340 ILE A N 1
ATOM 2513 C CA . ILE A 1 340 ? -14.213 0.962 8.974 1.00 95.00 340 ILE A CA 1
ATOM 2514 C C . ILE A 1 340 ? -13.878 0.665 7.499 1.00 95.00 340 ILE A C 1
ATOM 2516 O O . ILE A 1 340 ? -14.086 1.519 6.633 1.00 95.00 340 ILE A O 1
ATOM 2520 N N . SER A 1 341 ? -13.374 -0.529 7.168 1.00 94.50 341 SER A N 1
ATOM 2521 C CA . SER A 1 341 ? -13.159 -0.928 5.766 1.00 94.50 341 SER A CA 1
ATOM 2522 C C . SER A 1 341 ? -14.432 -1.458 5.093 1.00 94.50 341 SER A C 1
ATOM 2524 O O . SER A 1 341 ? -14.569 -1.300 3.882 1.00 94.50 341 SER A O 1
ATOM 2526 N N . ASN A 1 342 ? -15.380 -2.016 5.857 1.00 92.12 342 ASN A N 1
ATOM 2527 C CA . ASN A 1 342 ? -16.685 -2.474 5.360 1.00 92.12 342 ASN A CA 1
ATOM 2528 C C . ASN A 1 342 ? -17.784 -1.393 5.417 1.00 92.12 342 ASN A C 1
ATOM 2530 O O . ASN A 1 342 ? -18.753 -1.479 4.661 1.00 92.12 342 ASN A O 1
ATOM 2534 N N . ASP A 1 343 ? -17.659 -0.385 6.284 1.00 84.12 343 ASP A N 1
ATOM 2535 C CA . ASP A 1 343 ? -18.557 0.770 6.329 1.00 84.12 343 ASP A CA 1
ATOM 2536 C C . ASP A 1 343 ? -18.471 1.538 4.997 1.00 84.12 343 ASP A C 1
ATOM 2538 O O . ASP A 1 343 ? -17.384 2.013 4.656 1.00 84.12 343 ASP A O 1
ATOM 2542 N N . PRO A 1 344 ? -19.555 1.676 4.210 1.00 64.69 344 PRO A N 1
ATOM 2543 C CA . PRO A 1 344 ? -19.508 2.385 2.934 1.00 64.69 344 PRO A CA 1
ATOM 2544 C C . PRO A 1 344 ? -18.903 3.787 3.086 1.00 64.69 344 PRO A C 1
ATOM 2546 O O . PRO A 1 344 ? -19.118 4.482 4.078 1.00 64.69 344 PRO A O 1
ATOM 2549 N N . SER A 1 345 ? -18.108 4.220 2.106 1.00 58.09 345 SER A N 1
ATOM 2550 C CA . SER A 1 345 ? -17.473 5.539 2.163 1.00 58.09 345 SER A CA 1
ATOM 2551 C C . SER A 1 345 ? -18.529 6.646 2.238 1.00 58.09 345 SER A C 1
ATOM 2553 O O . SER A 1 345 ? -19.672 6.462 1.821 1.00 58.09 345 SER A O 1
ATOM 2555 N N . ARG A 1 346 ? -18.167 7.858 2.679 1.00 45.12 346 ARG A N 1
ATOM 2556 C CA . ARG A 1 346 ? -19.144 8.964 2.746 1.00 45.12 346 ARG A CA 1
ATOM 2557 C C . ARG A 1 346 ? -19.809 9.283 1.393 1.00 45.12 346 ARG A C 1
ATOM 2559 O O . ARG A 1 346 ? -20.945 9.731 1.386 1.00 45.12 346 ARG A O 1
ATOM 2566 N N . LYS A 1 347 ? -19.161 8.971 0.261 1.00 45.50 347 LYS A N 1
ATOM 2567 C CA . LYS A 1 347 ? -19.734 9.084 -1.099 1.00 45.50 347 LYS A CA 1
ATOM 2568 C C . LYS A 1 347 ? -20.793 8.008 -1.409 1.00 45.50 347 LYS A C 1
ATOM 2570 O O . LYS A 1 347 ? -21.601 8.187 -2.315 1.00 45.50 347 LYS A O 1
ATOM 2575 N N . GLU A 1 348 ? -20.767 6.884 -0.696 1.00 49.59 348 GLU A N 1
ATOM 2576 C CA . GLU A 1 348 ? -21.709 5.759 -0.801 1.00 49.59 348 GLU A CA 1
ATOM 2577 C C . GLU A 1 348 ? -22.798 5.827 0.284 1.00 49.59 348 GLU A C 1
ATOM 2579 O O . GLU A 1 348 ? -23.934 5.420 0.036 1.00 49.59 348 GLU A O 1
ATOM 2584 N N . LEU A 1 349 ? -22.486 6.430 1.439 1.00 45.84 349 LEU A N 1
ATOM 2585 C CA . LEU A 1 349 ? -23.452 6.832 2.463 1.00 45.84 349 LEU A CA 1
ATOM 2586 C C . LEU A 1 349 ? -24.241 8.095 2.095 1.00 45.84 349 LEU A C 1
ATOM 2588 O O . LEU A 1 349 ? -25.402 8.175 2.465 1.00 45.84 349 LEU A O 1
ATOM 2592 N N . GLU A 1 350 ? -23.707 9.051 1.329 1.00 41.97 350 GLU A N 1
ATOM 2593 C CA . GLU A 1 350 ? -24.477 10.222 0.864 1.00 41.97 350 GLU A CA 1
ATOM 2594 C C . GLU A 1 350 ? -25.783 9.826 0.123 1.00 41.97 350 GLU A C 1
ATOM 2596 O O . GLU A 1 350 ? -26.835 10.386 0.439 1.00 41.97 350 GLU A O 1
ATOM 2601 N N . PRO A 1 351 ? -25.794 8.807 -0.765 1.00 46.81 351 PRO A N 1
ATOM 2602 C CA . PRO A 1 351 ? -27.013 8.183 -1.303 1.00 46.81 351 PRO A CA 1
ATOM 2603 C C . PRO A 1 351 ? -27.957 7.486 -0.299 1.00 46.81 351 PRO A C 1
ATOM 2605 O O . PRO A 1 351 ? -29.091 7.177 -0.669 1.00 46.81 351 PRO A O 1
ATOM 2608 N N . LEU A 1 352 ? -27.511 7.186 0.926 1.00 42.12 352 LEU A N 1
ATOM 2609 C CA . LEU A 1 352 ? -28.257 6.450 1.963 1.00 42.12 352 LEU A CA 1
ATOM 2610 C C . LEU A 1 352 ? -28.773 7.368 3.087 1.00 42.12 352 LEU A C 1
ATOM 2612 O O . LEU A 1 352 ? -29.927 7.236 3.500 1.00 42.12 352 LEU A O 1
ATOM 2616 N N . ASP A 1 353 ? -27.957 8.328 3.528 1.00 34.25 353 ASP A N 1
ATOM 2617 C CA . ASP A 1 353 ? -28.310 9.392 4.477 1.00 34.25 353 ASP A CA 1
ATOM 2618 C C . ASP A 1 353 ? -29.408 10.307 3.916 1.00 34.25 353 ASP A C 1
ATOM 2620 O O . ASP A 1 353 ? -30.230 10.854 4.664 1.00 34.25 353 ASP A O 1
ATOM 2624 N N . TYR A 1 354 ? -29.467 10.458 2.586 1.00 35.09 354 TYR A N 1
ATOM 2625 C CA . TYR A 1 354 ? -30.484 11.262 1.919 1.00 35.09 354 TYR A CA 1
ATOM 2626 C C . TYR A 1 354 ? -31.851 10.561 1.895 1.00 35.09 354 TYR A C 1
ATOM 2628 O O . TYR A 1 354 ? -32.334 10.068 0.878 1.00 35.09 354 TYR A O 1
ATOM 2636 N N . THR A 1 355 ? -32.533 10.583 3.041 1.00 34.81 355 THR A N 1
ATOM 2637 C CA . THR A 1 355 ? -33.883 10.026 3.260 1.00 34.81 355 THR A CA 1
ATOM 2638 C C . THR A 1 355 ? -35.021 10.783 2.541 1.00 34.81 355 THR A C 1
ATOM 2640 O O . THR A 1 355 ? -36.188 10.728 2.948 1.00 34.81 355 THR A O 1
ATOM 2643 N N . ALA A 1 356 ? -34.722 11.436 1.413 1.00 36.06 356 ALA A N 1
ATOM 2644 C CA . ALA A 1 356 ? -35.714 11.944 0.476 1.00 36.06 356 ALA A CA 1
ATOM 2645 C C . ALA A 1 356 ? -36.490 10.776 -0.155 1.00 36.06 356 ALA A C 1
ATOM 2647 O O . ALA A 1 356 ? -35.943 9.879 -0.801 1.00 36.06 356 ALA A O 1
ATOM 2648 N N . LYS A 1 357 ? -37.812 10.767 0.029 1.00 34.47 357 LYS A N 1
ATOM 2649 C CA . LYS A 1 357 ? -38.664 9.686 -0.476 1.00 34.47 357 LYS A CA 1
ATOM 2650 C C . LYS A 1 357 ? -38.896 9.824 -1.983 1.00 34.47 357 LYS A C 1
ATOM 2652 O O . LYS A 1 357 ? -39.914 10.382 -2.380 1.00 34.47 357 LYS A O 1
ATOM 2657 N N . ARG A 1 358 ? -38.043 9.122 -2.746 1.00 37.88 358 ARG A N 1
ATOM 2658 C CA . ARG A 1 358 ? -38.086 8.801 -4.196 1.00 37.88 358 ARG A CA 1
ATOM 2659 C C . ARG A 1 358 ? -37.230 9.727 -5.069 1.00 37.88 358 ARG A C 1
ATOM 2661 O O . ARG A 1 358 ? -37.497 10.916 -5.172 1.00 37.88 358 ARG A O 1
ATOM 2668 N N . HIS A 1 359 ? -36.316 9.115 -5.819 1.00 32.94 359 HIS A N 1
ATOM 2669 C CA . HIS A 1 359 ? -35.830 9.635 -7.097 1.00 32.94 359 HIS A CA 1
ATOM 2670 C C . HIS A 1 359 ? -36.410 8.767 -8.231 1.00 32.94 359 HIS A C 1
ATOM 2672 O O . HIS A 1 359 ? -36.376 7.539 -8.107 1.00 32.94 359 HIS A O 1
ATOM 2678 N N . PRO A 1 360 ? -36.948 9.350 -9.318 1.00 37.97 360 PRO A N 1
ATOM 2679 C CA . PRO A 1 360 ? -37.417 8.587 -10.473 1.00 37.97 360 PRO A CA 1
ATOM 2680 C C . PRO A 1 360 ? -36.237 8.114 -11.339 1.00 37.97 360 PRO A C 1
ATOM 2682 O O . PRO A 1 360 ? -35.316 8.882 -11.618 1.00 37.97 360 PRO A O 1
ATOM 2685 N N . GLU A 1 361 ? -36.268 6.863 -11.809 1.00 36.41 361 GLU A N 1
ATOM 2686 C CA . GLU A 1 361 ? -35.206 6.322 -12.671 1.00 36.41 361 GLU A CA 1
ATOM 2687 C C . GLU A 1 361 ? -35.481 6.625 -14.157 1.00 36.41 361 GLU A C 1
ATOM 2689 O O . GLU A 1 361 ? -36.545 6.312 -14.704 1.00 36.41 361 GLU A O 1
ATOM 2694 N N . TYR A 1 362 ? -34.495 7.220 -14.835 1.00 39.00 362 TYR A N 1
ATOM 2695 C CA . TYR A 1 362 ? -34.579 7.610 -16.244 1.00 39.00 362 TYR A CA 1
ATOM 2696 C C . TYR A 1 362 ? -34.054 6.499 -17.155 1.00 39.00 362 TYR A C 1
ATOM 2698 O O . TYR A 1 362 ? -32.871 6.450 -17.499 1.00 39.00 362 TYR A O 1
ATOM 2706 N N . LEU A 1 363 ? -34.944 5.606 -17.595 1.00 35.69 363 LEU A N 1
ATOM 2707 C CA . LEU A 1 363 ? -34.548 4.514 -18.479 1.00 35.69 363 LEU A CA 1
ATOM 2708 C C . LEU A 1 363 ? -34.349 5.026 -19.917 1.00 35.69 363 LEU A C 1
ATOM 2710 O O . LEU A 1 363 ? -35.315 5.283 -20.648 1.00 35.69 363 LEU A O 1
ATOM 2714 N N . TYR A 1 364 ? -33.082 5.137 -20.325 1.00 38.19 364 TYR A N 1
ATOM 2715 C CA . TYR A 1 364 ? -32.677 5.345 -21.717 1.00 38.19 364 TYR A CA 1
ATOM 2716 C C . TYR A 1 364 ? -33.326 4.284 -22.616 1.00 38.19 364 TYR A C 1
ATOM 2718 O O . TYR A 1 364 ? -33.222 3.083 -22.349 1.00 38.19 364 TYR A O 1
ATOM 2726 N N . LYS A 1 365 ? -34.042 4.726 -23.658 1.00 35.62 365 LYS A N 1
ATOM 2727 C CA . LYS A 1 365 ? -34.874 3.837 -24.483 1.00 35.62 365 LYS A CA 1
ATOM 2728 C C . LYS A 1 365 ? -34.357 3.630 -25.899 1.00 35.62 365 LYS A C 1
ATOM 2730 O O . LYS A 1 365 ? -34.435 2.505 -26.387 1.00 35.62 365 LYS A O 1
ATOM 2735 N N . THR A 1 366 ? -33.891 4.693 -26.547 1.00 32.16 366 THR A N 1
ATOM 2736 C CA . THR A 1 366 ? -33.263 4.687 -27.875 1.00 32.16 366 THR A CA 1
ATOM 2737 C C . THR A 1 366 ? -32.685 6.078 -28.172 1.00 32.16 366 THR A C 1
ATOM 2739 O O . THR A 1 366 ? -33.088 7.070 -27.556 1.00 32.16 366 THR A O 1
ATOM 2742 N N . GLU A 1 367 ? -31.770 6.141 -29.131 1.00 39.94 367 GLU A N 1
ATOM 2743 C CA . GLU A 1 367 ? -31.194 7.353 -29.709 1.00 39.94 367 GLU A CA 1
ATOM 2744 C C . GLU A 1 367 ? -31.463 7.331 -31.214 1.00 39.94 367 GLU A C 1
ATOM 2746 O O . GLU A 1 367 ? -31.471 6.267 -31.834 1.00 39.94 367 GLU A O 1
ATOM 2751 N N . PHE A 1 368 ? -31.681 8.508 -31.797 1.00 39.66 368 PHE A N 1
ATOM 2752 C CA . PHE A 1 368 ? -31.734 8.680 -33.243 1.00 39.66 368 PHE A CA 1
ATOM 2753 C C . PHE A 1 368 ? -30.747 9.777 -33.641 1.00 39.66 368 PHE A C 1
ATOM 2755 O O . PHE A 1 368 ? -30.821 10.907 -33.147 1.00 39.66 368 PHE A O 1
ATOM 2762 N N . GLN A 1 369 ? -29.834 9.442 -34.548 1.00 35.38 369 GLN A N 1
ATOM 2763 C CA . GLN A 1 369 ? -28.969 10.411 -35.209 1.00 35.38 369 GLN A CA 1
ATOM 2764 C C . GLN A 1 369 ? -29.827 11.270 -36.152 1.00 35.38 369 GLN A C 1
ATOM 2766 O O . GLN A 1 369 ? -30.560 10.728 -36.979 1.00 35.38 369 GLN A O 1
ATOM 2771 N N . SER A 1 370 ? -29.792 12.600 -36.005 1.00 33.72 370 SER A N 1
ATOM 2772 C CA . SER A 1 370 ? -30.674 13.489 -36.784 1.00 33.72 370 SER A CA 1
ATOM 2773 C C . SER A 1 370 ? -30.111 13.854 -38.163 1.00 33.72 370 SER A C 1
ATOM 2775 O O . SER A 1 370 ? -30.885 14.162 -39.067 1.00 33.72 370 SER A O 1
ATOM 2777 N N . HIS A 1 371 ? -28.787 13.790 -38.327 1.00 38.22 371 HIS A N 1
ATOM 2778 C CA . HIS A 1 371 ? -28.049 14.013 -39.572 1.00 38.22 371 HIS A CA 1
ATOM 2779 C C . HIS A 1 371 ? -26.682 13.304 -39.522 1.00 38.22 371 HIS A C 1
ATOM 2781 O O . HIS A 1 371 ? -26.161 13.018 -38.440 1.00 38.22 371 HIS A O 1
ATOM 2787 N N . GLU A 1 372 ? -26.091 13.011 -40.681 1.00 39.56 372 GLU A N 1
ATOM 2788 C CA . GLU A 1 372 ? -24.662 12.675 -40.753 1.00 39.56 372 GLU A CA 1
ATOM 2789 C C . GLU A 1 372 ? -23.828 13.939 -40.475 1.00 39.56 372 GLU A C 1
ATOM 2791 O O . GLU A 1 372 ? -24.239 15.025 -40.891 1.00 39.56 372 GLU A O 1
ATOM 2796 N N . PRO A 1 373 ? -22.696 13.843 -39.754 1.00 41.50 373 PRO A N 1
ATOM 2797 C CA . PRO A 1 373 ? -21.875 15.006 -39.441 1.00 41.50 373 PRO A CA 1
ATOM 2798 C C . PRO A 1 373 ? -21.125 15.490 -40.690 1.00 41.50 373 PRO A C 1
ATOM 2800 O O . PRO A 1 373 ? -20.083 14.942 -41.051 1.00 41.50 373 PRO A O 1
ATOM 2803 N N . GLU A 1 374 ? -21.632 16.539 -41.339 1.00 37.91 374 GLU A N 1
ATOM 2804 C CA . GLU A 1 374 ? -20.844 17.298 -42.314 1.00 37.91 374 GLU A CA 1
ATOM 2805 C C . GLU A 1 374 ? -19.672 17.980 -41.587 1.00 37.91 374 GLU A C 1
ATOM 2807 O O . GLU A 1 374 ? -19.845 18.647 -40.566 1.00 37.91 374 GLU A O 1
ATOM 2812 N N . PHE A 1 375 ? -18.453 17.748 -42.077 1.00 43.22 375 PHE A N 1
ATOM 2813 C CA . PHE A 1 375 ? -17.224 18.085 -41.361 1.00 43.22 375 PHE A CA 1
ATOM 2814 C C . PHE A 1 375 ? -16.850 19.562 -41.573 1.00 43.22 375 PHE A C 1
ATOM 2816 O O . PHE A 1 375 ? -16.166 19.908 -42.537 1.00 43.22 375 PHE A O 1
ATOM 2823 N N . ASP A 1 376 ? -17.300 20.450 -40.679 1.00 41.66 376 ASP A N 1
ATOM 2824 C CA . ASP A 1 376 ? -16.895 21.861 -40.694 1.00 41.66 376 ASP A CA 1
ATOM 2825 C C . ASP A 1 376 ? -15.466 22.032 -40.148 1.00 41.66 376 ASP A C 1
ATOM 2827 O O . ASP A 1 376 ? -15.215 22.124 -38.939 1.00 41.66 376 ASP A O 1
ATOM 2831 N N . TYR A 1 377 ? -14.514 22.102 -41.078 1.00 42.34 377 TYR A N 1
ATOM 2832 C CA . TYR A 1 377 ? -13.087 22.294 -40.819 1.00 42.34 377 TYR A CA 1
ATOM 2833 C C . TYR A 1 377 ? -12.739 23.575 -40.034 1.00 42.34 377 TYR A C 1
ATOM 2835 O O . TYR A 1 377 ? -11.610 23.681 -39.559 1.00 42.34 377 TYR A O 1
ATOM 2843 N N . LEU A 1 378 ? -13.662 24.534 -39.869 1.00 45.16 378 LEU A N 1
ATOM 2844 C CA . LEU A 1 378 ? -13.418 25.796 -39.157 1.00 45.16 378 LEU A CA 1
ATOM 2845 C C . LEU A 1 378 ? -13.913 25.818 -37.698 1.00 45.16 378 LEU A C 1
ATOM 2847 O O . LEU A 1 378 ? -13.594 26.768 -36.983 1.00 45.16 378 LEU A O 1
ATOM 2851 N N . LYS A 1 379 ? -14.630 24.786 -37.220 1.00 46.44 379 LYS A N 1
ATOM 2852 C CA . LYS A 1 379 ? -15.043 24.640 -35.801 1.00 46.44 379 LYS A CA 1
ATOM 2853 C C . LYS A 1 379 ? -14.857 23.218 -35.239 1.00 46.44 379 LYS A C 1
ATOM 2855 O O . LYS A 1 379 ? -15.599 22.777 -34.366 1.00 46.44 379 LYS A O 1
ATOM 2860 N N . SER A 1 380 ? -13.846 22.494 -35.723 1.00 45.69 380 SER A N 1
ATOM 2861 C CA . SER A 1 380 ? -13.604 21.076 -35.390 1.00 45.69 380 SER A CA 1
ATOM 2862 C C . SER A 1 380 ? -12.661 20.821 -34.193 1.00 45.69 380 SER A C 1
ATOM 2864 O O . SER A 1 380 ? -11.911 19.847 -34.196 1.00 45.69 380 SER A O 1
ATOM 2866 N N . VAL A 1 381 ? -12.708 21.657 -33.149 1.00 42.62 381 VAL A N 1
ATOM 2867 C CA . VAL A 1 381 ? -12.115 21.371 -31.825 1.00 42.62 381 VAL A CA 1
ATOM 2868 C C . VAL A 1 381 ? -13.131 21.766 -30.747 1.00 42.62 381 VAL A C 1
ATOM 2870 O O . VAL A 1 381 ? -13.658 22.871 -30.787 1.00 42.62 381 VAL A O 1
ATOM 2873 N N . GLU A 1 382 ? -13.422 20.837 -29.831 1.00 49.50 382 GLU A N 1
ATOM 2874 C CA . GLU A 1 382 ? -14.182 21.035 -28.580 1.00 49.50 382 GLU A CA 1
ATOM 2875 C C . GLU A 1 382 ? -15.549 21.756 -28.695 1.00 49.50 382 GLU A C 1
ATOM 2877 O O . GLU A 1 382 ? -15.789 22.812 -28.118 1.00 49.50 382 GLU A O 1
ATOM 2882 N N . ILE A 1 383 ? -16.515 21.112 -29.369 1.00 49.41 383 ILE A N 1
ATOM 2883 C CA . ILE A 1 383 ? -17.950 21.420 -29.187 1.00 49.41 383 ILE A CA 1
ATOM 2884 C C . ILE A 1 383 ? -18.505 20.583 -28.018 1.00 49.41 383 ILE A C 1
ATOM 2886 O O . ILE A 1 383 ? -18.863 19.412 -28.223 1.00 49.41 383 ILE A O 1
ATOM 2890 N N . GLU A 1 384 ? -18.588 21.197 -26.832 1.00 51.38 384 GLU A N 1
ATOM 2891 C CA . GLU A 1 384 ? -19.113 20.636 -25.569 1.00 51.38 384 GLU A CA 1
ATOM 2892 C C . GLU A 1 384 ? -20.525 20.002 -25.704 1.00 51.38 384 GLU A C 1
ATOM 2894 O O . GLU A 1 384 ? -21.370 20.474 -26.471 1.00 51.38 384 GLU A O 1
ATOM 2899 N N . GLU A 1 385 ? -20.841 18.944 -24.935 1.00 55.22 385 GLU A N 1
ATOM 2900 C CA . GLU A 1 385 ? -22.188 18.325 -24.915 1.00 55.22 385 GLU A CA 1
ATOM 2901 C C . GLU A 1 385 ? -23.210 19.123 -24.059 1.00 55.22 385 GLU A C 1
ATOM 2903 O O . GLU A 1 385 ? -23.678 18.663 -23.017 1.00 55.22 385 GLU A O 1
ATOM 2908 N N . LYS A 1 386 ? -23.632 20.307 -24.529 1.00 58.56 386 LYS A N 1
ATOM 2909 C CA . LYS A 1 386 ? -24.752 21.082 -23.941 1.00 58.56 386 LYS A CA 1
ATOM 2910 C C . LYS A 1 386 ? -26.140 20.579 -24.374 1.00 58.56 386 LYS A C 1
ATOM 2912 O O . LYS A 1 386 ? -26.297 20.058 -25.476 1.00 58.56 386 LYS A O 1
ATOM 2917 N N . ILE A 1 387 ? -27.175 20.751 -23.539 1.00 56.53 387 ILE A N 1
ATOM 2918 C CA . ILE A 1 387 ? -28.581 20.470 -23.913 1.00 56.53 387 ILE A CA 1
ATOM 2919 C C . ILE A 1 387 ? -29.301 21.773 -24.271 1.00 56.53 387 ILE A C 1
ATOM 2921 O O . ILE A 1 387 ? -29.569 22.596 -23.395 1.00 56.53 387 ILE A O 1
ATOM 2925 N N . ASN A 1 388 ? -29.703 21.909 -25.536 1.00 57.56 388 ASN A N 1
ATOM 2926 C CA . ASN A 1 388 ? -30.319 23.135 -26.056 1.00 57.56 388 ASN A CA 1
ATOM 2927 C C . ASN A 1 388 ? -31.845 23.166 -25.864 1.00 57.56 388 ASN A C 1
ATOM 2929 O O . ASN A 1 388 ? -32.430 24.239 -25.739 1.00 57.56 388 ASN A O 1
ATOM 2933 N N . LYS A 1 389 ? -32.515 22.001 -25.840 1.00 58.81 389 LYS A N 1
ATOM 2934 C CA . LYS A 1 389 ? -33.983 21.922 -25.716 1.00 58.81 389 LYS A CA 1
ATOM 2935 C C . LYS A 1 389 ? -34.442 20.676 -24.964 1.00 58.81 389 LYS A C 1
ATOM 2937 O O . LYS A 1 389 ? -33.903 19.584 -25.155 1.00 58.81 389 LYS A O 1
ATOM 2942 N N . VAL A 1 390 ? -35.485 20.837 -24.150 1.00 62.41 390 VAL A N 1
ATOM 2943 C CA . VAL A 1 390 ? -36.137 19.771 -23.371 1.00 62.41 390 VAL A CA 1
ATOM 2944 C C . VAL A 1 390 ? -37.654 19.912 -23.509 1.00 62.41 390 VAL A C 1
ATOM 2946 O O . VAL A 1 390 ? -38.172 21.027 -23.491 1.00 62.41 390 VAL A O 1
ATOM 2949 N N . LYS A 1 391 ? -38.388 18.803 -23.678 1.00 63.19 391 LYS A N 1
ATOM 2950 C CA . LYS A 1 391 ? -39.858 18.830 -23.770 1.00 63.19 391 LYS A CA 1
ATOM 2951 C C . LYS A 1 391 ? -40.516 17.526 -23.315 1.00 63.19 391 LYS A C 1
ATOM 2953 O O . LYS A 1 391 ? -40.131 16.439 -23.743 1.00 63.19 391 LYS A O 1
ATOM 2958 N N . TRP A 1 392 ? -41.569 17.636 -22.506 1.00 61.72 392 TRP A N 1
ATOM 2959 C CA . TRP A 1 392 ? -42.442 16.511 -22.155 1.00 61.72 392 TRP A CA 1
ATOM 2960 C C . TRP A 1 392 ? -43.275 16.038 -23.354 1.00 61.72 392 TRP A C 1
ATOM 2962 O O . TRP A 1 392 ? -43.803 16.845 -24.124 1.00 61.72 392 TRP A O 1
ATOM 2972 N N . CYS A 1 393 ? -43.427 14.723 -23.503 1.00 61.44 393 CYS A N 1
ATOM 2973 C CA . CYS A 1 393 ? -44.321 14.139 -24.503 1.00 61.44 393 CYS A CA 1
ATOM 2974 C C . CYS A 1 393 ? -45.784 14.224 -24.037 1.00 61.44 393 CYS A C 1
ATOM 2976 O O . CYS A 1 393 ? -46.083 13.988 -22.866 1.00 61.44 393 CYS A O 1
ATOM 2978 N N . ALA A 1 394 ? -46.713 14.516 -24.953 1.00 50.97 394 ALA A N 1
ATOM 2979 C CA . ALA A 1 394 ? -48.144 14.534 -24.642 1.00 50.97 394 ALA A CA 1
ATOM 2980 C C . ALA A 1 394 ? -48.644 13.127 -24.253 1.00 50.97 394 ALA A C 1
ATOM 2982 O O . ALA A 1 394 ? -48.297 12.150 -24.915 1.00 50.97 394 ALA A O 1
ATOM 2983 N N . LYS A 1 395 ? -49.449 13.028 -23.184 1.00 52.84 395 LYS A N 1
ATOM 2984 C CA . LYS A 1 395 ? -49.879 11.759 -22.562 1.00 52.84 395 LYS A CA 1
ATOM 2985 C C . LYS A 1 395 ? -50.961 11.038 -23.398 1.00 52.84 395 LYS A C 1
ATOM 2987 O O . LYS A 1 395 ? -52.009 11.635 -23.638 1.00 52.84 395 LYS A O 1
ATOM 2992 N N . PRO A 1 396 ? -50.787 9.744 -23.738 1.00 46.38 396 PRO A N 1
ATOM 2993 C CA . PRO A 1 396 ? -51.887 8.828 -24.059 1.00 46.38 396 PRO A CA 1
ATOM 2994 C C . PRO A 1 396 ? -52.132 7.780 -22.950 1.00 46.38 396 PRO A C 1
ATOM 2996 O O . PRO A 1 396 ? -53.130 7.067 -22.980 1.00 46.38 396 PRO A O 1
ATOM 2999 N N . ASN A 1 397 ? -51.219 7.665 -21.979 1.00 52.56 397 ASN A N 1
ATOM 3000 C CA . ASN A 1 397 ? -51.202 6.671 -20.903 1.00 52.56 397 ASN A CA 1
ATOM 3001 C C . ASN A 1 397 ? -50.512 7.269 -19.659 1.00 52.56 397 ASN A C 1
ATOM 3003 O O . ASN A 1 397 ? -49.867 8.312 -19.753 1.00 52.56 397 ASN A O 1
ATOM 3007 N N . GLU A 1 398 ? -50.562 6.568 -18.522 1.00 50.31 398 GLU A N 1
ATOM 3008 C CA . GLU A 1 398 ? -49.913 6.979 -17.259 1.00 50.31 398 GLU A CA 1
ATOM 3009 C C . GLU A 1 398 ? -48.378 7.076 -17.329 1.00 50.31 398 GLU A C 1
ATOM 3011 O O . GLU A 1 398 ? -47.753 7.705 -16.480 1.00 50.31 398 GLU A O 1
ATOM 3016 N N . SER A 1 399 ? -47.736 6.454 -18.324 1.00 48.97 399 SER A N 1
ATOM 3017 C CA . SER A 1 399 ? -46.277 6.447 -18.393 1.00 48.97 399 SER A CA 1
ATOM 3018 C C . SER A 1 399 ? -45.711 7.731 -18.999 1.00 48.97 399 SER A C 1
ATOM 3020 O O . SER A 1 399 ? -45.900 7.986 -20.190 1.00 48.97 399 SER A O 1
ATOM 3022 N N . MET A 1 400 ? -44.961 8.475 -18.190 1.00 57.44 400 MET A N 1
ATOM 3023 C CA . MET A 1 400 ? -44.302 9.731 -18.552 1.00 57.44 400 MET A CA 1
ATOM 3024 C C . MET A 1 400 ? -43.098 9.510 -19.490 1.00 57.44 400 MET A C 1
ATOM 3026 O O . MET A 1 400 ? -42.346 8.540 -19.358 1.00 57.44 400 MET A O 1
ATOM 3030 N N . PHE A 1 401 ? -42.902 10.429 -20.439 1.00 58.81 401 PHE A N 1
ATOM 3031 C CA . PHE A 1 401 ? -41.785 10.415 -21.392 1.00 58.81 401 PHE A CA 1
ATOM 3032 C C . PHE A 1 401 ? -41.256 11.834 -21.646 1.00 58.81 401 PHE A C 1
ATOM 3034 O O . PHE A 1 401 ? -42.041 12.775 -21.792 1.00 58.81 401 PHE A O 1
ATOM 3041 N N . LEU A 1 402 ? -39.935 11.966 -21.767 1.00 63.28 402 LEU A N 1
ATOM 3042 C CA . LEU A 1 402 ? -39.227 13.232 -21.979 1.00 63.28 402 LEU A CA 1
ATOM 3043 C C . LEU A 1 402 ? -38.364 13.155 -23.247 1.00 63.28 402 LEU A C 1
ATOM 3045 O O . LEU A 1 402 ? -37.711 12.141 -23.489 1.00 63.28 402 LEU A O 1
ATOM 3049 N N . LEU A 1 403 ? -38.339 14.227 -24.037 1.00 63.72 403 LEU A N 1
ATOM 3050 C CA . LEU A 1 403 ? -37.406 14.423 -25.148 1.00 63.72 403 LEU A CA 1
ATOM 3051 C C . LEU A 1 403 ? -36.357 15.472 -24.772 1.00 63.72 403 LEU A C 1
ATOM 3053 O O . LEU A 1 403 ? -36.697 16.521 -24.223 1.00 63.72 403 LEU A O 1
ATOM 3057 N N . SER A 1 404 ? -35.099 15.206 -25.119 1.00 60.09 404 SER A N 1
ATOM 3058 C CA . SER A 1 404 ? -33.976 16.142 -24.979 1.00 60.09 404 SER A CA 1
ATOM 3059 C C . SER A 1 404 ? -33.157 16.192 -26.268 1.00 60.09 404 SER A C 1
ATOM 3061 O O . SER A 1 404 ? -32.893 15.137 -26.855 1.00 60.09 404 SER A O 1
ATOM 3063 N N . THR A 1 405 ? -32.715 17.382 -26.677 1.00 57.62 405 THR A N 1
ATOM 3064 C CA . THR A 1 405 ? -31.908 17.579 -27.893 1.00 57.62 405 THR A CA 1
ATOM 3065 C C . THR A 1 405 ? -30.629 18.359 -27.607 1.00 57.62 405 THR A C 1
ATOM 3067 O O . THR A 1 405 ? -30.679 19.421 -26.981 1.00 57.62 405 THR A O 1
ATOM 3070 N N . ASN A 1 406 ? -29.510 17.872 -28.138 1.00 59.84 406 ASN A N 1
ATOM 3071 C CA . ASN A 1 406 ? -28.296 18.662 -28.353 1.00 59.84 406 ASN A CA 1
ATOM 3072 C C . ASN A 1 406 ? -28.016 18.774 -29.859 1.00 59.84 406 ASN A C 1
ATOM 3074 O O . ASN A 1 406 ? -28.743 18.191 -30.665 1.00 59.84 406 ASN A O 1
ATOM 3078 N N . ASP A 1 407 ? -26.962 19.491 -30.243 1.00 55.06 407 ASP A N 1
ATOM 3079 C CA . ASP A 1 407 ? -26.637 19.752 -31.655 1.00 55.06 407 ASP A CA 1
ATOM 3080 C C . ASP A 1 407 ? -26.324 18.488 -32.479 1.00 55.06 407 ASP A C 1
ATOM 3082 O O . ASP A 1 407 ? -26.325 18.538 -33.703 1.00 55.06 407 ASP A O 1
ATOM 3086 N N . LYS A 1 408 ? -26.099 17.338 -31.826 1.00 51.31 408 LYS A N 1
ATOM 3087 C CA . LYS A 1 408 ? -25.700 16.067 -32.458 1.00 51.31 408 LYS A CA 1
ATOM 3088 C C . LYS A 1 408 ? -26.791 14.980 -32.390 1.00 51.31 408 LYS A C 1
ATOM 3090 O O . LYS A 1 408 ? -26.815 14.081 -33.227 1.00 51.31 408 LYS A O 1
ATOM 3095 N N . THR A 1 409 ? -27.679 15.008 -31.387 1.00 49.44 409 THR A N 1
ATOM 3096 C CA . THR A 1 409 ? -28.541 13.863 -31.013 1.00 49.44 409 THR A CA 1
ATOM 3097 C C . THR A 1 409 ? -29.919 14.273 -30.481 1.00 49.44 409 THR A C 1
ATOM 3099 O O . THR A 1 409 ? -30.070 15.281 -29.787 1.00 49.44 409 THR A O 1
ATOM 3102 N N . ILE A 1 410 ? -30.930 13.432 -30.742 1.00 55.12 410 ILE A N 1
ATOM 3103 C CA . ILE A 1 410 ? -32.255 13.500 -30.105 1.00 55.12 410 ILE A CA 1
ATOM 3104 C C . ILE A 1 410 ? -32.469 12.219 -29.291 1.00 55.12 410 ILE A C 1
ATOM 3106 O O . ILE A 1 410 ? -32.384 11.111 -29.826 1.00 55.12 410 ILE A O 1
ATOM 3110 N N . LYS A 1 411 ? -32.756 12.369 -27.992 1.00 51.69 411 LYS A N 1
ATOM 3111 C CA . LYS A 1 411 ? -32.880 11.257 -27.033 1.00 51.69 411 LYS A CA 1
ATOM 3112 C C . LYS A 1 411 ? -34.277 11.233 -26.411 1.00 51.69 411 LYS A C 1
ATOM 3114 O O . LYS A 1 411 ? -34.774 12.267 -25.959 1.00 51.69 411 LYS A O 1
ATOM 3119 N N . LEU A 1 412 ? -34.897 10.049 -26.398 1.00 51.88 412 LEU A N 1
ATOM 3120 C CA . LEU A 1 412 ? -36.213 9.794 -25.801 1.00 51.88 412 LEU A CA 1
ATOM 3121 C C . LEU A 1 412 ? -36.058 8.965 -24.521 1.00 51.88 412 LEU A C 1
ATOM 3123 O O . LEU A 1 412 ? -35.588 7.825 -24.545 1.00 51.88 412 LEU A O 1
ATOM 3127 N N . TRP A 1 413 ? -36.520 9.532 -23.414 1.00 53.44 413 TRP A N 1
ATOM 3128 C CA . TRP A 1 413 ? -36.431 8.961 -22.075 1.00 53.44 413 TRP A CA 1
ATOM 3129 C C . TRP A 1 413 ? -37.796 8.454 -21.628 1.00 53.44 413 TRP A C 1
ATOM 3131 O O . TRP A 1 413 ? -38.799 9.152 -21.802 1.00 53.44 413 TRP A O 1
ATOM 3141 N N . LYS A 1 414 ? -37.849 7.261 -21.020 1.00 53.00 414 LYS A N 1
ATOM 3142 C CA . LYS A 1 414 ? -39.057 6.786 -20.334 1.00 53.00 414 LYS A CA 1
ATOM 3143 C C . LYS A 1 414 ? -38.879 6.900 -18.825 1.00 53.00 414 LYS A C 1
ATOM 3145 O O . LYS A 1 414 ? -37.998 6.255 -18.265 1.00 53.00 414 LYS A O 1
ATOM 3150 N N . VAL A 1 415 ? -39.758 7.669 -18.192 1.00 56.16 415 VAL A N 1
ATOM 3151 C CA . VAL A 1 415 ? -39.800 7.852 -16.738 1.00 56.16 415 VAL A CA 1
ATOM 3152 C C . VAL A 1 415 ? -40.782 6.836 -16.144 1.00 56.16 415 VAL A C 1
ATOM 3154 O O . VAL A 1 415 ? -41.837 6.561 -16.730 1.00 56.16 415 VAL A O 1
ATOM 3157 N N . LYS A 1 416 ? -40.425 6.234 -15.007 1.00 47.59 416 LYS A N 1
ATOM 3158 C CA . LYS A 1 416 ? -41.252 5.266 -14.274 1.00 47.59 416 LYS A CA 1
ATOM 3159 C C . LYS A 1 416 ? -40.996 5.348 -12.771 1.00 47.59 416 LYS A C 1
ATOM 3161 O O . LYS A 1 416 ? -39.846 5.436 -12.358 1.00 47.59 416 LYS A O 1
ATOM 3166 N N . ASP A 1 417 ? -42.049 5.115 -11.994 1.00 43.34 417 ASP A N 1
ATOM 3167 C CA . ASP A 1 417 ? -41.932 4.644 -10.613 1.00 43.34 417 ASP A CA 1
ATOM 3168 C C . ASP A 1 417 ? -41.906 3.108 -10.568 1.00 43.34 417 ASP A C 1
ATOM 3170 O O . ASP A 1 417 ? -42.599 2.438 -11.342 1.00 43.34 417 ASP A O 1
ATOM 3174 N N . GLN A 1 418 ? -41.166 2.533 -9.616 1.00 38.06 418 GLN A N 1
ATOM 3175 C CA . GLN A 1 418 ? -41.179 1.094 -9.345 1.00 38.06 418 GLN A CA 1
ATOM 3176 C C . GLN A 1 418 ? -41.181 0.806 -7.837 1.00 38.06 418 GLN A C 1
ATOM 3178 O O . GLN A 1 418 ? -40.479 1.442 -7.057 1.00 38.06 418 GLN A O 1
ATOM 3183 N N . LYS A 1 419 ? -41.973 -0.190 -7.419 1.00 33.00 419 LYS A N 1
ATOM 3184 C CA . LYS A 1 419 ? -41.965 -0.738 -6.054 1.00 33.00 419 LYS A CA 1
ATOM 3185 C C . LYS A 1 419 ? -41.185 -2.051 -6.054 1.00 33.00 419 LYS A C 1
ATOM 3187 O O . LYS A 1 419 ? -41.626 -3.012 -6.681 1.00 33.00 419 LYS A O 1
ATOM 3192 N N . VAL A 1 420 ? -40.064 -2.106 -5.338 1.00 33.41 420 VAL A N 1
ATOM 3193 C CA . VAL A 1 420 ? -39.273 -3.335 -5.155 1.00 33.41 420 VAL A CA 1
ATOM 3194 C C . VAL A 1 420 ? -39.647 -3.994 -3.822 1.00 33.41 420 VAL A C 1
ATOM 3196 O O . VAL A 1 420 ? -39.809 -3.307 -2.814 1.00 33.41 420 VAL A O 1
ATOM 3199 N N . LYS A 1 421 ? -39.810 -5.323 -3.802 1.00 30.27 421 LYS A N 1
ATOM 3200 C CA . LYS A 1 421 ? -40.019 -6.115 -2.576 1.00 30.27 421 LYS A CA 1
ATOM 3201 C C . LYS A 1 421 ? -38.723 -6.837 -2.196 1.00 30.27 421 LYS A C 1
ATOM 3203 O O . LYS A 1 421 ? -38.162 -7.528 -3.040 1.00 30.27 421 LYS A O 1
ATOM 3208 N N . LYS A 1 422 ? -38.301 -6.746 -0.928 1.00 35.97 422 LYS A N 1
ATOM 3209 C CA . LYS A 1 422 ? -37.295 -7.654 -0.343 1.00 35.97 422 LYS A CA 1
ATOM 3210 C C . LYS A 1 422 ? -37.899 -9.047 -0.109 1.00 35.97 422 LYS A C 1
ATOM 3212 O O . LYS A 1 422 ? -39.044 -9.145 0.330 1.00 35.97 422 LYS A O 1
ATOM 3217 N N . VAL A 1 423 ? -37.103 -10.092 -0.333 1.00 29.20 423 VAL A N 1
ATOM 3218 C CA . VAL A 1 423 ? -37.317 -11.482 0.122 1.00 29.20 423 VAL A CA 1
ATOM 3219 C C . VAL A 1 423 ? -35.962 -12.023 0.622 1.00 29.20 423 VAL A C 1
ATOM 3221 O O . VAL A 1 423 ? -34.927 -11.446 0.294 1.00 29.20 423 VAL A O 1
ATOM 3224 N N . LYS A 1 424 ? -35.983 -13.040 1.492 1.00 28.36 424 LYS A N 1
ATOM 3225 C CA . LYS A 1 424 ? -34.825 -13.576 2.232 1.00 28.36 424 LYS A CA 1
ATOM 3226 C C . LYS A 1 424 ? -33.927 -14.516 1.412 1.00 28.36 424 LYS A C 1
ATOM 3228 O O . LYS A 1 424 ? -34.327 -15.008 0.361 1.00 28.36 424 LYS A O 1
ATOM 3233 N N . GLU A 1 425 ? -32.759 -14.805 1.979 1.00 31.09 425 GLU A N 1
ATOM 3234 C CA . GLU A 1 425 ? -31.851 -15.898 1.613 1.00 31.09 425 GLU A CA 1
ATOM 3235 C C . GLU A 1 425 ? -32.513 -17.283 1.755 1.00 31.09 425 GLU A C 1
ATOM 3237 O O . GLU A 1 425 ? -33.277 -17.503 2.697 1.00 31.09 425 GLU A O 1
ATOM 3242 N N . MET A 1 426 ? -32.168 -18.225 0.867 1.00 22.73 426 MET A N 1
ATOM 3243 C CA . MET A 1 426 ? -31.411 -19.443 1.221 1.00 22.73 426 MET A CA 1
ATOM 3244 C C . MET A 1 426 ? -31.117 -20.321 -0.017 1.00 22.73 426 MET A C 1
ATOM 3246 O O . MET A 1 426 ? -32.029 -20.723 -0.727 1.00 22.73 426 MET A O 1
ATOM 3250 N N . GLU A 1 427 ? -29.830 -20.643 -0.176 1.00 23.56 427 GLU A N 1
ATOM 3251 C CA . GLU A 1 427 ? -29.250 -21.939 -0.584 1.00 23.56 427 GLU A CA 1
ATOM 3252 C C . GLU A 1 427 ? -29.485 -22.658 -1.944 1.00 23.56 427 GLU A C 1
ATOM 3254 O O . GLU A 1 427 ? -30.582 -22.803 -2.467 1.00 23.56 427 GLU A O 1
ATOM 3259 N N . GLN A 1 428 ? -28.361 -23.262 -2.373 1.00 23.47 428 GLN A N 1
ATOM 3260 C CA . GLN A 1 428 ? -28.148 -24.496 -3.157 1.00 23.47 428 GLN A CA 1
ATOM 3261 C C . GLN A 1 428 ? -28.423 -24.565 -4.685 1.00 23.47 428 GLN A C 1
ATOM 3263 O O . GLN A 1 428 ? -29.517 -24.375 -5.208 1.00 23.47 428 GLN A O 1
ATOM 3268 N N . HIS A 1 429 ? -27.351 -24.957 -5.392 1.00 23.27 429 HIS A N 1
ATOM 3269 C CA . HIS A 1 429 ? -27.296 -25.558 -6.737 1.00 23.27 429 HIS A CA 1
ATOM 3270 C C . HIS A 1 429 ? -27.899 -26.993 -6.755 1.00 23.27 429 HIS A C 1
ATOM 3272 O O . HIS A 1 429 ? -28.186 -27.512 -5.678 1.00 23.27 429 HIS A O 1
ATOM 3278 N N . PRO A 1 430 ? -27.943 -27.737 -7.894 1.00 38.22 430 PRO A N 1
ATOM 3279 C CA . PRO A 1 430 ? -27.783 -27.369 -9.317 1.00 38.22 430 PRO A CA 1
ATOM 3280 C C . PRO A 1 430 ? -28.967 -27.830 -10.215 1.00 38.22 430 PRO A C 1
ATOM 3282 O O . PRO A 1 430 ? -29.727 -28.710 -9.828 1.00 38.22 430 PRO A O 1
ATOM 3285 N N . SER A 1 431 ? -29.057 -27.361 -11.473 1.00 23.36 431 SER A N 1
ATOM 3286 C CA . SER A 1 431 ? -29.163 -28.236 -12.677 1.00 23.36 431 SER A CA 1
ATOM 3287 C C . SER A 1 431 ? -29.486 -27.514 -14.003 1.00 23.36 431 SER A C 1
ATOM 3289 O O . SER A 1 431 ? -30.332 -26.635 -14.100 1.00 23.36 431 SER A O 1
ATOM 3291 N N . ILE A 1 432 ? -28.760 -27.957 -15.032 1.00 23.72 432 ILE A N 1
ATOM 3292 C CA . ILE A 1 432 ? -29.134 -28.188 -16.442 1.00 23.72 432 ILE A CA 1
ATOM 3293 C C . ILE A 1 432 ? -30.639 -28.021 -16.779 1.00 23.72 432 ILE A C 1
ATOM 3295 O O . ILE A 1 432 ? -31.441 -28.811 -16.291 1.00 23.72 432 ILE A O 1
ATOM 3299 N N . CYS A 1 433 ? -30.996 -27.172 -17.761 1.00 22.70 433 CYS A N 1
ATOM 3300 C CA . CYS A 1 433 ? -31.288 -27.671 -19.121 1.00 22.70 433 CYS A CA 1
ATOM 3301 C C . CYS A 1 433 ? -31.413 -26.594 -20.218 1.00 22.70 433 CYS A C 1
ATOM 3303 O O . CYS A 1 433 ? -31.514 -25.395 -19.970 1.00 22.70 433 CYS A O 1
ATOM 3305 N N . LEU A 1 434 ? -31.401 -27.101 -21.451 1.00 24.28 434 LEU A N 1
ATOM 3306 C CA . LEU A 1 434 ? -31.858 -26.477 -22.687 1.00 24.28 434 LEU A CA 1
ATOM 3307 C C . LEU A 1 434 ? -33.391 -26.296 -22.647 1.00 24.28 434 LEU A C 1
ATOM 3309 O O . LEU A 1 434 ? -34.074 -27.176 -22.139 1.00 24.28 434 LEU A O 1
ATOM 3313 N N . GLU A 1 435 ? -33.932 -25.238 -23.259 1.00 24.75 435 GLU A N 1
ATOM 3314 C CA . GLU A 1 435 ? -34.732 -25.378 -24.495 1.00 24.75 435 GLU A CA 1
ATOM 3315 C C . GLU A 1 435 ? -35.176 -24.023 -25.075 1.00 24.75 435 GLU A C 1
ATOM 3317 O O . GLU A 1 435 ? -35.748 -23.173 -24.399 1.00 24.75 435 GLU A O 1
ATOM 3322 N N . ASN A 1 436 ? -34.927 -23.844 -26.376 1.00 25.53 436 ASN A N 1
ATOM 3323 C CA . ASN A 1 436 ? -35.436 -22.741 -27.193 1.00 25.53 436 ASN A CA 1
ATOM 3324 C C . ASN A 1 436 ? -36.491 -23.299 -28.163 1.00 25.53 436 ASN A C 1
ATOM 3326 O O . ASN A 1 436 ? -36.167 -23.636 -29.300 1.00 25.53 436 ASN A O 1
ATOM 3330 N N . ALA A 1 437 ? -37.743 -23.404 -27.715 1.00 24.47 437 ALA A N 1
ATOM 3331 C CA . ALA A 1 437 ? -38.941 -23.609 -28.539 1.00 24.47 437 ALA A CA 1
ATOM 3332 C C . ALA A 1 437 ? -40.187 -23.297 -27.666 1.00 24.47 437 ALA A C 1
ATOM 3334 O O . ALA A 1 437 ? -40.102 -23.375 -26.448 1.00 24.47 437 ALA A O 1
ATOM 3335 N N . LEU A 1 438 ? -41.363 -22.895 -28.160 1.00 27.81 438 LEU A N 1
ATOM 3336 C CA . LEU A 1 438 ? -41.912 -22.930 -29.517 1.00 27.81 438 LEU A CA 1
ATOM 3337 C C . LEU A 1 438 ? -42.625 -21.610 -29.873 1.00 27.81 438 LEU A C 1
ATOM 3339 O O . LEU A 1 438 ? -43.538 -21.178 -29.174 1.00 27.81 438 LEU A O 1
ATOM 3343 N N . LEU A 1 439 ? -42.320 -21.060 -31.051 1.00 24.92 439 LEU A N 1
ATOM 3344 C CA . LEU A 1 439 ? -43.286 -20.299 -31.859 1.00 24.92 439 LEU A CA 1
ATOM 3345 C C . LEU A 1 439 ? -43.162 -20.705 -33.339 1.00 24.92 439 LEU A C 1
ATOM 3347 O O . LEU A 1 439 ? -42.985 -19.882 -34.234 1.00 24.92 439 LEU A O 1
ATOM 3351 N N . ALA A 1 440 ? -43.221 -22.016 -33.586 1.00 24.84 440 ALA A N 1
ATOM 3352 C CA . ALA A 1 440 ? -43.156 -22.595 -34.924 1.00 24.84 440 ALA A CA 1
ATOM 3353 C C . ALA A 1 440 ? -43.887 -23.949 -34.993 1.00 24.84 440 ALA A C 1
ATOM 3355 O O . ALA A 1 440 ? -43.252 -24.996 -35.033 1.00 24.84 440 ALA A O 1
ATOM 3356 N N . GLU A 1 441 ? -45.222 -23.936 -35.061 1.00 26.80 441 GLU A N 1
ATOM 3357 C CA . GLU A 1 441 ? -45.981 -25.105 -35.524 1.00 26.80 441 GLU A CA 1
ATOM 3358 C C . GLU A 1 441 ? -46.927 -24.750 -36.672 1.00 26.80 441 GLU A C 1
ATOM 3360 O O . GLU A 1 441 ? -47.911 -24.028 -36.502 1.00 26.80 441 GLU A O 1
ATOM 3365 N N . LYS A 1 442 ? -46.644 -25.327 -37.847 1.00 25.34 442 LYS A N 1
ATOM 3366 C CA . LYS A 1 442 ? -47.643 -25.599 -38.887 1.00 25.34 442 LYS A CA 1
ATOM 3367 C C . LYS A 1 442 ? -47.182 -26.710 -39.845 1.00 25.34 442 LYS A C 1
ATOM 3369 O O . LYS A 1 442 ? -46.935 -26.459 -41.020 1.00 25.34 442 LYS A O 1
ATOM 3374 N N . SER A 1 443 ? -47.150 -27.958 -39.370 1.00 24.22 443 SER A N 1
ATOM 3375 C CA . SER A 1 443 ? -47.206 -29.126 -40.269 1.00 24.22 443 SER A CA 1
ATOM 3376 C C . SER A 1 443 ? -47.687 -30.423 -39.594 1.00 24.22 443 SER A C 1
ATOM 3378 O O . SER A 1 443 ? -46.887 -31.278 -39.247 1.00 24.22 443 SER A O 1
ATOM 3380 N N . PHE A 1 444 ? -49.016 -30.568 -39.537 1.00 24.75 444 PHE A N 1
ATOM 3381 C CA . PHE A 1 444 ? -49.778 -31.811 -39.768 1.00 24.75 444 PHE A CA 1
ATOM 3382 C C . PHE A 1 444 ? -49.597 -33.088 -38.894 1.00 24.75 444 PHE A C 1
ATOM 3384 O O . PHE A 1 444 ? -48.575 -33.757 -38.924 1.00 24.75 444 PHE A O 1
ATOM 3391 N N . ILE A 1 445 ? -50.767 -33.554 -38.412 1.00 23.91 445 ILE A N 1
ATOM 3392 C CA . ILE A 1 445 ? -51.293 -34.946 -38.464 1.00 23.91 445 ILE A CA 1
ATOM 3393 C C . ILE A 1 445 ? -51.183 -35.878 -37.222 1.00 23.91 445 ILE A C 1
ATOM 3395 O O . ILE A 1 445 ? -50.211 -36.589 -37.008 1.00 23.91 445 ILE A O 1
ATOM 3399 N N . SER A 1 446 ? -52.356 -36.004 -36.571 1.00 22.33 446 SER A N 1
ATOM 3400 C CA . SER A 1 446 ? -53.043 -37.245 -36.135 1.00 22.33 446 SER A CA 1
ATOM 3401 C C . SER A 1 446 ? -52.896 -37.860 -34.732 1.00 22.33 446 SER A C 1
ATOM 3403 O O . SER A 1 446 ? -51.824 -37.943 -34.160 1.00 22.33 446 SER A O 1
ATOM 3405 N N . PHE A 1 447 ? -54.058 -38.388 -34.298 1.00 23.84 447 PHE A N 1
ATOM 3406 C CA . PHE A 1 447 ? -54.367 -39.443 -33.310 1.00 23.84 447 PHE A CA 1
ATOM 3407 C C . PHE A 1 447 ? -53.604 -39.473 -31.960 1.00 23.84 447 PHE A C 1
ATOM 3409 O O . PHE A 1 447 ? -52.406 -39.697 -31.928 1.00 23.84 447 PHE A O 1
ATOM 3416 N N . GLY A 1 448 ? -54.246 -39.403 -30.784 1.00 22.77 448 GLY A N 1
ATOM 3417 C CA . GLY A 1 448 ? -55.652 -39.115 -30.444 1.00 22.77 448 GLY A CA 1
ATOM 3418 C C . GLY A 1 448 ? -56.247 -40.059 -29.383 1.00 22.77 448 GLY A C 1
ATOM 3419 O O . GLY A 1 448 ? -55.911 -41.236 -29.367 1.00 22.77 448 GLY A O 1
ATOM 3420 N N . TRP A 1 449 ? -57.218 -39.544 -28.607 1.00 22.50 449 TRP A N 1
ATOM 3421 C CA . TRP A 1 449 ? -57.976 -40.234 -27.535 1.00 22.50 449 TRP A CA 1
ATOM 3422 C C . TRP A 1 449 ? -57.108 -40.602 -26.293 1.00 22.50 449 TRP A C 1
ATOM 3424 O O . TRP A 1 449 ? -55.930 -40.894 -26.422 1.00 22.50 449 TRP A O 1
ATOM 3434 N N . ASP A 1 450 ? -57.586 -40.561 -25.042 1.00 23.70 450 ASP A N 1
ATOM 3435 C CA . ASP A 1 450 ? -58.925 -40.249 -24.518 1.00 23.70 450 ASP A CA 1
ATOM 3436 C C . ASP A 1 450 ? -58.874 -39.740 -23.052 1.00 23.70 450 ASP A C 1
ATOM 3438 O O . ASP A 1 450 ? -58.032 -40.219 -22.309 1.00 23.70 450 ASP A O 1
ATOM 3442 N N . LYS A 1 451 ? -59.847 -38.893 -22.642 1.00 25.39 451 LYS A N 1
ATOM 3443 C CA . LYS A 1 451 ? -60.530 -38.843 -21.305 1.00 25.39 451 LYS A CA 1
ATOM 3444 C C . LYS A 1 451 ? -59.707 -38.778 -19.971 1.00 25.39 451 LYS A C 1
ATOM 3446 O O . LYS A 1 451 ? -58.605 -39.273 -19.862 1.00 25.39 451 LYS A O 1
ATOM 3451 N N . LEU A 1 452 ? -60.171 -38.218 -18.836 1.00 24.00 452 LEU A N 1
ATOM 3452 C CA . LEU A 1 452 ? -61.471 -37.699 -18.356 1.00 24.00 452 LEU A CA 1
ATOM 3453 C C . LEU A 1 452 ? -61.278 -36.521 -17.355 1.00 24.00 452 LEU A C 1
ATOM 3455 O O . LEU A 1 452 ? -60.489 -36.667 -16.435 1.00 24.00 452 LEU A O 1
ATOM 3459 N N . ARG A 1 453 ? -62.186 -35.520 -17.403 1.00 24.88 453 ARG A N 1
ATOM 3460 C CA . ARG A 1 453 ? -62.825 -34.799 -16.253 1.00 24.88 453 ARG A CA 1
ATOM 3461 C C . ARG A 1 453 ? -61.942 -33.949 -15.287 1.00 24.88 453 ARG A C 1
ATOM 3463 O O . ARG A 1 453 ? -60.812 -34.286 -15.000 1.00 24.88 453 ARG A O 1
ATOM 3470 N N . ASN A 1 454 ? -62.431 -32.854 -14.679 1.00 25.45 454 ASN A N 1
ATOM 3471 C CA . ASN A 1 454 ? -63.760 -32.214 -14.736 1.00 25.45 454 ASN A CA 1
ATOM 3472 C C . ASN A 1 454 ? -63.731 -30.729 -14.296 1.00 25.45 454 ASN A C 1
ATOM 3474 O O . ASN A 1 454 ? -63.171 -30.448 -13.249 1.00 25.45 454 ASN A O 1
ATOM 3478 N N . ASN A 1 455 ? -64.529 -29.883 -14.975 1.00 24.92 455 ASN A N 1
ATOM 3479 C CA . ASN A 1 455 ? -65.314 -28.741 -14.439 1.00 24.92 455 ASN A CA 1
ATOM 3480 C C . ASN A 1 455 ? -64.607 -27.529 -13.747 1.00 24.92 455 ASN A C 1
ATOM 3482 O O . ASN A 1 455 ? -63.707 -27.710 -12.946 1.00 24.92 455 ASN A O 1
ATOM 3486 N N . ARG A 1 456 ? -65.052 -26.260 -13.902 1.00 25.14 456 ARG A N 1
ATOM 3487 C CA . ARG A 1 456 ? -66.115 -25.645 -14.752 1.00 25.14 456 ARG A CA 1
ATOM 3488 C C . ARG A 1 456 ? -66.076 -24.095 -14.720 1.00 25.14 456 ARG A C 1
ATOM 3490 O O . ARG A 1 456 ? -65.763 -23.558 -13.670 1.00 25.14 456 ARG A O 1
ATOM 3497 N N . VAL A 1 457 ? -66.632 -23.459 -15.776 1.00 24.64 457 VAL A N 1
ATOM 3498 C CA . VAL A 1 457 ? -67.305 -22.117 -15.800 1.00 24.64 457 VAL A CA 1
ATOM 3499 C C . VAL A 1 457 ? -66.390 -20.884 -15.573 1.00 24.64 457 VAL A C 1
ATOM 3501 O O . VAL A 1 457 ? -65.507 -20.934 -14.735 1.00 24.64 457 VAL A O 1
ATOM 3504 N N . ALA A 1 458 ? -66.502 -19.733 -16.262 1.00 24.28 458 ALA A N 1
ATOM 3505 C CA . ALA A 1 458 ? -67.360 -19.215 -17.357 1.00 24.28 458 ALA A CA 1
ATOM 3506 C C . ALA A 1 458 ? -66.434 -18.558 -18.433 1.00 24.28 458 ALA A C 1
ATOM 3508 O O . ALA A 1 458 ? -65.309 -18.207 -18.100 1.00 24.28 458 ALA A O 1
ATOM 3509 N N . LEU A 1 459 ? -66.706 -18.444 -19.744 1.00 23.80 459 LEU A N 1
ATOM 3510 C CA . LEU A 1 459 ? -67.838 -17.849 -20.490 1.00 23.80 459 LEU A CA 1
ATOM 3511 C C . LEU A 1 459 ? -68.148 -16.373 -20.135 1.00 23.80 459 LEU A C 1
ATOM 3513 O O . LEU A 1 459 ? -68.320 -16.075 -18.963 1.00 23.80 459 LEU A O 1
ATOM 3517 N N . PHE A 1 460 ? -68.373 -15.419 -21.053 1.00 23.64 460 PHE A N 1
ATOM 3518 C CA . PHE A 1 460 ? -67.996 -15.196 -22.473 1.00 23.64 460 PHE A CA 1
ATOM 3519 C C . PHE A 1 460 ? -68.562 -13.804 -22.875 1.00 23.64 460 PHE A C 1
ATOM 3521 O O . PHE A 1 460 ? -69.664 -13.508 -22.427 1.00 23.64 460 PHE A O 1
ATOM 3528 N N . TYR A 1 461 ? -67.879 -12.988 -23.700 1.00 23.72 461 TYR A N 1
ATOM 3529 C CA . TYR A 1 461 ? -68.399 -12.202 -24.861 1.00 23.72 461 TYR A CA 1
ATOM 3530 C C . TYR A 1 461 ? -67.437 -11.085 -25.333 1.00 23.72 461 TYR A C 1
ATOM 3532 O O . TYR A 1 461 ? -66.444 -10.794 -24.670 1.00 23.72 461 TYR A O 1
ATOM 3540 N N . ASN A 1 462 ? -67.652 -10.576 -26.558 1.00 24.23 462 ASN A N 1
ATOM 3541 C CA . ASN A 1 462 ? -66.646 -9.917 -27.410 1.00 24.23 462 ASN A CA 1
ATOM 3542 C C . ASN A 1 462 ? -67.308 -9.145 -28.601 1.00 24.23 462 ASN A C 1
ATOM 3544 O O . ASN A 1 462 ? -68.492 -9.359 -28.849 1.00 24.23 462 ASN A O 1
ATOM 3548 N N . GLN A 1 463 ? -66.514 -8.398 -29.397 1.00 27.25 463 GLN A N 1
ATOM 3549 C CA . GLN A 1 463 ? -66.798 -7.837 -30.756 1.00 27.25 463 GLN A CA 1
ATOM 3550 C C . GLN A 1 463 ? -67.765 -6.613 -30.833 1.00 27.25 463 GLN A C 1
ATOM 3552 O O . GLN A 1 463 ? -68.420 -6.316 -29.841 1.00 27.25 463 GLN A O 1
ATOM 3557 N N . ILE A 1 464 ? -67.895 -5.807 -31.918 1.00 27.11 464 ILE A N 1
ATOM 3558 C CA . ILE A 1 464 ? -67.383 -5.755 -33.332 1.00 27.11 464 ILE A CA 1
ATOM 3559 C C . ILE A 1 464 ? -67.409 -4.254 -33.829 1.00 27.11 464 ILE A C 1
ATOM 3561 O O . ILE A 1 464 ? -67.970 -3.458 -33.084 1.00 27.11 464 ILE A O 1
ATOM 3565 N N . GLU A 1 465 ? -66.889 -3.660 -34.934 1.00 24.86 465 GLU A N 1
ATOM 3566 C CA . GLU A 1 465 ? -66.221 -3.909 -36.259 1.00 24.86 465 GLU A CA 1
ATOM 3567 C C . GLU A 1 465 ? -65.264 -2.676 -36.535 1.00 24.86 465 GLU A C 1
ATOM 3569 O O . GLU A 1 465 ? -65.446 -1.647 -35.889 1.00 24.86 465 GLU A O 1
ATOM 3574 N N . LYS A 1 466 ? -64.093 -2.706 -37.215 1.00 25.62 466 LYS A N 1
ATOM 3575 C CA . LYS A 1 466 ? -63.697 -2.397 -38.641 1.00 25.62 466 LYS A CA 1
ATOM 3576 C C . LYS A 1 466 ? -64.578 -1.432 -39.516 1.00 25.62 466 LYS A C 1
ATOM 3578 O O . LYS A 1 466 ? -65.708 -1.184 -39.132 1.00 25.62 466 LYS A O 1
ATOM 3583 N N . ILE A 1 467 ? -64.176 -0.859 -40.689 1.00 27.50 467 ILE A N 1
ATOM 3584 C CA . ILE A 1 467 ? -62.985 -1.011 -41.596 1.00 27.50 467 ILE A CA 1
ATOM 3585 C C . ILE A 1 467 ? -62.749 0.214 -42.553 1.00 27.50 467 ILE A C 1
ATOM 3587 O O . ILE A 1 467 ? -63.702 0.930 -42.839 1.00 27.50 467 ILE A O 1
ATOM 3591 N N . GLY A 1 468 ? -61.536 0.358 -43.139 1.00 26.84 468 GLY A N 1
ATOM 3592 C CA . GLY A 1 468 ? -61.263 0.978 -44.476 1.00 26.84 468 GLY A CA 1
ATOM 3593 C C . GLY A 1 468 ? -61.087 2.517 -44.604 1.00 26.84 468 GLY A C 1
ATOM 3594 O O . GLY A 1 468 ? -61.623 3.253 -43.788 1.00 26.84 468 GLY A O 1
ATOM 3595 N N . GLU A 1 469 ? -60.367 3.099 -45.590 1.00 26.19 469 GLU A N 1
ATOM 3596 C CA . GLU A 1 469 ? -59.458 2.580 -46.650 1.00 26.19 469 GLU A CA 1
ATOM 3597 C C . GLU A 1 469 ? -58.476 3.662 -47.218 1.00 26.19 469 GLU A C 1
ATOM 3599 O O . GLU A 1 469 ? -58.752 4.856 -47.156 1.00 26.19 469 GLU A O 1
ATOM 3604 N N . ALA A 1 470 ? -57.392 3.195 -47.872 1.00 24.89 470 ALA A N 1
ATOM 3605 C CA . ALA A 1 470 ? -56.614 3.822 -48.975 1.00 24.89 470 ALA A CA 1
ATOM 3606 C C . ALA A 1 470 ? -55.697 5.074 -48.772 1.00 24.89 470 ALA A C 1
ATOM 3608 O O . ALA A 1 470 ? -55.682 5.753 -47.752 1.00 24.89 470 ALA A O 1
ATOM 3609 N N . SER A 1 471 ? -54.828 5.303 -49.776 1.00 24.52 471 SER A N 1
ATOM 3610 C CA . SER A 1 471 ? -53.691 6.262 -49.870 1.00 24.52 471 SER A CA 1
ATOM 3611 C C . SER A 1 471 ? -53.429 6.603 -51.373 1.00 24.52 471 SER A C 1
ATOM 3613 O O . SER A 1 471 ? -54.291 6.221 -52.169 1.00 24.52 471 SER A O 1
ATOM 3615 N N . PRO A 1 472 ? -52.315 7.223 -51.867 1.00 44.31 472 PRO A N 1
ATOM 3616 C CA . PRO A 1 472 ? -51.169 7.921 -51.243 1.00 44.31 472 PRO A CA 1
ATOM 3617 C C . PRO A 1 472 ? -50.832 9.310 -51.881 1.00 44.31 472 PRO A C 1
ATOM 3619 O O . PRO A 1 472 ? -51.468 9.743 -52.839 1.00 44.31 472 PRO A O 1
ATOM 3622 N N . ALA A 1 473 ? -49.768 9.998 -51.422 1.00 23.12 473 ALA A N 1
ATOM 3623 C CA . ALA A 1 473 ? -49.214 11.210 -52.069 1.00 23.12 473 ALA A CA 1
ATOM 3624 C C . ALA A 1 473 ? -47.666 11.293 -51.991 1.00 23.12 473 ALA A C 1
ATOM 3626 O O . ALA A 1 473 ? -47.042 10.614 -51.177 1.00 23.12 473 ALA A O 1
ATOM 3627 N N . ARG A 1 474 ? -47.025 12.092 -52.866 1.00 24.48 474 ARG A N 1
ATOM 3628 C CA . ARG A 1 474 ? -45.588 11.985 -53.237 1.00 24.48 474 ARG A CA 1
ATOM 3629 C C . ARG A 1 474 ? -44.830 13.327 -53.121 1.00 24.48 474 ARG A C 1
ATOM 3631 O O . ARG A 1 474 ? -45.392 14.370 -53.438 1.00 24.48 474 ARG A O 1
ATOM 3638 N N . ARG A 1 475 ? -43.545 13.304 -52.717 1.00 30.69 475 ARG A N 1
ATOM 3639 C CA . ARG A 1 475 ? -42.667 14.500 -52.581 1.00 30.69 475 ARG A CA 1
ATOM 3640 C C . ARG A 1 475 ? -42.552 15.332 -53.877 1.00 30.69 475 ARG A C 1
ATOM 3642 O O . ARG A 1 475 ? -42.439 14.775 -54.968 1.00 30.69 475 ARG A O 1
ATOM 3649 N N . ARG A 1 476 ? -42.405 16.656 -53.720 1.00 26.48 476 ARG A N 1
ATOM 3650 C CA . ARG A 1 476 ? -41.748 17.585 -54.670 1.00 26.48 476 ARG A CA 1
ATOM 3651 C C . ARG A 1 476 ? -40.629 18.372 -53.953 1.00 26.48 476 ARG A C 1
ATOM 3653 O O . ARG A 1 476 ? -40.443 18.190 -52.753 1.00 26.48 476 ARG A O 1
ATOM 3660 N N . ARG A 1 477 ? -39.806 19.110 -54.713 1.00 29.14 477 ARG A N 1
ATOM 3661 C CA . ARG A 1 477 ? -38.486 19.638 -54.293 1.00 29.14 477 ARG A CA 1
ATOM 3662 C C . ARG A 1 477 ? -38.525 20.967 -53.507 1.00 29.14 477 ARG A C 1
ATOM 3664 O O . ARG A 1 477 ? -39.566 21.595 -53.370 1.00 29.14 477 ARG A O 1
ATOM 3671 N N . VAL A 1 478 ? -37.344 21.300 -52.982 1.00 35.25 478 VAL A N 1
ATOM 3672 C CA . VAL A 1 478 ? -36.960 22.356 -52.025 1.00 35.25 478 VAL A CA 1
ATOM 3673 C C . VAL A 1 478 ? -36.788 23.737 -52.687 1.00 35.25 478 VAL A C 1
ATOM 3675 O O . VAL A 1 478 ? -36.469 23.803 -53.872 1.00 35.25 478 VAL A O 1
ATOM 3678 N N . PHE A 1 479 ? -36.902 24.809 -51.893 1.00 28.38 479 PHE A N 1
ATOM 3679 C CA . PHE A 1 479 ? -36.241 26.105 -52.122 1.00 28.38 479 PHE A CA 1
ATOM 3680 C C . PHE A 1 479 ? -35.352 26.458 -50.916 1.00 28.38 479 PHE A C 1
ATOM 3682 O O . PHE A 1 479 ? -35.579 25.946 -49.820 1.00 28.38 479 PHE A O 1
ATOM 3689 N N . ALA A 1 480 ? -34.302 27.251 -51.140 1.00 30.36 480 ALA A N 1
ATOM 3690 C CA . ALA A 1 480 ? -33.159 27.366 -50.233 1.00 30.36 480 ALA A CA 1
ATOM 3691 C C . ALA A 1 480 ? -33.160 28.649 -49.382 1.00 30.36 480 ALA A C 1
ATOM 3693 O O . ALA A 1 480 ? -33.560 29.704 -49.864 1.00 30.36 480 ALA A O 1
ATOM 3694 N N . HIS A 1 481 ? -32.608 28.520 -48.169 1.00 31.77 481 HIS A N 1
ATOM 3695 C CA . HIS A 1 481 ? -32.367 29.552 -47.148 1.00 31.77 481 HIS A CA 1
ATOM 3696 C C . HIS A 1 481 ? -33.619 30.227 -46.552 1.00 31.77 481 HIS A C 1
ATOM 3698 O O . HIS A 1 481 ? -34.509 30.701 -47.248 1.00 31.77 481 HIS A O 1
ATOM 3704 N N . ALA A 1 482 ? -33.666 30.274 -45.217 1.00 29.92 482 ALA A N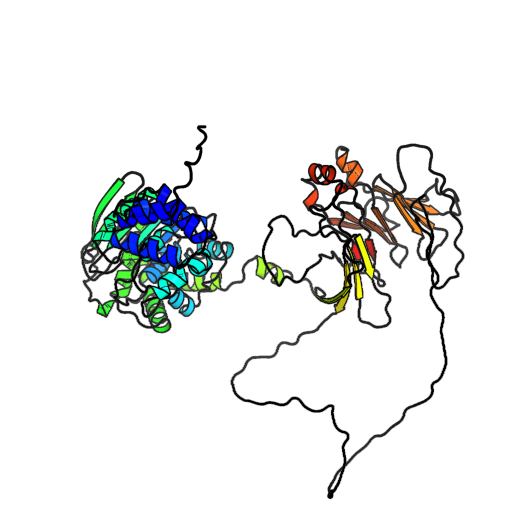 1
ATOM 3705 C CA . ALA A 1 482 ? -34.744 30.879 -44.429 1.00 29.92 482 ALA A CA 1
ATOM 3706 C C . ALA A 1 482 ? -34.179 31.638 -43.207 1.00 29.92 482 ALA A C 1
ATOM 3708 O O . ALA A 1 482 ? -34.735 31.568 -42.114 1.00 29.92 482 ALA A O 1
ATOM 3709 N N . HIS A 1 483 ? -33.023 32.289 -43.380 1.00 34.41 483 HIS A N 1
ATOM 3710 C CA . HIS A 1 483 ? -32.258 32.916 -42.292 1.00 34.41 483 HIS A CA 1
ATOM 3711 C C . HIS A 1 483 ? -32.434 34.437 -42.181 1.00 34.41 483 HIS A C 1
ATOM 3713 O O . HIS A 1 483 ? -32.028 35.014 -41.174 1.00 34.41 483 HIS A O 1
ATOM 3719 N N . ASP A 1 484 ? -33.046 35.084 -43.174 1.00 30.62 484 ASP A N 1
ATOM 3720 C CA . ASP A 1 484 ? -33.197 36.536 -43.183 1.00 30.62 484 ASP A CA 1
ATOM 3721 C C . ASP A 1 484 ? -34.459 36.990 -42.432 1.00 30.62 484 ASP A C 1
ATOM 3723 O O . ASP A 1 484 ? -35.588 36.750 -42.859 1.00 30.62 484 ASP A O 1
ATOM 3727 N N . TYR A 1 485 ? -34.206 37.732 -41.351 1.00 31.42 485 TYR A N 1
ATOM 3728 C CA . TYR A 1 485 ? -35.136 38.417 -40.443 1.00 31.42 485 TYR A CA 1
ATOM 3729 C C . TYR A 1 485 ? -35.858 37.570 -39.378 1.00 31.42 485 TYR A C 1
ATOM 3731 O O . TYR A 1 485 ? -36.433 36.512 -39.612 1.00 31.42 485 TYR A O 1
ATOM 3739 N N . ASN A 1 486 ? -35.805 38.095 -38.149 1.00 40.06 486 ASN A N 1
ATOM 3740 C CA . ASN A 1 486 ? -36.341 37.489 -36.932 1.00 40.06 486 ASN A CA 1
ATOM 3741 C C . ASN A 1 486 ? -37.866 37.657 -36.787 1.00 40.06 486 ASN A C 1
ATOM 3743 O O . ASN A 1 486 ? -38.458 38.582 -37.337 1.00 40.06 486 ASN A O 1
ATOM 3747 N N . ILE A 1 487 ? -38.424 36.850 -35.873 1.00 27.48 487 ILE A N 1
ATOM 3748 C CA . ILE A 1 487 ? -39.799 36.861 -35.336 1.00 27.48 487 ILE A CA 1
ATOM 3749 C C . ILE A 1 487 ? -40.846 36.114 -36.191 1.00 27.48 487 ILE A C 1
ATOM 3751 O O . ILE A 1 487 ? -41.378 36.619 -37.171 1.00 27.48 487 ILE A O 1
ATOM 3755 N N . ASN A 1 488 ? -41.231 34.947 -35.656 1.00 27.77 488 ASN A N 1
ATOM 3756 C CA . ASN A 1 488 ? -42.466 34.181 -35.879 1.00 27.77 488 ASN A CA 1
ATOM 3757 C C . ASN A 1 488 ? -42.765 33.604 -37.278 1.00 27.77 488 ASN A C 1
ATOM 3759 O O . ASN A 1 488 ? -43.242 34.304 -38.165 1.00 27.77 488 ASN A O 1
ATOM 3763 N N . PHE A 1 489 ? -42.830 32.266 -37.349 1.00 26.28 489 PHE A N 1
ATOM 3764 C CA . PHE A 1 489 ? -44.111 31.642 -37.710 1.00 26.28 489 PHE A CA 1
ATOM 3765 C C . PHE A 1 489 ? -44.369 30.304 -36.996 1.00 26.28 489 PHE A C 1
ATOM 3767 O O . PHE A 1 489 ? -43.448 29.604 -36.584 1.00 26.28 489 PHE A O 1
ATOM 3774 N N . ILE A 1 490 ? -45.652 29.973 -36.827 1.00 28.80 490 ILE A N 1
ATOM 3775 C CA . ILE A 1 490 ? -46.167 28.853 -36.024 1.00 28.80 490 ILE A CA 1
ATOM 3776 C C . ILE A 1 490 ? -46.657 27.718 -36.937 1.00 28.80 490 ILE A C 1
ATOM 3778 O O . ILE A 1 490 ? -47.369 27.971 -37.907 1.00 28.80 490 ILE A O 1
ATOM 3782 N N . SER A 1 491 ? -46.386 26.457 -36.581 1.00 25.31 491 SER A N 1
ATOM 3783 C CA . SER A 1 491 ? -47.012 25.268 -37.191 1.00 25.31 491 SER A CA 1
ATOM 3784 C C . SER A 1 491 ? -47.945 24.542 -36.208 1.00 25.31 491 SER A C 1
ATOM 3786 O O . SER A 1 491 ? -47.686 23.441 -35.724 1.00 25.31 491 SER A O 1
ATOM 3788 N N . ASN A 1 492 ? -49.083 25.179 -35.921 1.00 27.77 492 ASN A N 1
ATOM 3789 C CA . ASN A 1 492 ? -50.157 24.617 -35.102 1.00 27.77 492 ASN A CA 1
ATOM 3790 C C . ASN A 1 492 ? -50.926 23.530 -35.869 1.00 27.77 492 ASN A C 1
ATOM 3792 O O . ASN A 1 492 ? -51.598 23.825 -36.857 1.00 27.77 492 ASN A O 1
ATOM 3796 N N . ASN A 1 493 ? -50.945 22.301 -35.350 1.00 24.12 493 ASN A N 1
ATOM 3797 C CA . ASN A 1 493 ? -51.963 21.316 -35.716 1.00 24.12 493 ASN A CA 1
ATOM 3798 C C . ASN A 1 493 ? -53.113 21.380 -34.694 1.00 24.12 493 ASN A C 1
ATOM 3800 O O . ASN A 1 493 ? -52.950 20.908 -33.573 1.00 24.12 493 ASN A O 1
ATOM 3804 N N . ARG A 1 494 ? -54.275 21.914 -35.124 1.00 26.19 494 ARG A N 1
ATOM 3805 C CA . ARG A 1 494 ? -55.517 22.190 -34.344 1.00 26.19 494 ARG A CA 1
ATOM 3806 C C . ARG A 1 494 ? -55.455 23.449 -33.443 1.00 26.19 494 ARG A C 1
ATOM 3808 O O . ARG A 1 494 ? -55.359 23.330 -32.233 1.00 26.19 494 ARG A O 1
ATOM 3815 N N . ILE A 1 495 ? -55.366 24.680 -33.964 1.00 29.23 495 ILE A N 1
ATOM 3816 C CA . ILE A 1 495 ? -56.403 25.476 -34.679 1.00 29.23 495 ILE A CA 1
ATOM 3817 C C . ILE A 1 495 ? -57.641 25.837 -33.816 1.00 29.23 495 ILE A C 1
ATOM 3819 O O . ILE A 1 495 ? -58.380 24.950 -33.405 1.00 29.23 495 ILE A O 1
ATOM 3823 N N . ARG A 1 496 ? -57.927 27.155 -33.724 1.00 28.08 496 ARG A N 1
ATOM 3824 C CA . ARG A 1 496 ? -59.149 27.847 -33.222 1.00 28.08 496 ARG A CA 1
ATOM 3825 C C . ARG A 1 496 ? -59.366 27.975 -31.699 1.00 28.08 496 ARG A C 1
ATOM 3827 O O . ARG A 1 496 ? -60.381 27.540 -31.173 1.00 28.08 496 ARG A O 1
ATOM 3834 N N . HIS A 1 497 ? -58.564 28.835 -31.075 1.00 29.72 497 HIS A N 1
ATOM 3835 C CA . HIS A 1 497 ? -59.104 30.141 -30.648 1.00 29.72 497 HIS A CA 1
ATOM 3836 C C . HIS A 1 497 ? -58.424 31.251 -31.489 1.00 29.72 497 HIS A C 1
ATOM 3838 O O . HIS A 1 497 ? -57.664 30.919 -32.400 1.00 29.72 497 HIS A O 1
ATOM 3844 N N . ARG A 1 498 ? -58.793 32.533 -31.329 1.00 28.59 498 ARG A N 1
ATOM 3845 C CA . ARG A 1 498 ? -58.315 33.635 -32.197 1.00 28.59 498 ARG A CA 1
ATOM 3846 C C . ARG A 1 498 ? -57.127 34.371 -31.570 1.00 28.59 498 ARG A C 1
ATOM 3848 O O . ARG A 1 498 ? -57.326 35.066 -30.578 1.00 28.59 498 ARG A O 1
ATOM 3855 N N . ASP A 1 499 ? -55.964 34.301 -32.207 1.00 31.95 499 ASP A N 1
ATOM 3856 C CA . ASP A 1 499 ? -54.787 35.091 -31.828 1.00 31.95 499 ASP A CA 1
ATOM 3857 C C . ASP A 1 499 ? -54.841 36.504 -32.452 1.00 31.95 499 ASP A C 1
ATOM 3859 O O . ASP A 1 499 ? -55.102 36.626 -33.655 1.00 31.95 499 ASP A O 1
ATOM 3863 N N . PRO A 1 500 ? -54.599 37.585 -31.685 1.00 37.72 500 PRO A N 1
ATOM 3864 C CA . PRO A 1 500 ? -54.392 38.924 -32.229 1.00 37.72 500 PRO A CA 1
ATOM 3865 C C . PRO A 1 500 ? -52.940 39.110 -32.702 1.00 37.72 500 PRO A C 1
ATOM 3867 O O . PRO A 1 500 ? -51.992 38.709 -32.030 1.00 37.72 500 PRO A O 1
ATOM 3870 N N . THR A 1 501 ? -52.738 39.773 -33.842 1.00 34.66 501 THR A N 1
ATOM 3871 C CA . THR A 1 501 ? -51.396 40.112 -34.345 1.00 34.66 501 THR A CA 1
ATOM 3872 C C . THR A 1 501 ? -50.772 41.244 -33.528 1.00 34.66 501 THR A C 1
ATOM 3874 O O . THR A 1 501 ? -51.059 42.419 -33.773 1.00 34.66 501 THR A O 1
ATOM 3877 N N . VAL A 1 502 ? -49.905 40.901 -32.573 1.00 39.22 502 VAL A N 1
ATOM 3878 C CA . VAL A 1 502 ? -49.114 41.877 -31.807 1.00 39.22 502 VAL A CA 1
ATOM 3879 C C . VAL A 1 502 ? -48.010 42.453 -32.696 1.00 39.22 502 VAL A C 1
ATOM 3881 O O . VAL A 1 502 ? -47.239 41.708 -33.298 1.00 39.22 502 VAL A O 1
ATOM 3884 N N . ASN A 1 503 ? -47.930 43.781 -32.783 1.00 34.47 503 ASN A N 1
ATOM 3885 C CA . ASN A 1 503 ? -46.980 44.488 -33.642 1.00 34.47 503 ASN A CA 1
ATOM 3886 C C . ASN A 1 503 ? -45.976 45.279 -32.787 1.00 34.47 503 ASN A C 1
ATOM 3888 O O . ASN A 1 503 ? -46.042 46.507 -32.698 1.00 34.47 503 ASN A O 1
ATOM 3892 N N . CYS A 1 504 ? -45.079 44.551 -32.113 1.00 37.47 504 CYS A N 1
ATOM 3893 C CA . CYS A 1 504 ? -44.021 45.118 -31.276 1.00 37.47 504 CYS A CA 1
ATOM 3894 C C . CYS A 1 504 ? -43.010 45.896 -32.130 1.00 37.47 504 CYS A C 1
ATOM 3896 O O . CYS A 1 504 ? -41.979 45.360 -32.541 1.00 37.47 504 CYS A O 1
ATOM 3898 N N . ARG A 1 505 ? -43.281 47.182 -32.381 1.00 36.03 505 ARG A N 1
ATOM 3899 C CA . ARG A 1 505 ? -42.246 48.105 -32.856 1.00 36.03 505 ARG A CA 1
ATOM 3900 C C . ARG A 1 505 ? -41.110 48.135 -31.837 1.00 36.03 505 ARG A C 1
ATOM 3902 O O . ARG A 1 505 ? -41.359 48.257 -30.641 1.00 36.03 505 ARG A O 1
ATOM 3909 N N . VAL A 1 506 ? -39.877 48.045 -32.333 1.00 39.88 506 VAL A N 1
ATOM 3910 C CA . VAL A 1 506 ? -38.656 48.175 -31.529 1.00 39.88 506 VAL A CA 1
ATOM 3911 C C . VAL A 1 506 ? -38.749 49.457 -30.702 1.00 39.88 506 VAL A C 1
ATOM 3913 O O . VAL A 1 506 ? -38.854 50.545 -31.271 1.00 39.88 506 VAL A O 1
ATOM 3916 N N . ILE A 1 507 ? -38.741 49.326 -29.372 1.00 38.09 507 ILE A N 1
ATOM 3917 C CA . ILE A 1 507 ? -38.783 50.477 -28.466 1.00 38.09 507 ILE A CA 1
ATOM 3918 C C . ILE A 1 507 ? -37.483 51.255 -28.665 1.00 38.09 507 ILE A C 1
ATOM 3920 O O . ILE A 1 507 ? -36.388 50.737 -28.455 1.00 38.09 507 ILE A O 1
ATOM 3924 N N . SER A 1 508 ? -37.614 52.488 -29.144 1.00 35.59 508 SER A N 1
ATOM 3925 C CA . SER A 1 508 ? -36.515 53.286 -29.680 1.00 35.59 508 SER A CA 1
ATOM 3926 C C . SER A 1 508 ? -35.726 54.022 -28.594 1.00 35.59 508 SER A C 1
ATOM 3928 O O . SER A 1 508 ? -35.588 55.238 -28.652 1.00 35.59 508 SER A O 1
ATOM 3930 N N . GLU A 1 509 ? -35.194 53.277 -27.624 1.00 36.47 509 GLU A N 1
ATOM 3931 C CA . GLU A 1 509 ? -34.160 53.725 -26.686 1.00 36.47 509 GLU A CA 1
ATOM 3932 C C . GLU A 1 509 ? -33.223 52.545 -26.372 1.00 36.47 509 GLU A C 1
ATOM 3934 O O . GLU A 1 509 ? -33.658 51.473 -25.957 1.00 36.47 509 GLU A O 1
ATOM 3939 N N . LEU A 1 510 ? -31.919 52.730 -26.603 1.00 47.81 510 LEU A N 1
ATOM 3940 C CA . LEU A 1 510 ? -30.896 51.674 -26.755 1.00 47.81 510 LEU A CA 1
ATOM 3941 C C . LEU A 1 510 ? -30.485 50.934 -25.455 1.00 47.81 510 LEU A C 1
ATOM 3943 O O . LEU A 1 510 ? -29.367 50.437 -25.344 1.00 47.81 510 LEU A O 1
ATOM 3947 N N . GLY A 1 511 ? -31.360 50.874 -24.448 1.00 57.84 511 GLY A N 1
ATOM 3948 C CA . GLY A 1 511 ? -31.024 50.398 -23.103 1.00 57.84 511 GLY A CA 1
ATOM 3949 C C . GLY A 1 511 ? -31.414 48.954 -22.759 1.00 57.84 511 GLY A C 1
ATOM 3950 O O . GLY A 1 511 ? -30.716 48.322 -21.963 1.00 57.84 511 GLY A O 1
ATOM 3951 N N . GLU A 1 512 ? -32.532 48.439 -23.273 1.00 70.31 512 GLU A N 1
ATOM 3952 C CA . GLU A 1 512 ? -33.151 47.188 -22.801 1.00 70.31 512 GLU A CA 1
ATOM 3953 C C . GLU A 1 512 ? -33.877 46.465 -23.948 1.00 70.31 512 GLU A C 1
ATOM 3955 O O . GLU A 1 512 ? -34.645 47.082 -24.680 1.00 70.31 512 GLU A O 1
ATOM 3960 N N . VAL A 1 513 ? -33.648 45.155 -24.102 1.00 76.81 513 VAL A N 1
ATOM 3961 C CA . VAL A 1 513 ? -34.202 44.342 -25.202 1.00 76.81 513 VAL A CA 1
ATOM 3962 C C . VAL A 1 513 ? -35.122 43.259 -24.639 1.00 76.81 513 VAL A C 1
ATOM 3964 O O . VAL A 1 513 ? -34.811 42.670 -23.605 1.00 76.81 513 VAL A O 1
ATOM 3967 N N . ILE A 1 514 ? -36.245 42.984 -25.312 1.00 79.44 514 ILE A N 1
ATOM 3968 C CA . ILE A 1 514 ? -37.151 41.871 -24.976 1.00 79.44 514 ILE A CA 1
ATOM 3969 C C . ILE A 1 514 ? -36.511 40.548 -25.415 1.00 79.44 514 ILE A C 1
ATOM 3971 O O . ILE A 1 514 ? -36.085 40.423 -26.562 1.00 79.44 514 ILE A O 1
ATOM 3975 N N . THR A 1 515 ? -36.437 39.567 -24.513 1.00 81.44 515 THR A N 1
ATOM 3976 C CA . THR A 1 515 ? -35.675 38.322 -24.730 1.00 81.44 515 THR A CA 1
ATOM 3977 C C . THR A 1 515 ? -36.538 37.080 -24.942 1.00 81.44 515 THR A C 1
ATOM 3979 O O . THR A 1 515 ? -36.201 36.258 -25.790 1.00 81.44 515 THR A O 1
ATOM 3982 N N . SER A 1 516 ? -37.652 36.963 -24.217 1.00 82.19 516 SER A N 1
ATOM 3983 C CA . SER A 1 516 ? -38.693 35.943 -24.391 1.00 82.19 516 SER A CA 1
ATOM 3984 C C . SER A 1 516 ? -40.054 36.549 -24.020 1.00 82.19 516 SER A C 1
ATOM 3986 O O . SER A 1 516 ? -40.122 37.558 -23.309 1.00 82.19 516 SER A O 1
ATOM 3988 N N . ALA A 1 517 ? -41.141 35.982 -24.540 1.00 82.38 517 ALA A N 1
ATOM 3989 C CA . ALA A 1 517 ? -42.504 36.451 -24.308 1.00 82.38 517 ALA A CA 1
ATOM 3990 C C . ALA A 1 517 ? -43.506 35.295 -24.413 1.00 82.38 517 ALA A C 1
ATOM 3992 O O . ALA A 1 517 ? -43.398 34.462 -25.312 1.00 82.38 517 ALA A O 1
ATOM 3993 N N . GLU A 1 518 ? -44.495 35.257 -23.519 1.00 81.31 518 GLU A N 1
ATOM 3994 C CA . GLU A 1 518 ? -45.487 34.182 -23.458 1.00 81.31 518 GLU A CA 1
ATOM 3995 C C . GLU A 1 518 ? -46.862 34.700 -23.008 1.00 81.31 518 GLU A C 1
ATOM 3997 O O . GLU A 1 518 ? -46.967 35.577 -22.147 1.00 81.31 518 GLU A O 1
ATOM 4002 N N . PHE A 1 519 ? -47.933 34.172 -23.604 1.00 78.12 519 PHE A N 1
ATOM 4003 C CA . PHE A 1 519 ? -49.310 34.515 -23.238 1.00 78.12 519 PHE A CA 1
ATOM 4004 C C . PHE A 1 519 ? -49.784 33.711 -22.027 1.00 78.12 519 PHE A C 1
ATOM 4006 O O . PHE A 1 519 ? -49.474 32.529 -21.889 1.00 78.12 519 PHE A O 1
ATOM 4013 N N . HIS A 1 520 ? -50.603 34.333 -21.180 1.00 79.81 520 HIS A N 1
ATOM 4014 C CA . HIS A 1 520 ? -51.211 33.658 -20.037 1.00 79.81 520 HIS A CA 1
ATOM 4015 C C . HIS A 1 520 ? -52.177 32.547 -20.505 1.00 79.81 520 HIS A C 1
ATOM 4017 O O . HIS A 1 520 ? -53.096 32.836 -21.281 1.00 79.81 520 HIS A O 1
ATOM 4023 N N . PRO A 1 521 ? -52.070 31.305 -19.992 1.00 78.12 521 PRO A N 1
ATOM 4024 C CA . PRO A 1 521 ? -52.725 30.128 -20.578 1.00 78.12 521 PRO A CA 1
ATOM 4025 C C . PRO A 1 521 ? -54.258 30.204 -20.623 1.00 78.12 521 PRO A C 1
ATOM 4027 O O . PRO A 1 521 ? -54.871 29.640 -21.526 1.00 78.12 521 PRO A O 1
ATOM 4030 N N . ALA A 1 522 ? -54.887 30.931 -19.691 1.00 75.50 522 ALA A N 1
ATOM 4031 C CA . ALA A 1 522 ? -56.338 31.148 -19.674 1.00 75.50 522 ALA A CA 1
ATOM 4032 C C . ALA A 1 522 ? -56.800 32.518 -20.222 1.00 75.50 522 ALA A C 1
ATOM 4034 O O . ALA A 1 522 ? -58.001 32.734 -20.371 1.00 75.50 522 ALA A O 1
ATOM 4035 N N . TYR A 1 523 ? -55.888 33.460 -20.511 1.00 77.50 523 TYR A N 1
ATOM 4036 C CA . TYR A 1 523 ? -56.236 34.856 -20.822 1.00 77.50 523 TYR A CA 1
ATOM 4037 C C . TYR A 1 523 ? -55.402 35.399 -21.989 1.00 77.50 523 TYR A C 1
ATOM 4039 O O . TYR A 1 523 ? -54.358 36.010 -21.791 1.00 77.50 523 TYR A O 1
ATOM 4047 N N . CYS A 1 524 ? -55.908 35.247 -23.217 1.00 74.38 524 CYS A N 1
ATOM 4048 C CA . CYS A 1 524 ? -55.251 35.718 -24.449 1.00 74.38 524 CYS A CA 1
ATOM 4049 C C . CYS A 1 524 ? -54.985 37.238 -24.527 1.00 74.38 524 CYS A C 1
ATOM 4051 O O . CYS A 1 524 ? -54.281 37.687 -25.426 1.00 74.38 524 CYS A O 1
ATOM 4053 N N . ASN A 1 525 ? -55.534 38.041 -23.609 1.00 71.81 525 ASN A N 1
ATOM 4054 C CA . ASN A 1 525 ? -55.231 39.467 -23.477 1.00 71.81 525 ASN A CA 1
ATOM 4055 C C . ASN A 1 525 ? -54.058 39.770 -22.525 1.00 71.81 525 ASN A C 1
ATOM 4057 O O . ASN A 1 525 ? -53.619 40.916 -22.485 1.00 71.81 525 ASN A O 1
ATOM 4061 N N . ILE A 1 526 ? -53.583 38.792 -21.747 1.00 78.94 526 ILE A N 1
ATOM 4062 C CA . ILE A 1 526 ? -52.474 38.953 -20.803 1.00 78.94 526 ILE A CA 1
ATOM 4063 C C . ILE A 1 526 ? -51.200 38.363 -21.418 1.00 78.94 526 ILE A C 1
ATOM 4065 O O . ILE A 1 526 ? -51.153 37.182 -21.764 1.00 78.94 526 ILE A O 1
ATOM 4069 N N . LEU A 1 527 ? -50.162 39.190 -21.517 1.00 80.75 527 LEU A N 1
ATOM 4070 C CA . LEU A 1 527 ? -48.845 38.843 -22.049 1.00 80.75 527 LEU A CA 1
ATOM 4071 C C . LEU A 1 527 ? -47.790 39.067 -20.961 1.00 80.75 527 LEU A C 1
ATOM 4073 O O . LEU A 1 527 ? -47.747 40.140 -20.361 1.00 80.75 527 LEU A O 1
ATOM 4077 N N . ALA A 1 528 ? -46.922 38.088 -20.721 1.00 85.31 528 ALA A N 1
ATOM 4078 C CA . ALA A 1 528 ? -45.675 38.303 -19.995 1.00 85.31 528 ALA A CA 1
ATOM 4079 C C . ALA A 1 528 ? -44.523 38.434 -20.995 1.00 85.31 528 ALA A C 1
ATOM 4081 O O . ALA A 1 528 ? -44.477 37.702 -21.984 1.00 85.31 528 ALA A O 1
ATOM 4082 N N . TYR A 1 529 ? -43.571 39.326 -20.730 1.00 85.12 529 TYR A N 1
ATOM 4083 C CA . TYR A 1 529 ? -42.302 39.353 -21.456 1.00 85.12 529 TYR A CA 1
ATOM 4084 C C . TYR A 1 529 ? -41.119 39.631 -20.530 1.00 85.12 529 TYR A C 1
ATOM 4086 O O . TYR A 1 529 ? -41.221 40.396 -19.567 1.00 85.12 529 TYR A O 1
ATOM 4094 N N . SER A 1 530 ? -39.990 38.993 -20.825 1.00 86.19 530 SER A N 1
ATOM 4095 C CA . SER A 1 530 ? -38.722 39.160 -20.120 1.00 86.19 530 SER A CA 1
ATOM 4096 C C . SER A 1 530 ? -37.771 40.077 -20.879 1.00 86.19 530 SER A C 1
ATOM 4098 O O . SER A 1 530 ? -37.941 40.311 -22.078 1.00 86.19 530 SER A O 1
ATOM 4100 N N . SER A 1 531 ? -36.745 40.580 -20.194 1.00 82.88 531 SER A N 1
ATOM 4101 C CA . SER A 1 531 ? -35.729 41.429 -20.811 1.00 82.88 531 SER A CA 1
ATOM 4102 C C . SER A 1 531 ? -34.287 41.035 -20.509 1.00 82.88 531 SER A C 1
ATOM 4104 O O . SER A 1 531 ? -33.980 40.312 -19.556 1.00 82.88 531 SER A O 1
ATOM 4106 N N . SER A 1 532 ? -33.384 41.639 -21.282 1.00 81.94 532 SER A N 1
ATOM 4107 C CA . SER A 1 532 ? -31.932 41.591 -21.105 1.00 81.94 532 SER A CA 1
ATOM 4108 C C . SER A 1 532 ? -31.422 42.239 -19.807 1.00 81.94 532 SER A C 1
ATOM 4110 O O . SER A 1 532 ? -30.219 42.272 -19.583 1.00 81.94 532 SER A O 1
ATOM 4112 N N . ARG A 1 533 ? -32.310 42.774 -18.953 1.00 81.00 533 ARG A N 1
ATOM 4113 C CA . ARG A 1 533 ? -31.980 43.396 -17.655 1.00 81.00 533 ARG A CA 1
ATOM 4114 C C . ARG A 1 533 ? -32.514 42.620 -16.442 1.00 81.00 533 ARG A C 1
ATOM 4116 O O . ARG A 1 533 ? -32.567 43.177 -15.347 1.00 81.00 533 ARG A O 1
ATOM 4123 N N . GLY A 1 534 ? -32.945 41.369 -16.620 1.00 82.44 534 GLY A N 1
ATOM 4124 C CA . GLY A 1 534 ? -33.431 40.532 -15.515 1.00 82.44 534 GLY A CA 1
ATOM 4125 C C . GLY A 1 534 ? -34.807 40.934 -14.978 1.00 82.44 534 GLY A C 1
ATOM 4126 O O . GLY A 1 534 ? -35.098 40.733 -13.800 1.00 82.44 534 GLY A O 1
ATOM 4127 N N . VAL A 1 535 ? -35.643 41.543 -15.824 1.00 85.69 535 VAL A N 1
ATOM 4128 C CA . VAL A 1 535 ? -36.993 42.010 -15.476 1.00 85.69 535 VAL A CA 1
ATOM 4129 C C . VAL A 1 535 ? -38.029 41.215 -16.263 1.00 85.69 535 VAL A C 1
ATOM 4131 O O . VAL A 1 535 ? -37.865 41.019 -17.467 1.00 85.69 535 VAL A O 1
ATOM 4134 N N . ILE A 1 536 ? -39.126 40.830 -15.608 1.00 88.56 536 ILE A N 1
ATOM 4135 C CA . ILE A 1 536 ? -40.335 40.322 -16.271 1.00 88.56 536 ILE A CA 1
ATOM 4136 C C . ILE A 1 536 ? -41.445 41.358 -16.090 1.00 88.56 536 ILE A C 1
ATOM 4138 O O . ILE A 1 536 ? -41.708 41.818 -14.976 1.00 88.56 536 ILE A O 1
ATOM 4142 N N . ARG A 1 537 ? -42.101 41.743 -17.184 1.00 86.81 537 ARG A N 1
ATOM 4143 C CA . ARG A 1 537 ? -43.253 42.652 -17.184 1.00 86.81 537 ARG A CA 1
ATOM 4144 C C . ARG A 1 537 ? -44.501 41.879 -17.586 1.00 86.81 537 ARG A C 1
ATOM 4146 O O . ARG A 1 537 ? -44.467 41.119 -18.551 1.00 86.81 537 ARG A O 1
ATOM 4153 N N . LEU A 1 538 ? -45.591 42.087 -16.851 1.00 86.00 538 LEU A N 1
ATOM 4154 C CA . LEU A 1 538 ? -46.916 41.579 -17.205 1.00 86.00 538 LEU A CA 1
ATOM 4155 C C . LEU A 1 538 ? -47.746 42.719 -17.796 1.00 86.00 538 LEU A C 1
ATOM 4157 O O . LEU A 1 538 ? -47.845 43.786 -17.192 1.00 86.00 538 LEU A O 1
ATOM 4161 N N . VAL A 1 539 ? -48.364 42.485 -18.947 1.00 82.12 539 VAL A N 1
ATOM 4162 C CA . VAL A 1 539 ? -49.156 43.460 -19.703 1.00 82.12 539 VAL A CA 1
ATOM 4163 C C . VAL A 1 539 ? -50.569 42.936 -19.915 1.00 82.12 539 VAL A C 1
ATOM 4165 O O . VAL A 1 539 ? -50.764 41.760 -20.212 1.00 82.12 539 VAL A O 1
ATOM 4168 N N . ASP A 1 540 ? -51.553 43.830 -19.822 1.00 78.94 540 ASP A N 1
ATOM 4169 C CA . ASP A 1 540 ? -52.900 43.606 -20.343 1.00 78.94 540 ASP A CA 1
ATOM 4170 C C . ASP A 1 540 ? -53.068 44.393 -21.647 1.00 78.94 540 ASP A C 1
ATOM 4172 O O . ASP A 1 540 ? -53.168 45.621 -21.637 1.00 78.94 540 ASP A O 1
ATOM 4176 N N . MET A 1 541 ? -53.119 43.690 -22.779 1.00 71.44 541 MET A N 1
ATOM 4177 C CA . MET A 1 541 ? -53.199 44.293 -24.116 1.00 71.44 541 MET A CA 1
ATOM 4178 C C . MET A 1 541 ? -54.490 45.094 -24.352 1.00 71.44 541 MET A C 1
ATOM 4180 O O . MET A 1 541 ? -54.589 45.827 -25.333 1.00 71.44 541 MET A O 1
ATOM 4184 N N . ARG A 1 542 ? -55.484 44.985 -23.455 1.00 74.44 542 ARG A N 1
ATOM 4185 C CA . ARG A 1 542 ? -56.684 45.844 -23.448 1.00 74.44 542 ARG A CA 1
ATOM 4186 C C . ARG A 1 542 ? -56.389 47.271 -22.975 1.00 74.44 542 ARG A C 1
ATOM 4188 O O . ARG A 1 542 ? -57.185 48.160 -23.253 1.00 74.44 542 ARG A O 1
ATOM 4195 N N . GLN A 1 543 ? -55.291 47.473 -22.243 1.00 74.25 543 GLN A N 1
ATOM 4196 C CA . GLN A 1 543 ? -54.875 48.767 -21.691 1.00 74.25 543 GLN A CA 1
ATOM 4197 C C . GLN A 1 543 ? -53.921 49.485 -22.656 1.00 74.25 543 GLN A C 1
ATOM 4199 O O . GLN A 1 543 ? -54.120 50.659 -22.951 1.00 74.25 543 GLN A O 1
ATOM 4204 N N . SER A 1 544 ? -52.951 48.759 -23.228 1.00 67.25 544 SER A N 1
ATOM 4205 C CA . SER A 1 544 ? -52.186 49.207 -24.398 1.00 67.25 544 SER A CA 1
ATOM 4206 C C . SER A 1 544 ? -51.836 48.034 -25.312 1.00 67.25 544 SER A C 1
ATOM 4208 O O . SER A 1 544 ? -51.202 47.067 -24.891 1.00 67.25 544 SER A O 1
ATOM 4210 N N . ALA A 1 545 ? -52.183 48.155 -26.595 1.00 58.16 545 ALA A N 1
ATOM 4211 C CA . ALA A 1 545 ? -51.824 47.178 -27.623 1.00 58.16 545 ALA A CA 1
ATOM 4212 C C . ALA A 1 545 ? -50.328 47.210 -28.004 1.00 58.16 545 ALA A C 1
ATOM 4214 O O . ALA A 1 545 ? -49.848 46.283 -28.655 1.00 58.16 545 ALA A O 1
ATOM 4215 N N . LEU A 1 546 ? -49.589 48.259 -27.615 1.00 59.03 546 LEU A N 1
ATOM 4216 C CA . LEU A 1 546 ? -48.148 48.390 -27.870 1.00 59.03 546 LEU A CA 1
ATOM 4217 C C . LEU A 1 546 ? -47.279 47.747 -26.779 1.00 59.03 546 LEU A C 1
ATOM 4219 O O . LEU A 1 546 ? -46.072 47.629 -26.970 1.00 59.03 546 LEU A O 1
ATOM 4223 N N . CYS A 1 547 ? -47.880 47.306 -25.667 1.00 64.56 547 CYS A N 1
ATOM 4224 C CA . CYS A 1 547 ? -47.194 46.664 -24.539 1.00 64.56 547 CYS A CA 1
ATOM 4225 C C . CYS A 1 547 ? -46.087 47.515 -23.876 1.00 64.56 547 CYS A C 1
ATOM 4227 O O . CYS A 1 547 ? -45.237 46.991 -23.163 1.00 64.56 547 CYS A O 1
ATOM 4229 N N . ASP A 1 548 ? -46.129 48.831 -24.085 1.00 64.81 548 ASP A N 1
ATOM 4230 C CA . ASP A 1 548 ? -45.284 49.861 -23.475 1.00 64.81 548 ASP A CA 1
ATOM 4231 C C . ASP A 1 548 ? -45.622 50.092 -21.990 1.00 64.81 548 ASP A C 1
ATOM 4233 O O . ASP A 1 548 ? -44.736 50.288 -21.153 1.00 64.81 548 ASP A O 1
ATOM 4237 N N . GLN A 1 549 ? -46.909 50.013 -21.648 1.00 66.12 549 GLN A N 1
ATOM 4238 C CA . GLN A 1 549 ? -47.406 50.042 -20.274 1.00 66.12 549 GLN A CA 1
ATOM 4239 C C . GLN A 1 549 ? -47.517 48.621 -19.706 1.00 66.12 549 GLN A C 1
ATOM 4241 O O . GLN A 1 549 ? -47.972 47.700 -20.383 1.00 66.12 549 GLN A O 1
ATOM 4246 N N . HIS A 1 550 ? -47.127 48.446 -18.440 1.00 72.56 550 HIS A N 1
ATOM 4247 C CA . HIS A 1 550 ? -47.149 47.160 -17.740 1.00 72.56 550 HIS A CA 1
ATOM 4248 C C . HIS A 1 550 ? -47.969 47.243 -16.449 1.00 72.56 550 HIS A C 1
ATOM 4250 O O . HIS A 1 550 ? -47.891 48.220 -15.710 1.00 72.56 550 HIS A O 1
ATOM 4256 N N . ALA A 1 551 ? -48.748 46.196 -16.184 1.00 68.69 551 ALA A N 1
ATOM 4257 C CA . ALA A 1 551 ? -49.647 46.087 -15.040 1.00 68.69 551 ALA A CA 1
ATOM 4258 C C . ALA A 1 551 ? -48.950 45.561 -13.771 1.00 68.69 551 ALA A C 1
ATOM 4260 O O . ALA A 1 551 ? -49.393 45.874 -12.669 1.00 68.69 551 ALA A O 1
ATOM 4261 N N . ARG A 1 552 ? -47.882 44.759 -13.922 1.00 80.00 552 ARG A N 1
ATOM 4262 C CA . ARG A 1 552 ? -47.006 44.265 -12.837 1.00 80.00 552 ARG A CA 1
ATOM 4263 C C . ARG A 1 552 ? -45.557 44.161 -13.316 1.00 80.00 552 ARG A C 1
ATOM 4265 O O . ARG A 1 552 ? -45.323 43.924 -14.507 1.00 80.00 552 ARG A O 1
ATOM 4272 N N . LYS A 1 553 ? -44.590 44.321 -12.408 1.00 84.94 553 LYS A N 1
ATOM 4273 C CA . LYS A 1 553 ? -43.149 44.250 -12.706 1.00 84.94 553 LYS A CA 1
ATOM 4274 C C . LYS A 1 553 ?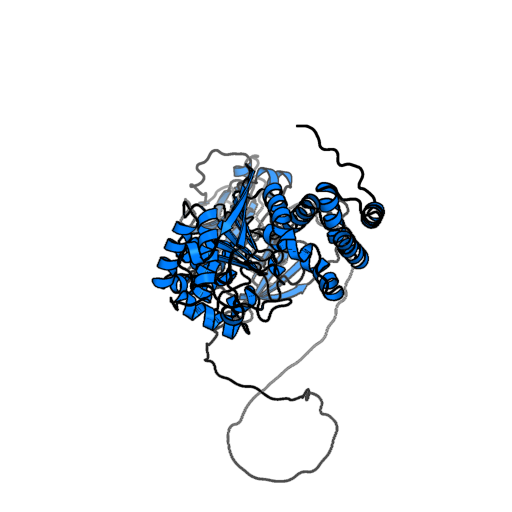 -42.417 43.376 -11.689 1.00 84.94 553 LYS A C 1
ATOM 4276 O O . LYS A 1 553 ? -42.137 43.801 -10.571 1.00 84.94 553 LYS A O 1
ATOM 4281 N N . PHE A 1 554 ? -41.997 42.201 -12.137 1.00 84.38 554 PHE A N 1
ATOM 4282 C CA . PHE A 1 554 ? -41.194 41.269 -11.356 1.00 84.38 554 PHE A CA 1
ATOM 4283 C C . PHE A 1 554 ? -39.716 41.598 -11.563 1.00 84.38 554 PHE A C 1
ATOM 4285 O O . PHE A 1 554 ? -39.215 41.593 -12.692 1.00 84.38 554 PHE A O 1
ATOM 4292 N N . GLN A 1 555 ? -39.025 41.930 -10.475 1.00 82.56 555 GLN A N 1
ATOM 4293 C CA . GLN A 1 555 ? -37.585 42.167 -10.476 1.00 82.56 555 GLN A CA 1
ATOM 4294 C C . GLN A 1 555 ? -36.997 41.730 -9.137 1.00 82.56 555 GLN A C 1
ATOM 4296 O O . GLN A 1 555 ? -37.490 42.112 -8.077 1.00 82.56 555 GLN A O 1
ATOM 4301 N N . ASP A 1 556 ? -35.928 40.943 -9.206 1.00 77.31 556 ASP A N 1
ATOM 4302 C CA . ASP A 1 556 ? -35.264 40.383 -8.035 1.00 77.31 556 ASP A CA 1
ATOM 4303 C C . ASP A 1 556 ? -34.489 41.473 -7.280 1.00 77.31 556 ASP A C 1
ATOM 4305 O O . ASP A 1 556 ? -33.635 42.152 -7.856 1.00 77.31 556 ASP A O 1
ATOM 4309 N N . ARG A 1 557 ? -34.818 41.667 -5.999 1.00 62.03 557 ARG A N 1
ATOM 4310 C CA . ARG A 1 557 ? -34.228 42.712 -5.150 1.00 62.03 557 ARG A CA 1
ATOM 4311 C C . ARG A 1 557 ? -32.966 42.266 -4.417 1.00 62.03 557 ARG A C 1
ATOM 4313 O O . ARG A 1 557 ? -32.280 43.116 -3.863 1.00 62.03 557 ARG A O 1
ATOM 4320 N N . GLU A 1 558 ? -32.625 40.978 -4.415 1.00 54.88 558 GLU A N 1
ATOM 4321 C CA . GLU A 1 558 ? -31.450 40.486 -3.676 1.00 54.88 558 GLU A CA 1
ATOM 4322 C C . GLU A 1 558 ? -30.118 40.780 -4.395 1.00 54.88 558 GLU A C 1
ATOM 4324 O O . GLU A 1 558 ? -29.045 40.649 -3.809 1.00 54.88 558 GLU A O 1
ATOM 4329 N N . VAL A 1 559 ? -30.160 41.268 -5.642 1.00 54.69 559 VAL A N 1
ATOM 4330 C CA . VAL A 1 559 ? -28.978 41.624 -6.451 1.00 54.69 559 VAL A CA 1
ATOM 4331 C C . VAL A 1 559 ? -28.417 43.012 -6.076 1.00 54.69 559 VAL A C 1
ATOM 4333 O O . VAL A 1 559 ? -28.210 43.882 -6.922 1.00 54.69 559 VAL A O 1
ATOM 4336 N N . HIS A 1 560 ? -28.146 43.231 -4.788 1.00 50.00 560 HIS A N 1
ATOM 4337 C CA . HIS A 1 560 ? -27.480 44.432 -4.271 1.00 50.00 560 HIS A CA 1
ATOM 4338 C C . HIS A 1 560 ? -25.952 44.258 -4.219 1.00 50.00 560 HIS A C 1
ATOM 4340 O O . HIS A 1 560 ? -25.337 44.209 -3.157 1.00 50.00 560 HIS A O 1
ATOM 4346 N N . GLY A 1 561 ? -25.336 44.190 -5.402 1.00 59.12 561 GLY A N 1
ATOM 4347 C CA . GLY A 1 561 ? -23.885 44.264 -5.596 1.00 59.12 561 GLY A CA 1
ATOM 4348 C C . GLY A 1 561 ? -23.503 45.336 -6.626 1.00 59.12 561 GLY A C 1
ATOM 4349 O O . GLY A 1 561 ? -24.382 45.862 -7.315 1.00 59.12 561 GLY A O 1
ATOM 4350 N N . PRO A 1 562 ? -22.209 45.683 -6.763 1.00 56.59 562 PRO A N 1
ATOM 4351 C CA . PRO A 1 562 ? -21.758 46.563 -7.834 1.00 56.59 562 PRO A CA 1
ATOM 4352 C C . PRO A 1 562 ? -22.049 45.919 -9.192 1.00 56.59 562 PRO A C 1
ATOM 4354 O O . PRO A 1 562 ? -21.668 44.776 -9.444 1.00 56.59 562 PRO A O 1
ATOM 4357 N N . LYS A 1 563 ? -22.710 46.665 -10.080 1.00 66.31 563 LYS A N 1
ATOM 4358 C CA . LYS A 1 563 ? -22.929 46.237 -11.462 1.00 66.31 563 LYS A CA 1
ATOM 4359 C C . LYS A 1 563 ? -21.592 46.159 -12.191 1.00 66.31 563 LYS A C 1
ATOM 4361 O O . LYS A 1 563 ? -20.920 47.171 -12.373 1.00 66.31 563 LYS A O 1
ATOM 4366 N N . THR A 1 564 ? -21.233 44.961 -12.624 1.00 77.88 564 THR A N 1
ATOM 4367 C CA . THR A 1 564 ? -20.123 44.703 -13.545 1.00 77.88 564 THR A CA 1
ATOM 4368 C C . THR A 1 564 ? -20.665 44.198 -14.877 1.00 77.88 564 THR A C 1
ATOM 4370 O O . THR A 1 564 ? -21.759 43.631 -14.935 1.00 77.88 564 THR A O 1
ATOM 4373 N N . PHE A 1 565 ? -19.873 44.357 -15.936 1.00 80.19 565 PHE A N 1
ATOM 4374 C CA . PHE A 1 565 ? -20.194 43.907 -17.293 1.00 80.19 565 PHE A CA 1
ATOM 4375 C C . PHE A 1 565 ? -20.712 42.455 -17.336 1.00 80.19 565 PHE A C 1
ATOM 4377 O O . PHE A 1 565 ? -21.795 42.200 -17.856 1.00 80.19 565 PHE A O 1
ATOM 4384 N N . PHE A 1 566 ? -20.024 41.519 -16.669 1.00 81.44 566 PHE A N 1
ATOM 4385 C CA . PHE A 1 566 ? -20.468 40.123 -16.585 1.00 81.44 566 PHE A CA 1
ATOM 4386 C C . PHE A 1 566 ? -21.779 39.940 -15.808 1.00 81.44 566 PHE A C 1
ATOM 4388 O O . PHE A 1 566 ? -22.603 39.122 -16.209 1.00 81.44 566 PHE A O 1
ATOM 4395 N N . THR A 1 567 ? -22.016 40.699 -14.729 1.00 76.88 567 THR A N 1
ATOM 4396 C CA . THR A 1 567 ? -23.288 40.603 -13.984 1.00 76.88 567 THR A CA 1
ATOM 4397 C C . THR A 1 567 ? -24.481 41.174 -14.746 1.00 76.88 567 THR A C 1
ATOM 4399 O O . THR A 1 567 ? -25.598 40.731 -14.498 1.00 76.88 567 THR A O 1
ATOM 4402 N N . GLU A 1 568 ? -24.275 42.101 -15.687 1.00 78.88 568 GLU A N 1
ATOM 4403 C CA . GLU A 1 568 ? -25.350 42.548 -16.581 1.00 78.88 568 GLU A CA 1
ATOM 4404 C C . GLU A 1 568 ? -25.623 41.531 -17.701 1.00 78.88 568 GLU A C 1
ATOM 4406 O O . GLU A 1 568 ? -26.787 41.301 -18.018 1.00 78.88 568 GLU A O 1
ATOM 4411 N N . ILE A 1 569 ? -24.595 40.846 -18.226 1.00 80.44 569 ILE A N 1
ATOM 4412 C CA . ILE A 1 569 ? -24.766 39.763 -19.214 1.00 80.44 569 ILE A CA 1
ATOM 4413 C C . ILE A 1 569 ? -25.563 38.591 -18.620 1.00 80.44 569 ILE A C 1
ATOM 4415 O O . ILE A 1 569 ? -26.613 38.232 -19.152 1.00 80.44 569 ILE A O 1
ATOM 4419 N N . VAL A 1 570 ? -25.118 38.013 -17.494 1.00 84.38 570 VAL A N 1
ATOM 4420 C CA . VAL A 1 570 ? -25.763 36.804 -16.933 1.00 84.38 570 VAL A CA 1
ATOM 4421 C C . VAL A 1 570 ? -27.134 37.064 -16.298 1.00 84.38 570 VAL A C 1
ATOM 4423 O O . VAL A 1 570 ? -27.865 36.113 -16.031 1.00 84.38 570 VAL A O 1
ATOM 4426 N N . ALA A 1 571 ? -27.498 38.332 -16.067 1.00 83.19 571 ALA A N 1
ATOM 4427 C CA . ALA A 1 571 ? -28.838 38.736 -15.634 1.00 83.19 571 ALA A CA 1
ATOM 4428 C C . ALA A 1 571 ? -29.869 38.751 -16.780 1.00 83.19 571 ALA A C 1
ATOM 4430 O O . ALA A 1 571 ? -31.063 38.911 -16.524 1.00 83.19 571 ALA A O 1
ATOM 4431 N N . SER A 1 572 ? -29.440 38.590 -18.034 1.00 86.81 572 SER A N 1
ATOM 4432 C CA . SER A 1 572 ? -30.339 38.438 -19.177 1.00 86.81 572 SER A CA 1
ATOM 4433 C C . SER A 1 572 ? -31.182 37.165 -19.026 1.00 86.81 572 SER A C 1
ATOM 4435 O O . SER A 1 572 ? -30.653 36.053 -18.975 1.00 86.81 572 SER A O 1
ATOM 4437 N N . ILE A 1 573 ? -32.508 37.313 -18.954 1.00 88.62 573 ILE A N 1
ATOM 4438 C CA . ILE A 1 573 ? -33.420 36.162 -18.912 1.00 88.62 573 ILE A CA 1
ATOM 4439 C C . ILE A 1 573 ? -33.505 35.580 -20.321 1.00 88.62 573 ILE A C 1
ATOM 4441 O O . ILE A 1 573 ? -33.887 36.280 -21.255 1.00 88.62 573 ILE A O 1
ATOM 4445 N N . SER A 1 574 ? -33.164 34.305 -20.475 1.00 85.25 574 SER A N 1
ATOM 4446 C CA . SER A 1 574 ? -33.163 33.594 -21.755 1.00 85.25 574 SER A CA 1
ATOM 4447 C C . SER A 1 574 ? -34.530 33.014 -22.136 1.00 85.25 574 SER A C 1
ATOM 4449 O O . SER A 1 574 ? -34.870 33.031 -23.317 1.00 85.25 574 SER A O 1
ATOM 4451 N N . ASP A 1 575 ? -35.339 32.580 -21.161 1.00 85.25 575 ASP A N 1
ATOM 4452 C CA . ASP A 1 575 ? -36.710 32.098 -21.384 1.00 85.25 575 ASP A CA 1
ATOM 4453 C C . ASP A 1 575 ? -37.631 32.319 -20.164 1.00 85.25 575 ASP A C 1
ATOM 4455 O O . ASP A 1 575 ? -37.167 32.406 -19.022 1.00 85.25 575 ASP A O 1
ATOM 4459 N N . ILE A 1 576 ? -38.945 32.389 -20.410 1.00 89.88 576 ILE A N 1
ATOM 4460 C CA . ILE A 1 576 ? -40.013 32.418 -19.398 1.00 89.88 576 ILE A CA 1
ATOM 4461 C C . ILE A 1 576 ? -41.145 31.467 -19.782 1.00 89.88 576 ILE A C 1
ATOM 4463 O O . ILE A 1 576 ? -41.466 31.356 -20.959 1.00 89.88 576 ILE A O 1
ATOM 4467 N N . LYS A 1 577 ? -41.778 30.807 -18.809 1.00 86.12 577 LYS A N 1
ATOM 4468 C CA . LYS A 1 577 ? -42.917 29.897 -19.019 1.00 86.12 577 LYS A CA 1
ATOM 4469 C C . LYS A 1 577 ? -44.006 30.149 -17.981 1.00 86.12 577 LYS A C 1
ATOM 4471 O O . LYS A 1 577 ? -43.696 30.260 -16.795 1.00 86.12 577 LYS A O 1
ATOM 4476 N N . PHE A 1 578 ? -45.269 30.180 -18.388 1.00 85.50 578 PHE A N 1
ATOM 4477 C CA . PHE A 1 578 ? -46.391 30.114 -17.449 1.00 85.50 578 PHE A CA 1
ATOM 4478 C C . PHE A 1 578 ? -46.606 28.680 -16.951 1.00 85.50 578 PHE A C 1
ATOM 4480 O O . PHE A 1 578 ? -46.514 27.715 -17.711 1.00 85.50 578 PHE A O 1
ATOM 4487 N N . ALA A 1 579 ? -46.958 28.537 -15.675 1.00 81.81 579 ALA A N 1
ATOM 4488 C CA . ALA A 1 579 ? -47.550 27.307 -15.166 1.00 81.81 579 ALA A CA 1
ATOM 4489 C C . ALA A 1 579 ? -49.007 27.168 -15.642 1.00 81.81 579 ALA A C 1
ATOM 4491 O O . ALA A 1 579 ? -49.690 28.160 -15.903 1.00 81.81 579 ALA A O 1
ATOM 4492 N N . ASN A 1 580 ? -49.514 25.933 -15.705 1.00 77.06 580 ASN A N 1
ATOM 4493 C CA . ASN A 1 580 ? -50.872 25.642 -16.192 1.00 77.06 580 ASN A CA 1
ATOM 4494 C C . ASN A 1 580 ? -51.996 26.245 -15.322 1.00 77.06 580 ASN A C 1
ATOM 4496 O O . ASN A 1 580 ? -53.139 26.303 -15.768 1.00 77.06 580 ASN A O 1
ATOM 4500 N N . ASP A 1 581 ? -51.686 26.708 -14.106 1.00 78.56 581 ASP A N 1
ATOM 4501 C CA . ASP A 1 581 ? -52.614 27.445 -13.239 1.00 78.56 581 ASP A CA 1
ATOM 4502 C C . ASP A 1 581 ? -52.739 28.942 -13.593 1.00 78.56 581 ASP A C 1
ATOM 4504 O O . ASP A 1 581 ? -53.631 29.622 -13.087 1.00 78.56 581 ASP A O 1
ATOM 4508 N N . GLY A 1 582 ? -51.847 29.466 -14.444 1.00 79.50 582 GLY A N 1
ATOM 4509 C CA . GLY A 1 582 ? -51.737 30.883 -14.798 1.00 79.50 582 GLY A CA 1
ATOM 4510 C C . GLY A 1 582 ? -51.191 31.802 -13.693 1.00 79.50 582 GLY A C 1
ATOM 4511 O O . GLY A 1 582 ? -50.809 32.937 -13.974 1.00 79.50 582 GLY A O 1
ATOM 4512 N N . ARG A 1 583 ? -51.105 31.332 -12.443 1.00 84.69 583 ARG A N 1
ATOM 4513 C CA . ARG A 1 583 ? -50.639 32.113 -11.286 1.00 84.69 583 ARG A CA 1
ATOM 4514 C C . ARG A 1 583 ? -49.120 32.197 -11.218 1.00 84.69 583 ARG A C 1
ATOM 4516 O O . ARG A 1 583 ? -48.607 33.197 -10.713 1.00 84.69 583 ARG A O 1
ATOM 4523 N N . HIS A 1 584 ? -48.416 31.169 -11.681 1.00 87.62 584 HIS A N 1
ATOM 4524 C CA . HIS A 1 584 ? -46.966 31.092 -11.544 1.00 87.62 584 HIS A CA 1
ATOM 4525 C C . HIS A 1 584 ? -46.232 31.292 -12.874 1.00 87.62 584 HIS A C 1
ATOM 4527 O O . HIS A 1 584 ? -46.666 30.810 -13.922 1.00 87.62 584 HIS A O 1
ATOM 4533 N N . ILE A 1 585 ? -45.095 31.989 -12.815 1.00 88.94 585 ILE A N 1
ATOM 4534 C CA . ILE A 1 585 ? -44.159 32.157 -13.936 1.00 88.94 585 ILE A CA 1
ATOM 4535 C C . ILE A 1 585 ? -42.817 31.547 -13.539 1.00 88.94 585 ILE A C 1
ATOM 4537 O O . ILE A 1 585 ? -42.253 31.890 -12.502 1.00 88.94 585 ILE A O 1
ATOM 4541 N N . LEU A 1 586 ? -42.285 30.676 -14.386 1.00 88.38 586 LEU A N 1
ATOM 4542 C CA . LEU A 1 586 ? -40.918 30.177 -14.321 1.00 88.38 586 LEU A CA 1
ATOM 4543 C C . LEU A 1 586 ? -40.034 31.031 -15.245 1.00 88.38 586 LEU A C 1
ATOM 4545 O O . LEU A 1 586 ? -40.448 31.351 -16.356 1.00 88.38 586 LEU A O 1
ATOM 4549 N N . SER A 1 587 ? -38.824 31.398 -14.821 1.00 90.81 587 SER A N 1
ATOM 4550 C CA . SER A 1 587 ? -37.888 32.206 -15.622 1.00 90.81 587 SER A CA 1
ATOM 4551 C C . SER A 1 587 ? -36.453 31.702 -15.522 1.00 90.81 587 SER A C 1
ATOM 4553 O O . SER A 1 587 ? -35.972 31.466 -14.412 1.00 90.81 587 SER A O 1
ATOM 4555 N N . ARG A 1 588 ? -35.758 31.591 -16.657 1.00 89.06 588 ARG A N 1
ATOM 4556 C CA . ARG A 1 588 ? -34.387 31.076 -16.764 1.00 89.06 588 ARG A CA 1
ATOM 4557 C C . ARG A 1 588 ? -33.422 32.183 -17.193 1.00 89.06 588 ARG A C 1
ATOM 4559 O O . ARG A 1 588 ? -33.380 32.538 -18.370 1.00 89.06 588 ARG A O 1
ATOM 4566 N N . ASP A 1 589 ? -32.648 32.722 -16.252 1.00 88.25 589 ASP A N 1
ATOM 4567 C CA . ASP A 1 589 ? -31.412 33.459 -16.568 1.00 88.25 589 ASP A CA 1
ATOM 4568 C C . ASP A 1 589 ? -30.244 32.469 -16.748 1.00 88.25 589 ASP A C 1
ATOM 4570 O O . ASP A 1 589 ? -30.457 31.260 -16.664 1.00 88.25 589 ASP A O 1
ATOM 4574 N N . TYR A 1 590 ? -29.030 32.931 -17.058 1.00 84.81 590 TYR A N 1
ATOM 4575 C CA . TYR A 1 590 ? -27.904 32.030 -17.359 1.00 84.81 590 TYR A CA 1
ATOM 4576 C C . TYR A 1 590 ? -27.507 31.168 -16.142 1.00 84.81 590 TYR A C 1
ATOM 4578 O O . TYR A 1 590 ? -27.347 29.946 -16.234 1.00 84.81 590 TYR A O 1
ATOM 4586 N N . MET A 1 591 ? -27.454 31.779 -14.956 1.00 81.56 591 MET A N 1
ATOM 4587 C CA . MET A 1 591 ? -26.954 31.149 -13.727 1.00 81.56 591 MET A CA 1
ATOM 4588 C C . MET A 1 591 ? -28.032 30.356 -12.978 1.00 81.56 591 MET A C 1
ATOM 4590 O O . MET A 1 591 ? -27.741 29.325 -12.364 1.00 81.56 591 MET A O 1
ATOM 4594 N N . THR A 1 592 ? -29.280 30.827 -13.020 1.00 83.81 592 THR A N 1
ATOM 4595 C CA . THR A 1 592 ? -30.370 30.357 -12.160 1.00 83.81 592 THR A CA 1
ATOM 4596 C C . THR A 1 592 ? -31.694 30.159 -12.899 1.00 83.81 592 THR A C 1
ATOM 4598 O O . THR A 1 592 ? -31.911 30.649 -14.007 1.00 83.81 592 THR A O 1
ATOM 4601 N N . LEU A 1 593 ? -32.596 29.415 -12.263 1.00 84.25 593 LEU A N 1
ATOM 4602 C CA . LEU A 1 593 ? -33.987 29.231 -12.661 1.00 84.25 593 LEU A CA 1
ATOM 4603 C C . LEU A 1 593 ? -34.868 29.664 -11.480 1.00 84.25 593 LEU A C 1
ATOM 4605 O O . LEU A 1 593 ? -34.638 29.221 -10.356 1.00 84.25 593 LEU A O 1
ATOM 4609 N N . LYS A 1 594 ? -35.848 30.541 -11.705 1.00 86.75 594 LYS A N 1
ATOM 4610 C CA . LYS A 1 594 ? -36.646 31.177 -10.640 1.00 86.75 594 LYS A CA 1
ATOM 4611 C C . LYS A 1 594 ? -38.137 30.954 -10.863 1.00 86.75 594 LYS A C 1
ATOM 4613 O O . LYS A 1 594 ? -38.596 31.097 -11.996 1.00 86.75 594 LYS A O 1
ATOM 4618 N N . LEU A 1 595 ? -38.888 30.652 -9.802 1.00 86.56 595 LEU A N 1
ATOM 4619 C CA . LEU A 1 595 ? -40.357 30.650 -9.827 1.00 86.56 595 LEU A CA 1
ATOM 4620 C C . LEU A 1 595 ? -40.905 31.914 -9.156 1.00 86.56 595 LEU A C 1
ATOM 4622 O O . LEU A 1 595 ? -40.522 32.244 -8.036 1.00 86.56 595 LEU A O 1
ATOM 4626 N N . TRP A 1 596 ? -41.855 32.571 -9.809 1.00 87.00 596 TRP A N 1
ATOM 4627 C CA . TRP A 1 596 ? -42.564 33.758 -9.341 1.00 87.00 596 TRP A CA 1
ATOM 4628 C C . TRP A 1 596 ? -44.047 33.444 -9.114 1.00 87.00 596 TRP A C 1
ATOM 4630 O O . TRP A 1 596 ? -44.676 32.813 -9.961 1.00 87.00 596 TRP A O 1
ATOM 4640 N N . ASP A 1 597 ? -44.625 33.935 -8.014 1.00 85.06 597 ASP A N 1
ATOM 4641 C CA . ASP A 1 597 ? -46.080 34.124 -7.894 1.00 85.06 597 ASP A CA 1
ATOM 4642 C C . ASP A 1 597 ? -46.414 35.461 -8.551 1.00 85.06 597 ASP A C 1
ATOM 4644 O O . ASP A 1 597 ? -45.797 36.473 -8.203 1.00 85.06 597 ASP A O 1
ATOM 4648 N N . LEU A 1 598 ? -47.424 35.515 -9.421 1.00 84.06 598 LEU A N 1
ATOM 4649 C CA . LEU A 1 598 ? -47.921 36.781 -9.962 1.00 84.06 598 LEU A CA 1
ATOM 4650 C C . LEU A 1 598 ? -48.289 37.802 -8.871 1.00 84.06 598 LEU A C 1
ATOM 4652 O O . LEU A 1 598 ? -48.322 38.998 -9.152 1.00 84.06 598 LEU A O 1
ATOM 4656 N N . ASN A 1 599 ? -48.574 37.362 -7.643 1.00 82.62 599 ASN A N 1
ATOM 4657 C CA . ASN A 1 599 ? -48.919 38.211 -6.500 1.00 82.62 599 ASN A CA 1
ATOM 4658 C C . ASN A 1 599 ? -47.722 38.601 -5.610 1.00 82.62 599 ASN A C 1
ATOM 4660 O O . ASN A 1 599 ? -47.913 39.317 -4.629 1.00 82.62 599 ASN A O 1
ATOM 4664 N N . LYS A 1 600 ? -46.494 38.171 -5.941 1.00 82.56 600 LYS A N 1
ATOM 4665 C CA . LYS A 1 600 ? -45.263 38.479 -5.194 1.00 82.56 600 LYS A CA 1
ATOM 4666 C C . LYS A 1 600 ? -44.211 39.118 -6.114 1.00 82.56 600 LYS A C 1
ATOM 4668 O O . LYS A 1 600 ? -43.224 38.503 -6.497 1.00 82.56 600 LYS A O 1
ATOM 4673 N N . GLU A 1 601 ? -44.412 40.391 -6.451 1.00 78.31 601 GLU A N 1
ATOM 4674 C CA . GLU A 1 601 ? -43.571 41.123 -7.420 1.00 78.31 601 GLU A CA 1
ATOM 4675 C C . GLU A 1 601 ? -42.122 41.390 -6.954 1.00 78.31 601 GLU A C 1
ATOM 4677 O O . GLU A 1 601 ? -41.234 41.606 -7.778 1.00 78.31 601 GLU A O 1
ATOM 4682 N N . ALA A 1 602 ? -41.868 41.391 -5.640 1.00 73.19 602 ALA A N 1
ATOM 4683 C CA . ALA A 1 602 ? -40.613 41.881 -5.057 1.00 73.19 602 ALA A CA 1
ATOM 4684 C C . ALA A 1 602 ? -39.483 40.840 -4.911 1.00 73.19 602 ALA A C 1
ATOM 4686 O O . ALA A 1 602 ? -38.333 41.239 -4.733 1.00 73.19 602 ALA A O 1
ATOM 4687 N N . SER A 1 603 ? -39.791 39.540 -4.940 1.00 78.12 603 SER A N 1
ATOM 4688 C CA . SER A 1 603 ? -38.804 38.449 -4.946 1.00 78.12 603 SER A CA 1
ATOM 4689 C C . SER A 1 603 ? -39.464 37.121 -5.346 1.00 78.12 603 SER A C 1
ATOM 4691 O O . SER A 1 603 ? -40.651 36.934 -5.057 1.00 78.12 603 SER A O 1
ATOM 4693 N N . PRO A 1 604 ? -38.733 36.185 -5.980 1.00 84.31 604 PRO A N 1
ATOM 4694 C CA . PRO A 1 604 ? -39.268 34.874 -6.357 1.00 84.31 604 PRO A CA 1
ATOM 4695 C C . PRO A 1 604 ? -39.726 34.053 -5.138 1.00 84.31 604 PRO A C 1
ATOM 4697 O O . PRO A 1 604 ? -39.406 34.369 -3.990 1.00 84.31 604 PRO A O 1
ATOM 4700 N N . ILE A 1 605 ? -40.498 32.991 -5.370 1.00 81.31 605 ILE A N 1
ATOM 4701 C CA . ILE A 1 605 ? -40.827 31.976 -4.355 1.00 81.31 605 ILE A CA 1
ATOM 4702 C C . ILE A 1 605 ? -39.600 31.095 -4.097 1.00 81.31 605 ILE A C 1
ATOM 4704 O O . ILE A 1 605 ? -39.255 30.844 -2.947 1.00 81.31 605 ILE A O 1
ATOM 4708 N N . ALA A 1 606 ? -38.944 30.656 -5.174 1.00 77.38 606 ALA A N 1
ATOM 4709 C CA . ALA A 1 606 ? -37.781 29.780 -5.144 1.00 77.38 606 ALA A CA 1
ATOM 4710 C C . ALA A 1 606 ? -36.796 30.148 -6.265 1.00 77.38 606 ALA A C 1
ATOM 4712 O O . ALA A 1 606 ? -37.214 30.504 -7.371 1.00 77.38 606 ALA A O 1
ATOM 4713 N N . THR A 1 607 ? -35.499 30.023 -5.974 1.00 78.62 607 THR A N 1
ATOM 4714 C CA . THR A 1 607 ? -34.385 30.281 -6.898 1.00 78.62 607 THR A CA 1
ATOM 4715 C C . THR A 1 607 ? -33.444 29.083 -6.885 1.00 78.62 607 THR A C 1
ATOM 4717 O O . THR A 1 607 ? -32.804 28.796 -5.876 1.00 78.62 607 THR A O 1
ATOM 4720 N N . PHE A 1 608 ? -33.335 28.401 -8.020 1.00 76.69 608 PHE A N 1
ATOM 4721 C CA . PHE A 1 608 ? -32.508 27.215 -8.205 1.00 76.69 608 PHE A CA 1
ATOM 4722 C C . PHE A 1 608 ? -31.213 27.594 -8.924 1.00 76.69 608 PHE A C 1
ATOM 4724 O O . PHE A 1 608 ? -31.236 28.228 -9.980 1.00 76.69 608 PHE A O 1
ATOM 4731 N N . LYS A 1 609 ? -30.071 27.224 -8.342 1.00 79.44 609 LYS A N 1
ATOM 4732 C CA . LYS A 1 609 ? -28.730 27.520 -8.862 1.00 79.44 609 LYS A CA 1
ATOM 4733 C C . LYS A 1 609 ? -28.313 26.433 -9.854 1.00 79.44 609 LYS A C 1
ATOM 4735 O O . LYS A 1 609 ? -27.945 25.344 -9.437 1.00 79.44 609 LYS A O 1
ATOM 4740 N N . VAL A 1 610 ? -28.398 26.726 -11.153 1.00 73.38 610 VAL A N 1
ATOM 4741 C CA . VAL A 1 610 ? -28.211 25.737 -12.237 1.00 73.38 610 VAL A CA 1
ATOM 4742 C C . VAL A 1 610 ? -26.767 25.714 -12.745 1.00 73.38 610 VAL A C 1
ATOM 4744 O O . VAL A 1 610 ? -26.256 24.654 -13.078 1.00 73.38 610 VAL A O 1
ATOM 4747 N N . GLN A 1 611 ? -26.111 26.877 -12.816 1.00 74.00 611 GLN A N 1
ATOM 4748 C CA . GLN A 1 611 ? -24.742 27.030 -13.343 1.00 74.00 611 GLN A CA 1
ATOM 4749 C C . GLN A 1 611 ? -23.850 27.886 -12.428 1.00 74.00 611 GLN A C 1
ATOM 4751 O O . GLN A 1 611 ? -22.866 28.479 -12.862 1.00 74.00 611 GLN A O 1
ATOM 4756 N N . GLU A 1 612 ? -24.170 27.954 -11.130 1.00 75.94 612 GLU A N 1
ATOM 4757 C CA . GLU A 1 612 ? -23.408 28.750 -10.152 1.00 75.94 612 GLU A CA 1
ATOM 4758 C C . GLU A 1 612 ? -21.920 28.345 -10.087 1.00 75.94 612 GLU A C 1
ATOM 4760 O O . GLU A 1 612 ? -21.064 29.191 -9.831 1.00 75.94 612 GLU A O 1
ATOM 4765 N N . HIS A 1 613 ? -21.588 27.088 -10.413 1.00 72.25 613 HIS A N 1
ATOM 4766 C CA . HIS A 1 613 ? -20.208 26.603 -10.508 1.00 72.25 613 HIS A CA 1
ATOM 4767 C C . HIS A 1 613 ? -19.365 27.323 -11.589 1.00 72.25 613 HIS A C 1
ATOM 4769 O O . HIS A 1 613 ? -18.139 27.335 -11.488 1.00 72.25 613 HIS A O 1
ATOM 4775 N N . LEU A 1 614 ? -19.982 27.969 -12.593 1.00 74.38 614 LEU A N 1
ATOM 4776 C CA . LEU A 1 614 ? -19.280 28.762 -13.617 1.00 74.38 614 LEU A CA 1
ATOM 4777 C C . LEU A 1 614 ? -18.944 30.190 -13.155 1.00 74.38 614 LEU A C 1
ATOM 4779 O O . LEU A 1 614 ? -18.168 30.878 -13.818 1.00 74.38 614 LEU A O 1
ATOM 4783 N N . ARG A 1 615 ? -19.479 30.654 -12.015 1.00 79.88 615 ARG A N 1
ATOM 4784 C CA . ARG A 1 615 ? -19.327 32.044 -11.540 1.00 79.88 615 ARG A CA 1
ATOM 4785 C C . ARG A 1 615 ? -17.871 32.525 -11.397 1.00 79.88 615 ARG A C 1
ATOM 4787 O O . ARG A 1 615 ? -17.634 33.692 -11.707 1.00 79.88 615 ARG A O 1
ATOM 4794 N N . PRO A 1 616 ? -16.892 31.691 -10.984 1.00 78.31 616 PRO A N 1
ATOM 4795 C CA . PRO A 1 616 ? -15.481 32.090 -10.946 1.00 78.31 616 PRO A CA 1
ATOM 4796 C C . PRO A 1 616 ? -14.808 32.187 -12.325 1.00 78.31 616 PRO A C 1
ATOM 4798 O O . PRO A 1 616 ? -13.752 32.799 -12.423 1.00 78.31 616 PRO A O 1
ATOM 4801 N N . LYS A 1 617 ? -15.398 31.590 -13.373 1.00 79.69 617 LYS A N 1
ATOM 4802 C CA . LYS A 1 617 ? -14.823 31.443 -14.726 1.00 79.69 617 LYS A CA 1
ATOM 4803 C C . LYS A 1 617 ? -15.504 32.324 -15.783 1.00 79.69 617 LYS A C 1
ATOM 4805 O O . LYS A 1 617 ? -15.368 32.074 -16.977 1.00 79.69 617 LYS A O 1
ATOM 4810 N N . LEU A 1 618 ? -16.279 33.336 -15.381 1.00 79.75 618 LEU A N 1
ATOM 4811 C CA . LEU A 1 618 ? -17.070 34.150 -16.321 1.00 79.75 618 LEU A CA 1
ATOM 4812 C C . LEU A 1 618 ? -16.217 34.904 -17.358 1.00 79.75 618 LEU A C 1
ATOM 4814 O O . LEU A 1 618 ? -16.730 35.224 -18.423 1.00 79.75 618 LEU A O 1
ATOM 4818 N N . SER A 1 619 ? -14.928 35.137 -17.089 1.00 77.50 619 SER A N 1
ATOM 4819 C CA . SER A 1 619 ? -13.944 35.603 -18.078 1.00 77.50 619 SER A CA 1
ATOM 4820 C C . SER A 1 619 ? -13.727 34.598 -19.208 1.00 77.50 619 SER A C 1
ATOM 4822 O O . SER A 1 619 ? -13.728 34.956 -20.380 1.00 77.50 619 SER A O 1
ATOM 4824 N N . ASP A 1 620 ? -13.560 33.331 -18.852 1.00 74.88 620 ASP A N 1
ATOM 4825 C CA . ASP A 1 620 ? -13.117 32.262 -19.747 1.00 74.88 620 ASP A CA 1
ATOM 4826 C C . ASP A 1 620 ? -14.304 31.805 -20.605 1.00 74.88 620 ASP A C 1
ATOM 4828 O O . ASP A 1 620 ? -14.211 31.674 -21.822 1.00 74.88 620 ASP A O 1
ATOM 4832 N N . VAL A 1 621 ? -15.463 31.695 -19.951 1.00 77.06 621 VAL A N 1
ATOM 4833 C CA . VAL A 1 621 ? -16.778 31.416 -20.540 1.00 77.06 621 VAL A CA 1
ATOM 4834 C C . VAL A 1 621 ? -17.261 32.576 -21.433 1.00 77.06 621 VAL A C 1
ATOM 4836 O O . VAL A 1 621 ? -18.036 32.348 -22.357 1.00 77.06 621 VAL A O 1
ATOM 4839 N N . TYR A 1 622 ? -16.785 33.811 -21.216 1.00 79.00 622 TYR A N 1
ATOM 4840 C CA . TYR A 1 622 ? -16.975 34.931 -22.151 1.00 79.00 622 TYR A CA 1
ATOM 4841 C C . TYR A 1 622 ? -16.007 34.863 -23.339 1.00 79.00 622 TYR A C 1
ATOM 4843 O O . TYR A 1 622 ? -16.426 35.065 -24.473 1.00 79.00 622 TYR A O 1
ATOM 4851 N N . ASN A 1 623 ? -14.730 34.543 -23.107 1.00 72.56 623 ASN A N 1
ATOM 4852 C CA . ASN A 1 623 ? -13.723 34.441 -24.171 1.00 72.56 623 ASN A CA 1
ATOM 4853 C C . ASN A 1 623 ? -14.020 33.319 -25.189 1.00 72.56 623 ASN A C 1
ATOM 4855 O O . ASN A 1 623 ? -13.500 33.374 -26.301 1.00 72.56 623 ASN A O 1
ATOM 4859 N N . ASN A 1 624 ? -14.84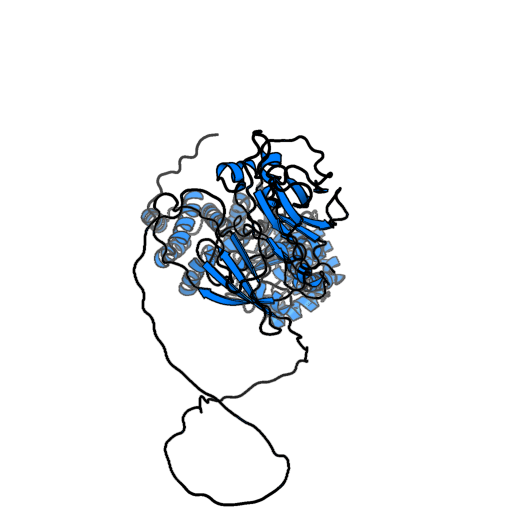3 32.330 -24.821 1.00 69.44 624 ASN A N 1
ATOM 4860 C CA . ASN A 1 624 ? -15.325 31.257 -25.699 1.00 69.44 624 ASN A CA 1
ATOM 4861 C C . ASN A 1 624 ? -16.780 31.467 -26.191 1.00 69.44 624 ASN A C 1
ATOM 4863 O O . ASN A 1 624 ? -17.422 30.517 -26.627 1.00 69.44 624 ASN A O 1
ATOM 4867 N N . ASP A 1 625 ? -17.343 32.677 -26.057 1.00 71.56 625 ASP A N 1
ATOM 4868 C CA . ASP A 1 625 ? -18.749 33.052 -26.335 1.00 71.56 625 ASP A CA 1
ATOM 4869 C C . ASP A 1 625 ? -19.850 32.271 -25.565 1.00 71.56 625 ASP A C 1
ATOM 4871 O O . ASP A 1 625 ? -21.008 32.696 -25.550 1.00 71.56 625 ASP A O 1
ATOM 4875 N N . SER A 1 626 ? -19.520 31.183 -24.862 1.00 73.88 626 SER A N 1
ATOM 4876 C CA . SER A 1 626 ? -20.431 30.313 -24.097 1.00 73.88 626 SER A CA 1
ATOM 4877 C C . SER A 1 626 ? -21.337 31.049 -23.095 1.00 73.88 626 SER A C 1
ATOM 4879 O O . SER A 1 626 ? -22.439 30.592 -22.798 1.00 73.88 626 SER A O 1
ATOM 4881 N N . ILE A 1 627 ? -20.933 32.223 -22.597 1.00 77.88 627 ILE A N 1
ATOM 4882 C CA . ILE A 1 627 ? -21.750 33.074 -21.709 1.00 77.88 627 ILE A CA 1
ATOM 4883 C C . ILE A 1 627 ? -23.041 33.598 -22.374 1.00 77.88 627 ILE A C 1
ATOM 4885 O O . ILE A 1 627 ? -23.953 34.052 -21.683 1.00 77.88 627 ILE A O 1
ATOM 4889 N N . PHE A 1 628 ? -23.122 33.554 -23.707 1.00 76.88 628 PHE A N 1
ATOM 4890 C CA . PHE A 1 628 ? -24.268 34.019 -24.491 1.00 76.88 628 PHE A CA 1
ATOM 4891 C C . PHE A 1 628 ? -25.254 32.901 -24.875 1.00 76.88 628 PHE A C 1
ATOM 4893 O O . PHE A 1 628 ? -26.271 33.184 -25.519 1.00 76.88 628 PHE A O 1
ATOM 4900 N N . ASP A 1 629 ? -24.993 31.649 -24.479 1.00 75.12 629 ASP A N 1
ATOM 4901 C CA . ASP A 1 629 ? -25.903 30.529 -24.731 1.00 75.12 629 ASP A CA 1
ATOM 4902 C C . ASP A 1 629 ? -27.259 30.705 -24.028 1.00 75.12 629 ASP A C 1
ATOM 4904 O O . ASP A 1 629 ? -27.365 31.163 -22.887 1.00 75.12 629 ASP A O 1
ATOM 4908 N N . LYS A 1 630 ? -28.328 30.312 -24.730 1.00 74.19 630 LYS A N 1
ATOM 4909 C CA . LYS A 1 630 ? -29.714 30.447 -24.265 1.00 74.19 630 LYS A CA 1
ATOM 4910 C C . LYS A 1 630 ? -30.264 29.095 -23.834 1.00 74.19 630 LYS A C 1
ATOM 4912 O O . LYS A 1 630 ? -30.396 28.191 -24.654 1.00 74.19 630 LYS A O 1
ATOM 4917 N N . PHE A 1 631 ? -30.651 28.985 -22.566 1.00 77.19 631 PHE A N 1
ATOM 4918 C CA . PHE A 1 631 ? -31.223 27.764 -22.007 1.00 77.19 631 PHE A CA 1
ATOM 4919 C C . PHE A 1 631 ? -32.741 27.899 -21.871 1.00 77.19 631 PHE A C 1
ATOM 4921 O O . PHE A 1 631 ? -33.233 28.683 -21.066 1.00 77.19 631 PHE A O 1
ATOM 4928 N N . GLU A 1 632 ? -33.496 27.113 -22.635 1.00 79.00 632 GLU A N 1
ATOM 4929 C CA . GLU A 1 632 ? -34.950 27.035 -22.457 1.00 79.00 632 GLU A CA 1
ATOM 4930 C C . GLU A 1 632 ? -35.331 26.330 -21.148 1.00 79.00 632 GLU A C 1
ATOM 4932 O O . GLU A 1 632 ? -34.620 25.439 -20.662 1.00 79.00 632 GLU A O 1
ATOM 4937 N N . CYS A 1 633 ? -36.506 26.681 -20.619 1.00 79.00 633 CYS A N 1
ATOM 4938 C CA . CYS A 1 633 ? -37.140 25.969 -19.517 1.00 79.00 633 CYS A CA 1
ATOM 4939 C C . CYS A 1 633 ? -38.516 25.417 -19.922 1.00 79.00 633 CYS A C 1
ATOM 4941 O O . CYS A 1 633 ? -39.131 25.829 -20.905 1.00 79.00 633 CYS A O 1
ATOM 4943 N N . CYS A 1 634 ? -39.009 24.430 -19.177 1.00 73.12 634 CYS A N 1
ATOM 4944 C CA . CYS A 1 634 ? -40.344 23.879 -19.377 1.00 73.12 634 CYS A CA 1
ATOM 4945 C C . CYS A 1 634 ? -40.938 23.366 -18.063 1.00 73.12 634 CYS A C 1
ATOM 4947 O O . CYS A 1 634 ? -40.214 22.909 -17.177 1.00 73.12 634 CYS A O 1
ATOM 4949 N N . LEU A 1 635 ? -42.267 23.407 -17.958 1.00 69.88 635 LEU A N 1
ATOM 4950 C CA . LEU A 1 635 ? -43.011 22.755 -16.883 1.00 69.88 635 LEU A CA 1
ATOM 4951 C C . LEU A 1 635 ? -43.638 21.445 -17.375 1.00 69.88 635 LEU A C 1
ATOM 4953 O O . LEU A 1 635 ? -43.898 21.242 -18.564 1.00 69.88 635 LEU A O 1
ATOM 4957 N N . SER A 1 636 ? -43.872 20.546 -16.428 1.00 66.81 636 SER A N 1
ATOM 4958 C CA . SER A 1 636 ? -44.689 19.345 -16.589 1.00 66.81 636 SER A CA 1
ATOM 4959 C C . SER A 1 636 ? -46.171 19.685 -16.778 1.00 66.81 636 SER A C 1
ATOM 4961 O O . SER A 1 636 ? -46.653 20.736 -16.359 1.00 66.81 636 SER A O 1
ATOM 4963 N N . GLY A 1 637 ? -46.928 18.763 -17.382 1.00 58.75 637 GLY A N 1
ATOM 4964 C CA . GLY A 1 637 ? -48.373 18.937 -17.584 1.00 58.75 637 GLY A CA 1
ATOM 4965 C C . GLY A 1 637 ? -49.190 19.001 -16.285 1.00 58.75 637 GLY A C 1
ATOM 4966 O O . GLY A 1 637 ? -50.301 19.521 -16.292 1.00 58.75 637 GLY A O 1
ATOM 4967 N N . ASP A 1 638 ? -48.635 18.496 -15.184 1.00 60.34 638 ASP A N 1
ATOM 4968 C CA . ASP A 1 638 ? -49.201 18.531 -13.830 1.00 60.34 638 ASP A CA 1
ATOM 4969 C C . ASP A 1 638 ? -48.719 19.743 -13.004 1.00 60.34 638 ASP A C 1
ATOM 4971 O O . ASP A 1 638 ? -49.275 20.009 -11.944 1.00 60.34 638 ASP A O 1
ATOM 4975 N N . GLY A 1 639 ? -47.737 20.510 -13.492 1.00 58.47 639 GLY A N 1
ATOM 4976 C CA . GLY A 1 639 ? -47.249 21.746 -12.863 1.00 58.47 639 GLY A CA 1
ATOM 4977 C C . GLY A 1 639 ? -46.328 21.559 -11.650 1.00 58.47 639 GLY A C 1
ATOM 4978 O O . GLY A 1 639 ? -45.696 22.526 -11.237 1.00 58.47 639 GLY A O 1
ATOM 4979 N N . LEU A 1 640 ? -46.211 20.340 -11.116 1.00 57.88 640 LEU A N 1
ATOM 4980 C CA . LEU A 1 640 ? -45.381 20.020 -9.943 1.00 57.88 640 LEU A CA 1
ATOM 4981 C C . LEU A 1 640 ? -43.880 19.999 -10.265 1.00 57.88 640 LEU A C 1
ATOM 4983 O O . LEU A 1 640 ? -43.061 20.404 -9.450 1.00 57.88 640 LEU A O 1
ATOM 4987 N N . HIS A 1 641 ? -43.533 19.575 -11.481 1.00 61.56 641 HIS A N 1
ATOM 4988 C CA . HIS A 1 641 ? -42.155 19.398 -11.936 1.00 61.56 641 HIS A CA 1
ATOM 4989 C C . HIS A 1 641 ? -41.781 20.411 -13.027 1.00 61.56 641 HIS A C 1
ATOM 4991 O O . HIS A 1 641 ? -42.603 20.716 -13.900 1.00 61.56 641 HIS A O 1
ATOM 4997 N N . PHE A 1 642 ? -40.515 20.825 -13.084 1.00 69.56 642 PHE A N 1
ATOM 4998 C CA . PHE A 1 642 ? -39.938 21.590 -14.200 1.00 69.56 642 PHE A CA 1
ATOM 4999 C C . PHE A 1 642 ? -38.627 20.975 -14.712 1.00 69.56 642 PHE A C 1
ATOM 5001 O O . PHE A 1 642 ? -38.077 20.071 -14.094 1.00 69.56 642 PHE A O 1
ATOM 5008 N N . ALA A 1 643 ? -38.117 21.460 -15.846 1.00 67.88 643 ALA A N 1
ATOM 5009 C CA . ALA A 1 643 ? -36.778 21.147 -16.347 1.00 67.88 643 ALA A CA 1
ATOM 5010 C C . ALA A 1 643 ? -36.180 22.331 -17.129 1.00 67.88 643 ALA A C 1
ATOM 5012 O O . ALA A 1 643 ? -36.908 23.140 -17.707 1.00 67.88 643 ALA A O 1
ATOM 5013 N N . THR A 1 644 ? -34.849 22.409 -17.179 1.00 71.62 644 THR A N 1
ATOM 5014 C CA . THR A 1 644 ? -34.064 23.401 -17.939 1.00 71.62 644 THR A CA 1
ATOM 5015 C C . THR A 1 644 ? -32.859 22.725 -18.589 1.00 71.62 644 THR A C 1
ATOM 5017 O O . THR A 1 644 ? -32.373 21.718 -18.076 1.00 71.62 644 THR A O 1
ATOM 5020 N N . GLY A 1 645 ? -32.352 23.293 -19.685 1.00 70.19 645 GLY A N 1
ATOM 5021 C CA . GLY A 1 645 ? -31.030 22.944 -20.211 1.00 70.19 645 GLY A CA 1
ATOM 5022 C C . GLY A 1 645 ? -29.880 23.446 -19.321 1.00 70.19 645 GLY A C 1
ATOM 5023 O O . GLY A 1 645 ? -30.029 24.435 -18.588 1.00 70.19 645 GLY A O 1
ATOM 5024 N N . SER A 1 646 ? -28.733 22.769 -19.412 1.00 70.19 646 SER A N 1
ATOM 5025 C CA . SER A 1 646 ? -27.446 23.164 -18.827 1.00 70.19 646 SER A CA 1
ATOM 5026 C C . SER A 1 646 ? -26.267 22.594 -19.633 1.00 70.19 646 SER A C 1
ATOM 5028 O O . SER A 1 646 ? -26.457 21.751 -20.516 1.00 70.19 646 SER A O 1
ATOM 5030 N N . TYR A 1 647 ? -25.051 23.025 -19.289 1.00 66.00 647 TYR A N 1
ATOM 5031 C CA . TYR A 1 647 ? -23.821 22.278 -19.570 1.00 66.00 647 TYR A CA 1
ATOM 5032 C C . TYR A 1 647 ? -23.741 21.010 -18.704 1.00 66.00 647 TYR A C 1
ATOM 5034 O O . TYR A 1 647 ? -24.436 20.892 -17.688 1.00 66.00 647 TYR A O 1
ATOM 5042 N N . SER A 1 648 ? -22.884 20.068 -19.095 1.00 56.16 648 SER A N 1
ATOM 5043 C CA . SER A 1 648 ? -22.555 18.877 -18.310 1.00 56.16 648 SER A CA 1
ATOM 5044 C C . SER A 1 648 ? -21.366 19.132 -17.380 1.00 56.16 648 SER A C 1
ATOM 5046 O O . SER A 1 648 ? -20.293 19.493 -17.848 1.00 56.16 648 SER A O 1
ATOM 5048 N N . GLU A 1 649 ? -21.486 18.815 -16.088 1.00 49.19 649 GLU A N 1
ATOM 5049 C CA . GLU A 1 649 ? -20.388 18.943 -15.100 1.00 49.19 649 GLU A CA 1
ATOM 5050 C C . GLU A 1 649 ? -19.222 17.941 -15.314 1.00 49.19 649 GLU A C 1
ATOM 5052 O O . GLU A 1 649 ? -18.290 17.861 -14.516 1.00 49.19 649 GLU A O 1
ATOM 5057 N N . LYS A 1 650 ? -19.262 17.161 -16.400 1.00 40.91 650 LYS A N 1
ATOM 5058 C CA . LYS A 1 650 ? -18.386 16.022 -16.699 1.00 40.91 650 LYS A CA 1
ATOM 5059 C C . LYS A 1 650 ? -17.192 16.346 -17.615 1.00 40.91 650 LYS A C 1
ATOM 5061 O O . LYS A 1 650 ? -16.808 15.498 -18.409 1.00 40.91 650 LYS A O 1
ATOM 5066 N N . GLU A 1 651 ? -16.545 17.506 -17.476 1.00 34.84 651 GLU A N 1
ATOM 5067 C CA . GLU A 1 651 ? -15.276 17.741 -18.195 1.00 34.84 651 GLU A CA 1
ATOM 5068 C C . GLU A 1 651 ? -14.275 18.666 -17.467 1.00 34.84 651 GLU A C 1
ATOM 5070 O O . GLU A 1 651 ? -13.769 19.642 -18.010 1.00 34.84 651 GLU A O 1
ATOM 5075 N N . GLN A 1 652 ? -13.933 18.341 -16.208 1.00 30.45 652 GLN A N 1
ATOM 5076 C CA . GLN A 1 652 ? -12.697 18.873 -15.591 1.00 30.45 652 GLN A CA 1
ATOM 5077 C C . GLN A 1 652 ? -11.815 17.863 -14.824 1.00 30.45 652 GLN A C 1
ATOM 5079 O O . GLN A 1 652 ? -10.858 18.256 -14.157 1.00 30.45 652 GLN A O 1
ATOM 5084 N N . LYS A 1 653 ? -12.076 16.558 -14.983 1.00 23.09 653 LYS A N 1
ATOM 5085 C CA . LYS A 1 653 ? -11.078 15.475 -14.872 1.00 23.09 653 LYS A CA 1
ATOM 5086 C C . LYS A 1 653 ? -11.413 14.425 -15.936 1.00 23.09 653 LYS A C 1
ATOM 5088 O O . LYS A 1 653 ? -12.391 13.697 -15.796 1.00 23.09 653 LYS A O 1
ATOM 5093 N N . THR A 1 654 ? -10.660 14.432 -17.030 1.00 24.20 654 THR A N 1
ATOM 5094 C CA . THR A 1 654 ? -10.959 13.703 -18.276 1.00 24.20 654 THR A CA 1
ATOM 5095 C C . THR A 1 654 ? -10.456 12.250 -18.245 1.00 24.20 654 THR A C 1
ATOM 5097 O O . THR A 1 654 ? -9.536 11.951 -17.487 1.00 24.20 654 THR A O 1
ATOM 5100 N N . LEU A 1 655 ? -10.984 11.404 -19.151 1.00 21.92 655 LEU A N 1
ATOM 5101 C CA . LEU A 1 655 ? -10.505 10.045 -19.510 1.00 21.92 655 LEU A CA 1
ATOM 5102 C C . LEU A 1 655 ? -10.755 8.947 -18.429 1.00 21.92 655 LEU A C 1
ATOM 5104 O O . LEU A 1 655 ? -10.657 9.208 -17.239 1.00 21.92 655 LEU A O 1
ATOM 5108 N N . LEU A 1 656 ? -11.137 7.690 -18.732 1.00 21.80 656 LEU A N 1
ATOM 5109 C CA . LEU A 1 656 ? -11.121 6.897 -19.982 1.00 21.80 656 LEU A CA 1
ATOM 5110 C C . LEU A 1 656 ? -12.298 5.875 -20.107 1.00 21.80 656 LEU A C 1
ATOM 5112 O O . LEU A 1 656 ? -12.995 5.569 -19.141 1.00 21.80 656 LEU A O 1
ATOM 5116 N N . SER A 1 657 ? -12.439 5.321 -21.323 1.00 22.81 657 SER A N 1
ATOM 5117 C CA . SER A 1 657 ? -12.967 3.987 -21.717 1.00 22.81 657 SER A CA 1
ATOM 5118 C C . SER A 1 657 ? -14.359 3.473 -21.265 1.00 22.81 657 SER A C 1
ATOM 5120 O O . SER A 1 657 ? -14.552 2.972 -20.162 1.00 22.81 657 SER A O 1
ATOM 5122 N N . GLU A 1 658 ? -15.289 3.443 -22.228 1.00 27.28 658 GLU A N 1
ATOM 5123 C CA . GLU A 1 658 ? -16.035 2.241 -22.678 1.00 27.28 658 GLU A CA 1
ATOM 5124 C C . GLU A 1 658 ? -16.747 1.300 -21.675 1.00 27.28 658 GLU A C 1
ATOM 5126 O O . GLU A 1 658 ? -16.592 0.084 -21.721 1.00 27.28 658 GLU A O 1
ATOM 5131 N N . GLN A 1 659 ? -17.687 1.834 -20.893 1.00 27.36 659 GLN A N 1
ATOM 5132 C CA . GLN A 1 659 ? -19.109 1.416 -21.005 1.00 27.36 659 GLN A CA 1
ATOM 5133 C C . GLN A 1 659 ? -20.058 2.437 -20.342 1.00 27.36 659 GLN A C 1
ATOM 5135 O O . GLN A 1 659 ? -21.073 2.107 -19.727 1.00 27.36 659 GLN A O 1
ATOM 5140 N N . GLN A 1 660 ? -19.717 3.726 -20.433 1.00 24.97 660 GLN A N 1
ATOM 5141 C CA . GLN A 1 660 ? -20.411 4.755 -19.666 1.00 24.97 660 GLN A CA 1
ATOM 5142 C C . GLN A 1 660 ? -21.814 5.043 -20.217 1.00 24.97 660 GLN A C 1
ATOM 5144 O O . GLN A 1 660 ? -21.981 5.604 -21.301 1.00 24.97 660 GLN A O 1
ATOM 5149 N N . LYS A 1 661 ? -22.837 4.741 -19.406 1.00 26.58 661 LYS A N 1
ATOM 5150 C CA . LYS A 1 661 ? -24.171 5.340 -19.545 1.00 26.58 661 LYS A CA 1
ATOM 5151 C C . LYS A 1 661 ? -24.004 6.868 -19.581 1.00 26.58 661 LYS A C 1
ATOM 5153 O O . LYS A 1 661 ? -23.491 7.453 -18.627 1.00 26.58 661 LYS A O 1
ATOM 5158 N N . ARG A 1 662 ? -24.440 7.512 -20.670 1.00 26.05 662 ARG A N 1
ATOM 5159 C CA . ARG A 1 662 ? -24.470 8.979 -20.827 1.00 26.05 662 ARG A CA 1
ATOM 5160 C C . ARG A 1 662 ? -25.533 9.592 -19.902 1.00 26.05 662 ARG A C 1
ATOM 5162 O O . ARG A 1 662 ? -26.637 9.911 -20.340 1.00 26.05 662 ARG A O 1
ATOM 5169 N N . THR A 1 663 ? -25.214 9.713 -18.615 1.00 28.08 663 THR A N 1
ATOM 5170 C CA . THR A 1 663 ? -26.055 10.397 -17.625 1.00 28.08 663 THR A CA 1
ATOM 5171 C C . THR A 1 663 ? -26.085 11.892 -17.932 1.00 28.08 663 THR A C 1
ATOM 5173 O O . THR A 1 663 ? -25.103 12.592 -17.701 1.00 28.08 663 THR A O 1
ATOM 5176 N N . LEU A 1 664 ? -27.211 12.372 -18.460 1.00 32.34 664 LEU A N 1
ATOM 5177 C CA . LEU A 1 664 ? -27.503 13.798 -18.584 1.00 32.34 664 LEU A CA 1
ATOM 5178 C C . LEU A 1 664 ? -28.173 14.282 -17.294 1.00 32.34 664 LEU A C 1
ATOM 5180 O O . LEU A 1 664 ? -29.147 13.677 -16.842 1.00 32.34 664 LEU A O 1
ATOM 5184 N N . CYS A 1 665 ? -27.670 15.369 -16.712 1.00 35.41 665 CYS A N 1
ATOM 5185 C CA . CYS A 1 665 ? -28.266 15.968 -15.523 1.00 35.41 665 CYS A CA 1
ATOM 5186 C C . CYS A 1 665 ? -29.515 16.771 -15.908 1.00 35.41 665 CYS A C 1
ATOM 5188 O O . CYS A 1 665 ? -29.420 17.794 -16.582 1.00 35.41 665 CYS A O 1
ATOM 5190 N N . PHE A 1 666 ? -30.684 16.328 -15.445 1.00 44.72 666 PHE A N 1
ATOM 5191 C CA . PHE A 1 666 ? -31.913 17.117 -15.480 1.00 44.72 666 PHE A CA 1
ATOM 5192 C C . PHE A 1 666 ? -32.233 17.574 -14.050 1.00 44.72 666 PHE A C 1
ATOM 5194 O O . PHE A 1 666 ? -32.654 16.735 -13.249 1.00 44.72 666 PHE A O 1
ATOM 5201 N N . PRO A 1 667 ? -32.061 18.863 -13.697 1.00 40.28 667 PRO A N 1
ATOM 5202 C CA . PRO A 1 667 ? -32.510 19.393 -12.413 1.00 40.28 667 PRO A CA 1
ATOM 5203 C C . PRO A 1 667 ? -34.041 19.521 -12.422 1.00 40.28 667 PRO A C 1
ATOM 5205 O O . PRO A 1 667 ? -34.600 20.600 -12.616 1.00 40.28 667 PRO A O 1
ATOM 5208 N N . VAL A 1 668 ? -34.710 18.380 -12.254 1.00 38.34 668 VAL A N 1
ATOM 5209 C CA . VAL A 1 668 ? -36.144 18.295 -11.987 1.00 38.34 668 VAL A CA 1
ATOM 5210 C C . VAL A 1 668 ? -36.333 18.435 -10.487 1.00 38.34 668 VAL A C 1
ATOM 5212 O O . VAL A 1 668 ? -36.026 17.508 -9.739 1.00 38.34 668 VAL A O 1
ATOM 5215 N N . VAL A 1 669 ? -36.810 19.599 -10.054 1.00 37.75 669 VAL A N 1
ATOM 5216 C CA . VAL A 1 669 ? -37.192 19.832 -8.658 1.00 37.75 669 VAL A CA 1
ATOM 5217 C C . VAL A 1 669 ? -38.713 19.786 -8.557 1.00 37.75 669 VAL A C 1
ATOM 5219 O O . VAL A 1 669 ? -39.415 20.235 -9.466 1.00 37.75 669 VAL A O 1
ATOM 5222 N N . ASP A 1 670 ? -39.188 19.190 -7.470 1.00 32.84 670 ASP A N 1
ATOM 5223 C CA . ASP A 1 670 ? -40.601 19.061 -7.116 1.00 32.84 670 ASP A CA 1
ATOM 5224 C C . ASP A 1 670 ? -41.030 20.255 -6.237 1.00 32.84 670 ASP A C 1
ATOM 5226 O O . ASP A 1 670 ? -40.192 20.866 -5.567 1.00 32.84 670 ASP A O 1
ATOM 5230 N N . PHE A 1 671 ? -42.319 20.598 -6.229 1.00 35.31 671 PHE A N 1
ATOM 5231 C CA . PHE A 1 671 ? -42.862 21.752 -5.486 1.00 35.31 671 PHE A CA 1
ATOM 5232 C C . PHE A 1 671 ? -43.523 21.390 -4.139 1.00 35.31 671 PHE A C 1
ATOM 5234 O O . PHE A 1 671 ? -44.290 22.189 -3.598 1.00 35.31 671 PHE A O 1
ATOM 5241 N N . SER A 1 672 ? -43.244 20.192 -3.612 1.00 31.97 672 SER A N 1
ATOM 5242 C CA . SER A 1 672 ? -43.835 19.622 -2.386 1.00 31.97 672 SER A CA 1
ATOM 5243 C C . SER A 1 672 ? -43.210 20.117 -1.079 1.00 31.97 672 SER A C 1
ATOM 5245 O O . SER A 1 672 ? -41.980 19.921 -0.940 1.00 31.97 672 SER A O 1
#